Protein 3BES (pdb70)

B-factor: mean 45.08, std 13.54, range [23.13, 102.88]

Sequence (383 aa):
MQDPYVKEAENLKKYFNAGHSDVADNGTLFLGILKNWKEESDRKIMQSQIVSFYFKLFKNFKDDQSIQKSVETIKEDMNVKFFNSNKKKRDDFEKLTNYSVTDLNVQRKAIHELIQVMAELSPAAKTGKRKRSTITSYKFESVNFDSKIEWTGNGLYNISLRNYGIKTWQTMYTNVPEGTYDISGFPNNDFVSFWVKFEQGDYKVDKYCTGLCIEVKIGPPTVTLTEYDDHINLYIEHPYATRGSKKIPIYKRNDMCDIYLLYTANFTFGDSEEPVIYDIDDYDCTSTGCSIDFATTEKVCVMAQGATEGLLDKITPWSSEVCLTPKKNVYTCAIRSKEDVPNFKEKMTRVIKRKFNKQSHSYLTKFLGSTSNDITTFLSMLD

Secondary structure (DSSP, 8-state):
--HHHHHHHHHHHHHTT--SGGGG-SS-SSHHHHHH--SHHHHHHHHHHHHHHHHHHHHTTTT-STTHHHHHHHHHHHHHHTSTT-HHHHHHHHHHHH--TT-HHHHHHHHHHHHHHHHHHS-GGGS---S--/-EEEEEEEEETTEEEEEEEESS-EEEEEEETT--S-EEEEEEE-SEEEE-TTSS-SSSS-EEEEEEETTEEEEEEE--HHHH-B----EEEEEEETTEEEEEEEPPEEEETTEEEE-SS-GGGTT--PEEEEEEEETT-SSPEEEEPPGGGB-SSEEEEEE--SS-EEEEEEEE--SSS--BPPPPPPEEE-PPP-----S--SGGGHHHHHHHHHHHHHHHS-HHHHHHHHHHHHHHHHHHHHHHHTT-

Solvent-accessible surface area: 25432 Å² total; per-residue (Å²): 101,92,82,64,33,24,136,17,48,31,61,20,48,146,99,84,95,37,22,103,21,92,58,0,62,145,40,50,124,35,66,33,80,46,140,100,102,146,99,108,64,46,54,78,106,58,40,34,129,22,12,25,96,67,25,138,60,17,114,101,66,133,115,42,164,88,4,46,148,1,4,100,27,22,77,81,28,32,19,48,110,37,4,109,76,68,132,127,97,66,53,59,25,55,107,117,72,96,121,50,127,114,58,106,105,45,79,172,131,58,124,158,88,89,141,127,73,113,60,117,144,66,52,86,93,151,52,74,173,218,176,246,158,89,16,105,56,52,109,25,72,2,74,28,19,53,1,82,0,92,2,55,4,126,44,92,1,57,0,10,0,17,7,50,12,86,154,76,72,84,93,21,63,88,87,23,70,86,30,84,36,56,1,43,76,62,6,58,54,38,88,33,6,1,6,0,20,0,48,62,83,155,68,115,38,61,53,86,14,15,0,4,0,42,74,2,113,7,7,62,5,74,8,68,21,53,58,112,139,87,47,3,17,0,63,0,69,3,5,76,10,70,201,79,101,140,126,42,39,0,15,92,91,122,73,12,19,74,7,79,2,63,5,39,0,32,10,28,56,12,138,53,163,137,50,76,106,87,103,10,68,33,160,59,16,83,76,69,1,0,50,13,91,36,56,25,53,78,80,0,5,0,53,0,44,0,29,24,101,19,76,18,77,20,114,2,74,102,6,88,89,39,67,28,93,6,133,155,76,139,37,99,79,85,53,158,47,63,128,30,5,88,88,44,89,112,118,58,49,98,52,14,126,192,146,82,100,147,142,34,25,58,139,60,44,141,134,17,16,66,70,3,98,76,40,48,85,138,47,43,131,107,146

Structure (mmCIF, N/CA/C/O backbone):
data_3BES
#
_entry.id   3BES
#
_cell.length_a   92.63
_cell.length_b   119.13
_cell.length_c   184.74
_cell.angle_alpha   90
_cell.angle_beta   90
_cell.angle_gamma   90
#
_symmetry.space_group_name_H-M   'I 2 2 2'
#
loop_
_entity.id
_entity.type
_entity.pdbx_description
1 polymer 'Interferon gamma'
2 polymer 'Interferon-gamma binding protein C4R'
3 branched beta-D-mannopyranose-(1-4)-2-acetamido-2-deoxy-beta-D-glucopyranose-(1-4)-2-acetamido-2-deoxy-beta-D-glucopyranose
4 non-polymer 'PHOSPHATE ION'
5 non-polymer 2-acetamido-2-deoxy-beta-D-glucopyranose
6 water water
#
loop_
_atom_site.group_PDB
_atom_site.id
_atom_site.type_symbol
_atom_site.label_atom_id
_atom_site.label_alt_id
_atom_site.label_comp_id
_atom_site.label_asym_id
_atom_site.label_entity_id
_atom_site.label_seq_id
_atom_site.pdbx_PDB_ins_code
_atom_site.Cartn_x
_atom_site.Cartn_y
_atom_site.Cartn_z
_atom_site.occupancy
_atom_site.B_iso_or_equiv
_atom_site.auth_seq_id
_atom_site.auth_comp_id
_atom_site.auth_asym_id
_atom_site.auth_atom_id
_atom_site.pdbx_PDB_model_num
ATOM 1 N N . MET A 1 1 ? 46.851 39.289 37.919 1.00 83.05 0 MET L N 1
ATOM 2 C CA . MET A 1 1 ? 46.827 38.681 36.557 1.00 82.47 0 MET L CA 1
ATOM 3 C C . MET A 1 1 ? 46.871 37.159 36.683 1.00 80.86 0 MET L C 1
ATOM 4 O O . MET A 1 1 ? 47.474 36.481 35.848 1.00 82.01 0 MET L O 1
ATOM 9 N N . GLN A 1 2 ? 46.229 36.628 37.725 1.00 77.65 1 GLN L N 1
ATOM 10 C CA . GLN A 1 2 ? 46.202 35.183 37.957 1.00 73.91 1 GLN L CA 1
ATOM 11 C C . GLN A 1 2 ? 45.207 34.694 39.017 1.00 69.52 1 GLN L C 1
ATOM 12 O O . GLN A 1 2 ? 44.584 35.481 39.729 1.00 68.91 1 GLN L O 1
ATOM 18 N N . ASP A 1 3 ? 45.078 33.372 39.101 1.00 65.33 2 ASP L N 1
ATOM 19 C CA . ASP A 1 3 ? 44.197 32.702 40.054 1.00 58.24 2 ASP L CA 1
ATOM 20 C C . ASP A 1 3 ? 44.702 32.815 41.502 1.00 52.68 2 ASP L C 1
ATOM 21 O O . ASP A 1 3 ? 43.904 32.889 42.437 1.00 50.20 2 ASP L O 1
ATOM 26 N N . PRO A 1 4 ? 46.035 32.816 41.706 1.00 47.59 3 PRO L N 1
ATOM 27 C CA . PRO A 1 4 ? 46.598 32.925 43.058 1.00 44.13 3 PRO L CA 1
ATOM 28 C C . PRO A 1 4 ? 46.168 34.214 43.761 1.00 40.21 3 PRO L C 1
ATOM 29 O O . PRO A 1 4 ? 45.928 34.223 44.964 1.00 38.24 3 PRO L O 1
ATOM 33 N N . TYR A 1 5 ? 46.080 35.303 43.004 1.00 38.50 4 TYR L N 1
ATOM 34 C CA . TYR A 1 5 ? 45.676 36.586 43.571 1.00 37.06 4 TYR L CA 1
ATOM 35 C C . TYR A 1 5 ? 44.251 36.504 44.114 1.00 36.69 4 TYR L C 1
ATOM 36 O O . TYR A 1 5 ? 43.949 37.025 45.189 1.00 37.56 4 TYR L O 1
ATOM 45 N N . VAL A 1 6 ? 43.382 35.833 43.369 1.00 36.85 5 VAL L N 1
ATOM 46 C CA . VAL A 1 6 ? 41.996 35.658 43.780 1.00 37.36 5 VAL L CA 1
ATOM 47 C C . VAL A 1 6 ? 41.966 34.774 45.022 1.00 37.47 5 VAL L C 1
ATOM 48 O O . VAL A 1 6 ? 41.266 35.059 45.991 1.00 37.68 5 VAL L O 1
ATOM 52 N N . LYS A 1 7 ? 42.745 33.701 44.989 1.00 38.70 6 LYS L N 1
ATOM 53 C CA . LYS A 1 7 ? 42.812 32.776 46.112 1.00 38.92 6 LYS L CA 1
ATOM 54 C C . LYS A 1 7 ? 43.231 33.498 47.394 1.00 37.51 6 LYS L C 1
ATOM 55 O O . LYS A 1 7 ? 42.618 33.317 48.444 1.00 38.16 6 LYS L O 1
ATOM 61 N N . GLU A 1 8 ? 44.261 34.334 47.314 1.00 36.12 7 GLU L N 1
ATOM 62 C CA . GLU A 1 8 ? 44.711 35.048 48.507 1.00 36.38 7 GLU L CA 1
ATOM 63 C C . GLU A 1 8 ? 43.727 36.125 48.955 1.00 35.79 7 GLU L C 1
ATOM 64 O O . GLU A 1 8 ? 43.575 36.367 50.151 1.00 35.50 7 GLU L O 1
ATOM 70 N N . ALA A 1 9 ? 43.062 36.776 48.003 1.00 35.13 8 ALA L N 1
ATOM 71 C CA . ALA A 1 9 ? 42.075 37.792 48.364 1.00 36.73 8 ALA L CA 1
ATOM 72 C C . ALA A 1 9 ? 40.954 37.094 49.140 1.00 36.64 8 ALA L C 1
ATOM 73 O O . ALA A 1 9 ? 40.463 37.615 50.144 1.00 35.36 8 ALA L O 1
ATOM 75 N N . GLU A 1 10 ? 40.554 35.911 48.682 1.00 37.90 9 GLU L N 1
ATOM 76 C CA . GLU A 1 10 ? 39.500 35.166 49.374 1.00 42.34 9 GLU L CA 1
ATOM 77 C C . GLU A 1 10 ? 39.946 34.750 50.772 1.00 42.54 9 GLU L C 1
ATOM 78 O O . GLU A 1 10 ? 39.161 34.797 51.716 1.00 41.93 9 GLU L O 1
ATOM 84 N N . ASN A 1 11 ? 41.206 34.343 50.906 1.00 42.86 10 ASN L N 1
ATOM 85 C CA . ASN A 1 11 ? 41.728 33.950 52.211 1.00 44.65 10 ASN L CA 1
ATOM 86 C C . ASN A 1 11 ? 41.620 35.139 53.168 1.00 43.96 10 ASN L C 1
ATOM 87 O O . ASN A 1 11 ? 41.288 34.973 54.340 1.00 44.07 10 ASN L O 1
ATOM 92 N N . LEU A 1 12 ? 41.905 36.340 52.670 1.00 42.69 11 LEU L N 1
ATOM 93 C CA . LEU A 1 12 ? 41.814 37.529 53.509 1.00 42.90 11 LEU L CA 1
ATOM 94 C C . LEU A 1 12 ? 40.366 37.798 53.892 1.00 43.20 11 LEU L C 1
ATOM 95 O O . LEU A 1 12 ? 40.088 38.233 55.005 1.00 42.55 11 LEU L O 1
ATOM 100 N N . LYS A 1 13 ? 39.444 37.542 52.969 1.00 44.29 12 LYS L N 1
ATOM 101 C CA . LYS A 1 13 ? 38.031 37.758 53.256 1.00 47.99 12 LYS L CA 1
ATOM 102 C C . LYS A 1 13 ? 37.625 36.884 54.444 1.00 49.57 12 LYS L C 1
ATOM 103 O O . LYS A 1 13 ? 36.922 37.337 55.350 1.00 49.83 12 LYS L O 1
ATOM 109 N N . LYS A 1 14 ? 38.080 35.633 54.436 1.00 52.23 13 LYS L N 1
ATOM 110 C CA . LYS A 1 14 ? 37.782 34.698 55.520 1.00 55.84 13 LYS L CA 1
ATOM 111 C C . LYS A 1 14 ? 38.414 35.153 56.830 1.00 56.06 13 LYS L C 1
ATOM 112 O O . LYS A 1 14 ? 37.755 35.203 57.866 1.00 56.48 13 LYS L O 1
ATOM 118 N N . TYR A 1 15 ? 39.700 35.481 56.776 1.00 57.35 14 TYR L N 1
ATOM 119 C CA . TYR A 1 15 ? 40.426 35.921 57.960 1.00 57.56 14 TYR L CA 1
ATOM 120 C C . TYR A 1 15 ? 39.768 37.117 58.644 1.00 56.51 14 TYR L C 1
ATOM 121 O O . TYR A 1 15 ? 39.666 37.159 59.868 1.00 56.96 14 TYR L O 1
ATOM 130 N N . PHE A 1 16 ? 39.328 38.089 57.852 1.00 54.71 15 PHE L N 1
ATOM 131 C CA . PHE A 1 16 ? 38.685 39.285 58.388 1.00 53.48 15 PHE L CA 1
ATOM 132 C C . PHE A 1 16 ? 37.201 39.073 58.679 1.00 52.45 15 PHE L C 1
ATOM 133 O O . PHE A 1 16 ? 36.510 39.998 59.105 1.00 50.01 15 PHE L O 1
ATOM 141 N N . ASN A 1 17 ? 36.714 37.858 58.443 1.00 52.57 16 ASN L N 1
ATOM 142 C CA . ASN A 1 17 ? 35.311 37.537 58.688 1.00 53.67 16 ASN L CA 1
ATOM 143 C C . ASN A 1 17 ? 34.427 38.536 57.938 1.00 52.95 16 ASN L C 1
ATOM 144 O O . ASN A 1 17 ? 33.462 39.069 58.487 1.00 53.44 16 ASN L O 1
ATOM 149 N N . ALA A 1 18 ? 34.762 38.783 56.676 1.00 52.58 17 ALA L N 1
ATOM 150 C CA . ALA A 1 18 ? 34.018 39.734 55.860 1.00 52.00 17 ALA L CA 1
ATOM 151 C C . ALA A 1 18 ? 33.120 39.055 54.823 1.00 52.77 17 ALA L C 1
ATOM 152 O O . ALA A 1 18 ? 32.870 39.612 53.752 1.00 52.61 17 ALA L O 1
ATOM 154 N N . GLY A 1 19 ? 32.631 37.861 55.151 1.00 52.55 18 GLY L N 1
ATOM 155 C CA . GLY A 1 19 ? 31.773 37.129 54.236 1.00 52.09 18 GLY L CA 1
ATOM 156 C C . GLY A 1 19 ? 30.321 36.987 54.672 1.00 52.40 18 GLY L C 1
ATOM 157 O O . GLY A 1 19 ? 29.590 36.163 54.128 1.00 52.87 18 GLY L O 1
ATOM 158 N N . HIS A 1 20 ? 29.897 37.780 55.650 1.00 53.14 19 HIS L N 1
ATOM 159 C CA . HIS A 1 20 ? 28.517 37.730 56.128 1.00 53.54 19 HIS L CA 1
ATOM 160 C C . HIS A 1 20 ? 27.653 38.691 55.319 1.00 52.64 19 HIS L C 1
ATOM 161 O O . HIS A 1 20 ? 28.110 39.764 54.933 1.00 50.87 19 HIS L O 1
ATOM 168 N N . SER A 1 21 ? 26.406 38.302 55.067 1.00 51.53 20 SER L N 1
ATOM 169 C CA . SER A 1 21 ? 25.493 39.113 54.265 1.00 52.33 20 SER L CA 1
ATOM 170 C C . SER A 1 21 ? 25.298 40.550 54.741 1.00 53.03 20 SER L C 1
ATOM 171 O O . SER A 1 21 ? 24.913 41.418 53.952 1.00 51.69 20 SER L O 1
ATOM 174 N N . ASP A 1 22 ? 25.565 40.805 56.018 1.00 53.79 21 ASP L N 1
ATOM 175 C CA . ASP A 1 22 ? 25.391 42.147 56.566 1.00 56.26 21 ASP L CA 1
ATOM 176 C C . ASP A 1 22 ? 26.561 43.078 56.245 1.00 56.36 21 ASP L C 1
ATOM 177 O O . ASP A 1 22 ? 26.487 44.280 56.503 1.00 55.27 21 ASP L O 1
ATOM 182 N N . VAL A 1 23 ? 27.636 42.525 55.686 1.00 56.95 22 VAL L N 1
ATOM 183 C CA . VAL A 1 23 ? 28.799 43.332 55.322 1.00 57.44 22 VAL L CA 1
ATOM 184 C C . VAL A 1 23 ? 28.385 44.257 54.181 1.00 59.09 22 VAL L C 1
ATOM 185 O O . VAL A 1 23 ? 28.856 45.390 54.075 1.00 58.85 22 VAL L O 1
ATOM 189 N N . ALA A 1 24 ? 27.478 43.755 53.346 1.00 61.00 23 ALA L N 1
ATOM 190 C CA . ALA A 1 24 ? 26.964 44.483 52.190 1.00 63.05 23 ALA L CA 1
ATOM 191 C C . ALA A 1 24 ? 26.220 45.770 52.535 1.00 64.53 23 ALA L C 1
ATOM 192 O O . ALA A 1 24 ? 25.901 46.558 51.647 1.00 64.32 23 ALA L O 1
ATOM 194 N N . ASP A 1 25 ? 25.933 45.983 53.814 1.00 66.26 24 ASP L N 1
ATOM 195 C CA . ASP A 1 25 ? 25.218 47.187 54.217 1.00 68.25 24 ASP L CA 1
ATOM 196 C C . ASP A 1 25 ? 25.989 48.453 53.852 1.00 68.70 24 ASP L C 1
ATOM 197 O O . ASP A 1 25 ? 27.208 48.428 53.666 1.00 69.85 24 ASP L O 1
ATOM 202 N N . ASN A 1 26 ? 25.252 49.553 53.731 1.00 67.31 25 ASN L N 1
ATOM 203 C CA . ASN A 1 26 ? 25.813 50.859 53.394 1.00 65.79 25 ASN L CA 1
ATOM 204 C C . ASN A 1 26 ? 26.579 50.912 52.076 1.00 62.67 25 ASN L C 1
ATOM 205 O O . ASN A 1 26 ? 27.787 51.172 52.063 1.00 63.87 25 ASN L O 1
ATOM 210 N N . GLY A 1 27 ? 25.875 50.677 50.972 1.00 57.45 26 GLY L N 1
ATOM 211 C CA . GLY A 1 27 ? 26.505 50.722 49.663 1.00 51.90 26 GLY L CA 1
ATOM 212 C C . GLY A 1 27 ? 27.908 50.138 49.622 1.00 47.73 26 GLY L C 1
ATOM 213 O O . GLY A 1 27 ? 28.175 49.099 50.226 1.00 46.10 26 GLY L O 1
ATOM 214 N N . THR A 1 28 ? 28.814 50.812 48.919 1.00 43.99 27 THR L N 1
ATOM 215 C CA . THR A 1 28 ? 30.183 50.327 48.806 1.00 40.38 27 THR L CA 1
ATOM 216 C C . THR A 1 28 ? 31.192 51.428 49.105 1.00 38.89 27 THR L C 1
ATOM 217 O O . THR A 1 28 ? 30.848 52.607 49.138 1.00 38.47 27 THR L O 1
ATOM 221 N N . LEU A 1 29 ? 32.439 51.031 49.330 1.00 35.64 28 LEU L N 1
ATOM 222 C CA . LEU A 1 29 ? 33.506 51.984 49.603 1.00 34.56 28 LEU L CA 1
ATOM 223 C C . LEU A 1 29 ? 34.122 52.492 48.316 1.00 32.62 28 LEU L C 1
ATOM 224 O O . LEU A 1 29 ? 34.201 53.696 48.087 1.00 33.99 28 LEU L O 1
ATOM 229 N N . PHE A 1 30 ? 34.544 51.550 47.479 1.00 31.71 29 PHE L N 1
ATOM 230 C CA . PHE A 1 30 ? 35.232 51.855 46.235 1.00 31.73 29 PHE L CA 1
ATOM 231 C C . PHE A 1 30 ? 34.530 51.491 44.934 1.00 34.15 29 PHE L C 1
ATOM 232 O O . PHE A 1 30 ? 34.800 52.099 43.904 1.00 33.30 29 PHE L O 1
ATOM 240 N N . LEU A 1 31 ? 33.655 50.491 44.962 1.00 35.59 30 LEU L N 1
ATOM 241 C CA . LEU A 1 31 ? 32.989 50.052 43.738 1.00 37.66 30 LEU L CA 1
ATOM 242 C C . LEU A 1 31 ? 32.252 51.136 42.969 1.00 36.30 30 LEU L C 1
ATOM 243 O O . LEU A 1 31 ? 32.454 51.289 41.768 1.00 37.38 30 LEU L O 1
ATOM 248 N N . GLY A 1 32 ? 31.392 51.878 43.654 1.00 37.86 31 GLY L N 1
ATOM 249 C CA . GLY A 1 32 ? 30.642 52.929 42.988 1.00 39.56 31 GLY L CA 1
ATOM 250 C C . GLY A 1 32 ? 31.524 54.034 42.429 1.00 41.49 31 GLY L C 1
ATOM 251 O O . GLY A 1 32 ? 31.342 54.479 41.294 1.00 41.77 31 GLY L O 1
ATOM 252 N N . ILE A 1 33 ? 32.494 54.474 43.223 1.00 42.39 32 ILE L N 1
ATOM 253 C CA . ILE A 1 33 ? 33.396 55.536 42.795 1.00 42.39 32 ILE L CA 1
ATOM 254 C C . ILE A 1 33 ? 34.199 55.133 41.562 1.00 42.19 32 ILE L C 1
ATOM 255 O O . ILE A 1 33 ? 34.279 55.892 40.600 1.00 43.50 32 ILE L O 1
ATOM 260 N N . LEU A 1 34 ? 34.775 53.938 41.571 1.00 42.45 33 LEU L N 1
ATOM 261 C CA . LEU A 1 34 ? 35.548 53.486 40.422 1.00 44.52 33 LEU L CA 1
ATOM 262 C C . LEU A 1 34 ? 34.672 53.389 39.178 1.00 47.38 33 LEU L C 1
ATOM 263 O O . LEU A 1 34 ? 35.161 53.484 38.052 1.00 48.69 33 LEU L O 1
ATOM 268 N N . LYS A 1 35 ? 33.373 53.199 39.382 1.00 48.03 34 LYS L N 1
ATOM 269 C CA . LYS A 1 35 ? 32.446 53.094 38.264 1.00 48.61 34 LYS L CA 1
ATOM 270 C C . LYS A 1 35 ? 32.133 54.468 37.663 1.00 46.44 34 LYS L C 1
ATOM 271 O O . LYS A 1 35 ? 31.847 54.578 36.476 1.00 46.62 34 LYS L O 1
ATOM 277 N N . ASN A 1 36 ? 32.197 55.513 38.484 1.00 44.95 35 ASN L N 1
ATOM 278 C CA . ASN A 1 36 ? 31.923 56.875 38.023 1.00 45.75 35 ASN L CA 1
ATOM 279 C C . ASN A 1 36 ? 32.990 57.482 37.114 1.00 44.57 35 ASN L C 1
ATOM 280 O O . ASN A 1 36 ? 32.7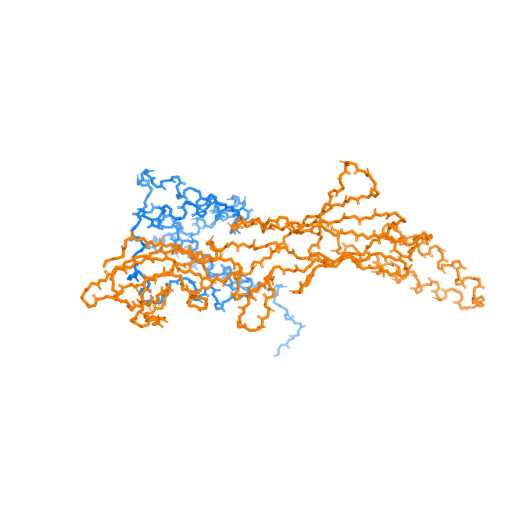07 58.430 36.392 1.00 44.92 35 ASN L O 1
ATOM 285 N N . TRP A 1 37 ? 34.209 56.956 37.150 1.00 42.93 36 TRP L N 1
ATOM 286 C CA . TRP A 1 37 ? 35.287 57.534 36.352 1.00 42.49 36 TRP L CA 1
ATOM 287 C C . TRP A 1 37 ? 35.964 56.575 35.384 1.00 43.39 36 TRP L C 1
ATOM 288 O O . TRP A 1 37 ? 36.628 55.627 35.792 1.00 44.62 36 TRP L O 1
ATOM 299 N N . LYS A 1 38 ? 35.808 56.841 34.092 1.00 45.39 37 LYS L N 1
ATOM 300 C CA . LYS A 1 38 ? 36.403 55.988 33.073 1.00 47.52 37 LYS L CA 1
ATOM 301 C C . LYS A 1 38 ? 37.632 56.575 32.384 1.00 46.81 37 LYS L C 1
ATOM 302 O O . LYS A 1 38 ? 38.438 55.831 31.822 1.00 46.65 37 LYS L O 1
ATOM 308 N N . GLU A 1 39 ? 37.785 57.895 32.415 1.00 46.88 38 GLU L N 1
ATOM 309 C CA . GLU A 1 39 ? 38.958 58.509 31.793 1.00 48.21 38 GLU L CA 1
ATOM 310 C C . GLU A 1 39 ? 40.169 58.069 32.622 1.00 46.31 38 GLU L C 1
ATOM 311 O O . GLU A 1 39 ? 40.131 58.101 33.855 1.00 43.36 38 GLU L O 1
ATOM 317 N N . GLU A 1 40 ? 41.231 57.646 31.945 1.00 45.67 39 GLU L N 1
ATOM 318 C CA . GLU A 1 40 ? 42.432 57.164 32.617 1.00 46.58 39 GLU L CA 1
ATOM 319 C C . GLU A 1 40 ? 42.954 58.092 33.705 1.00 44.22 39 GLU L C 1
ATOM 320 O O . GLU A 1 40 ? 43.286 57.636 34.800 1.00 43.81 39 GLU L O 1
ATOM 326 N N . SER A 1 41 ? 43.032 59.387 33.411 1.00 41.71 40 SER L N 1
ATOM 327 C CA . SER A 1 41 ? 43.523 60.347 34.400 1.00 41.73 40 SER L CA 1
ATOM 328 C C . SER A 1 41 ? 42.654 60.395 35.650 1.00 37.45 40 SER L C 1
ATOM 329 O O . SER A 1 41 ? 43.173 60.388 36.762 1.00 36.95 40 SER L O 1
ATOM 332 N N . ASP A 1 42 ? 41.338 60.452 35.472 1.00 36.16 41 ASP L N 1
ATOM 333 C CA . ASP A 1 42 ? 40.436 60.479 36.619 1.00 36.83 41 ASP L CA 1
ATOM 334 C C . ASP A 1 42 ? 40.563 59.179 37.411 1.00 34.32 41 ASP L C 1
ATOM 335 O O . ASP A 1 42 ? 40.536 59.191 38.633 1.00 34.47 41 ASP L O 1
ATOM 340 N N . ARG A 1 43 ? 40.710 58.059 36.711 1.00 35.03 42 ARG L N 1
ATOM 341 C CA . ARG A 1 43 ? 40.847 56.765 37.38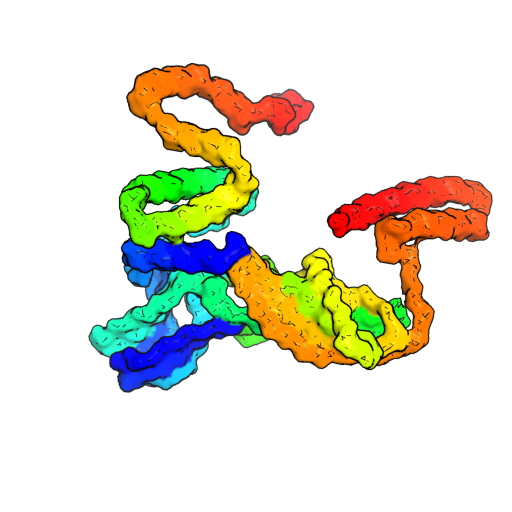1 1.00 34.93 42 ARG L CA 1
ATOM 342 C C . ARG A 1 43 ? 42.090 56.712 38.259 1.00 32.14 42 ARG L C 1
ATOM 343 O O . ARG A 1 43 ? 42.034 56.240 39.397 1.00 32.39 42 ARG L O 1
ATOM 351 N N . LYS A 1 44 ? 43.217 57.183 37.726 1.00 32.08 43 LYS L N 1
ATOM 352 C CA . LYS A 1 44 ? 44.471 57.168 38.481 1.00 30.66 43 LYS L CA 1
ATOM 353 C C . LYS A 1 44 ? 44.349 57.996 39.743 1.00 28.32 43 LYS L C 1
ATOM 354 O O . LYS A 1 44 ? 44.847 57.615 40.796 1.00 30.61 43 LYS L O 1
ATOM 360 N N . ILE A 1 45 ? 43.670 59.130 39.639 1.00 27.61 44 ILE L N 1
ATOM 361 C CA . ILE A 1 45 ? 43.476 59.997 40.794 1.00 26.70 44 ILE L CA 1
ATOM 362 C C . ILE A 1 45 ? 42.773 59.255 41.920 1.00 27.19 44 ILE L C 1
ATOM 363 O O . ILE A 1 45 ? 43.171 59.353 43.087 1.00 26.54 44 ILE L O 1
ATOM 368 N N . MET A 1 46 ? 41.718 58.520 41.570 1.00 25.82 45 MET L N 1
ATOM 369 C CA . MET A 1 46 ? 40.947 57.766 42.555 1.00 25.55 45 MET L CA 1
ATOM 370 C C . MET A 1 46 ? 41.706 56.514 43.016 1.00 24.05 45 MET L C 1
ATOM 371 O O . MET A 1 46 ? 41.779 56.232 44.202 1.00 24.50 45 MET L O 1
ATOM 376 N N . GLN A 1 47 ? 42.270 55.765 42.075 1.00 25.25 46 GLN L N 1
ATOM 377 C CA . GLN A 1 47 ? 43.009 54.554 42.430 1.00 25.95 46 GLN L CA 1
ATOM 378 C C . GLN A 1 47 ? 44.188 54.842 43.344 1.00 25.31 46 GLN L C 1
ATOM 379 O O . GLN A 1 47 ? 44.485 54.056 44.243 1.00 26.72 46 GLN L O 1
ATOM 385 N N . SER A 1 48 ? 44.853 55.975 43.130 1.00 27.14 47 SER L N 1
ATOM 386 C CA . SER A 1 48 ? 45.994 56.338 43.964 1.00 26.09 47 SER L CA 1
ATOM 387 C C . SER A 1 48 ? 45.567 56.389 45.424 1.00 26.19 47 SER L C 1
ATOM 388 O O . SER A 1 48 ? 46.267 55.875 46.298 1.00 26.27 47 SER L O 1
ATOM 391 N N . GLN A 1 49 ? 44.415 57.004 45.690 1.00 24.83 48 GLN L N 1
ATOM 392 C CA . GLN A 1 49 ? 43.891 57.088 47.052 1.00 25.64 48 GLN L CA 1
ATOM 393 C C . GLN A 1 49 ? 43.422 55.724 47.577 1.00 26.28 48 GLN L C 1
ATOM 394 O O . GLN A 1 49 ? 43.516 55.444 48.774 1.00 28.90 48 GLN L O 1
ATOM 400 N N . ILE A 1 50 ? 42.889 54.884 46.699 1.00 26.11 49 ILE L N 1
ATOM 401 C CA . ILE A 1 50 ? 42.439 53.559 47.123 1.00 26.71 49 ILE L CA 1
ATOM 402 C C . ILE A 1 50 ? 43.667 52.678 47.426 1.00 27.33 49 ILE L C 1
ATOM 403 O O . ILE A 1 50 ? 43.688 51.935 48.412 1.00 27.56 49 ILE L O 1
ATOM 408 N N . VAL A 1 51 ? 44.697 52.775 46.589 1.00 27.57 50 VAL L N 1
ATOM 409 C CA . VAL A 1 51 ? 45.907 51.985 46.810 1.00 27.95 50 VAL L CA 1
ATOM 410 C C . VAL A 1 51 ? 46.600 52.393 48.107 1.00 29.12 50 VAL L C 1
ATOM 411 O O . VAL A 1 51 ? 47.057 51.526 48.862 1.00 29.15 50 VAL L O 1
ATOM 415 N N . SER A 1 52 ? 46.675 53.698 48.382 1.00 29.65 51 SER L N 1
ATOM 416 C CA . SER A 1 52 ? 47.308 54.140 49.625 1.00 29.79 51 SER L CA 1
ATOM 417 C C . SER A 1 52 ? 46.460 53.681 50.805 1.00 29.58 51 SER L C 1
ATOM 418 O O . SER A 1 52 ? 46.976 53.390 51.884 1.00 28.60 51 SER L O 1
ATOM 421 N N . PHE A 1 53 ? 45.150 53.613 50.611 1.00 30.30 52 PHE L N 1
ATOM 422 C CA . PHE A 1 53 ? 44.290 53.143 51.695 1.00 29.43 52 PHE L CA 1
ATOM 423 C C . PHE A 1 53 ? 44.673 51.697 52.038 1.00 27.89 52 PHE L C 1
ATOM 424 O O . PHE A 1 53 ? 44.891 51.362 53.196 1.00 30.12 52 PHE L O 1
ATOM 432 N N . TYR A 1 54 ? 44.756 50.844 51.024 1.00 28.32 53 TYR L N 1
ATOM 433 C CA . TYR A 1 54 ? 45.100 49.445 51.251 1.00 31.00 53 TYR L CA 1
ATOM 434 C C . TYR A 1 54 ? 46.500 49.245 51.842 1.00 32.46 53 TYR L C 1
ATOM 435 O O . TYR A 1 54 ? 46.688 48.394 52.709 1.00 31.94 53 TYR L O 1
ATOM 444 N N . PHE A 1 55 ? 47.480 50.017 51.384 1.00 33.90 54 PHE L N 1
ATOM 445 C CA . PHE A 1 55 ? 48.828 49.880 51.929 1.00 35.22 54 PHE L CA 1
ATOM 446 C C . PHE A 1 55 ? 48.819 50.222 53.408 1.00 35.84 54 PHE L C 1
ATOM 447 O O . PHE A 1 55 ? 49.462 49.552 54.210 1.00 36.43 54 PHE L O 1
ATOM 455 N N . LYS A 1 56 ? 48.072 51.254 53.779 1.00 37.74 55 LYS L N 1
ATOM 456 C CA . LYS A 1 56 ? 48.001 51.638 55.179 1.00 40.53 55 LYS L CA 1
ATOM 457 C C . LYS A 1 56 ? 47.285 50.566 56.001 1.00 41.86 55 LYS L C 1
ATOM 458 O O . LYS A 1 56 ? 47.697 50.256 57.122 1.00 41.54 55 LYS L O 1
ATOM 464 N N . LEU A 1 57 ? 46.214 50.002 55.446 1.00 41.34 56 LEU L N 1
ATOM 465 C CA . LEU A 1 57 ? 45.467 48.948 56.135 1.00 41.66 56 LEU L CA 1
ATOM 466 C C . LEU A 1 57 ? 46.369 47.733 56.367 1.00 42.16 56 LEU L C 1
ATOM 467 O O . LEU A 1 57 ? 46.417 47.183 57.466 1.00 41.29 56 LEU L O 1
ATOM 472 N N . PHE A 1 58 ? 47.084 47.322 55.326 1.00 42.48 57 PHE L N 1
ATOM 473 C CA . PHE A 1 58 ? 47.973 46.173 55.430 1.00 45.95 57 PHE L CA 1
ATOM 474 C C . PHE A 1 58 ? 49.085 46.423 56.436 1.00 49.83 57 PHE L C 1
ATOM 475 O O . PHE A 1 58 ? 49.478 45.525 57.183 1.00 50.55 57 PHE L O 1
ATOM 483 N N . LYS A 1 59 ? 49.585 47.651 56.453 1.00 54.38 58 LYS L N 1
ATOM 484 C CA . LYS A 1 59 ? 50.648 48.033 57.368 1.00 59.22 58 LYS L CA 1
ATOM 485 C C . LYS A 1 59 ? 50.176 47.843 58.811 1.00 61.65 58 LYS L C 1
ATOM 486 O O . LYS A 1 59 ? 50.951 47.440 59.677 1.00 62.33 58 LYS L O 1
ATOM 492 N N . ASN A 1 60 ? 48.898 48.118 59.057 1.00 63.94 59 ASN L N 1
ATOM 493 C CA . ASN A 1 60 ? 48.322 47.985 60.394 1.00 66.85 59 ASN L CA 1
ATOM 494 C C . ASN A 1 60 ? 48.138 46.534 60.835 1.00 68.61 59 ASN L C 1
ATOM 495 O O . ASN A 1 60 ? 47.646 46.275 61.933 1.00 68.76 59 ASN L O 1
ATOM 500 N N . PHE A 1 61 ? 48.523 45.592 59.981 1.00 70.20 60 PHE L N 1
ATOM 501 C CA . PHE A 1 61 ? 48.397 44.175 60.308 1.00 72.15 60 PHE L CA 1
ATOM 502 C C . PHE A 1 61 ? 49.658 43.400 59.943 1.00 73.64 60 PHE L C 1
ATOM 503 O O . PHE A 1 61 ? 49.599 42.201 59.670 1.00 73.38 60 PHE L O 1
ATOM 511 N N . LYS A 1 62 ? 50.797 44.085 59.945 1.00 75.61 61 LYS L N 1
ATOM 512 C CA . LYS A 1 62 ? 52.066 43.451 59.604 1.00 78.13 61 LYS L CA 1
ATOM 513 C C . LYS A 1 62 ? 52.542 42.459 60.664 1.00 79.41 61 LYS L C 1
ATOM 514 O O . LYS A 1 62 ? 53.604 41.855 60.523 1.00 79.18 61 LYS L O 1
ATOM 520 N N . ASP A 1 63 ? 51.755 42.290 61.722 1.00 81.12 62 ASP L N 1
ATOM 521 C CA . ASP A 1 63 ? 52.115 41.363 62.788 1.00 83.06 62 ASP L CA 1
ATOM 522 C C . ASP A 1 63 ? 51.482 39.991 62.593 1.00 83.17 62 ASP L C 1
ATOM 523 O O . ASP A 1 63 ? 52.114 38.969 62.859 1.00 83.92 62 ASP L O 1
ATOM 528 N N . ASP A 1 64 ? 50.235 39.970 62.131 1.00 82.70 63 ASP L N 1
ATOM 529 C CA . ASP A 1 64 ? 49.539 38.711 61.894 1.00 82.31 63 ASP L CA 1
ATOM 530 C C . ASP A 1 64 ? 50.324 37.918 60.858 1.00 81.74 63 ASP L C 1
ATOM 531 O O . ASP A 1 64 ? 50.290 38.230 59.668 1.00 82.25 63 ASP L O 1
ATOM 536 N N . GLN A 1 65 ? 51.034 36.895 61.321 1.00 80.52 64 GLN L N 1
ATOM 537 C CA . GLN A 1 65 ? 51.854 36.063 60.450 1.00 79.74 64 GLN L CA 1
ATOM 538 C C . GLN A 1 65 ? 51.024 35.202 59.504 1.00 78.06 64 GLN L C 1
ATOM 539 O O . GLN A 1 65 ? 51.388 35.013 58.343 1.00 78.60 64 GLN L O 1
ATOM 545 N N . SER A 1 66 ? 49.908 34.689 60.009 1.00 75.96 65 SER L N 1
ATOM 546 C CA . SER A 1 66 ? 49.024 33.819 59.237 1.00 73.93 65 SER L CA 1
ATOM 547 C C . SER A 1 66 ? 48.556 34.360 57.885 1.00 72.02 65 SER L C 1
ATOM 548 O O . SER A 1 66 ? 48.362 33.591 56.942 1.00 72.33 65 SER L O 1
ATOM 551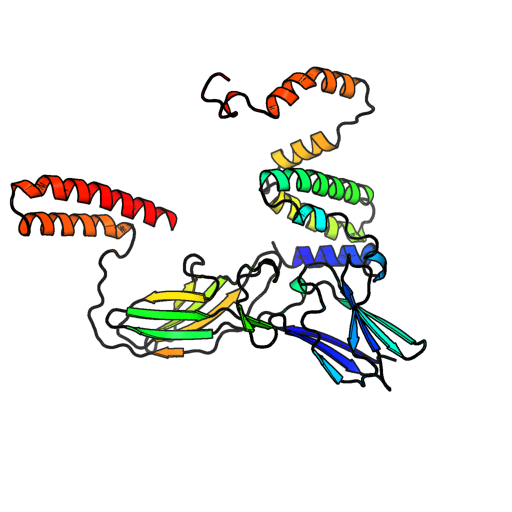 N N . ILE A 1 67 ? 48.376 35.673 57.785 1.00 69.08 66 ILE L N 1
ATOM 552 C CA . ILE A 1 67 ? 47.909 36.276 56.540 1.00 65.41 66 ILE L CA 1
ATOM 553 C C . ILE A 1 67 ? 48.982 37.044 55.788 1.00 62.87 66 ILE L C 1
ATOM 554 O O . ILE A 1 67 ? 48.705 37.641 54.746 1.00 61.54 66 ILE L O 1
ATOM 559 N N . GLN A 1 68 ? 50.204 37.033 56.304 1.00 59.56 67 GLN L N 1
ATOM 560 C CA . GLN A 1 68 ? 51.273 37.771 55.658 1.00 56.04 67 GLN L CA 1
ATOM 561 C C . GLN A 1 68 ? 51.494 37.345 54.211 1.00 52.36 67 GLN L C 1
ATOM 562 O O . GLN A 1 68 ? 51.755 38.192 53.355 1.00 51.05 67 GLN L O 1
ATOM 568 N N . LYS A 1 69 ? 51.386 36.050 53.919 1.00 48.60 68 LYS L N 1
ATOM 569 C CA . LYS A 1 69 ? 51.576 35.608 52.538 1.00 46.22 68 LYS L CA 1
ATOM 570 C C . LYS A 1 69 ? 50.468 36.164 51.650 1.00 43.19 68 LYS L C 1
ATOM 571 O O . LYS A 1 69 ? 50.711 36.533 50.504 1.00 42.79 68 LYS L O 1
ATOM 577 N N . SER A 1 70 ? 49.249 36.199 52.175 1.00 40.70 69 SER L N 1
ATOM 578 C CA . SER A 1 70 ? 48.123 36.723 51.410 1.00 40.11 69 SER L CA 1
ATOM 579 C C . SER A 1 70 ? 48.371 38.187 51.066 1.00 36.29 69 SER L C 1
ATOM 580 O O . SER A 1 70 ? 48.244 38.595 49.912 1.00 36.96 69 SER L O 1
ATOM 583 N N . VAL A 1 71 ? 48.739 38.962 52.080 1.00 35.18 70 VAL L N 1
ATOM 584 C CA . VAL A 1 71 ? 49.014 40.379 51.918 1.00 36.12 70 VAL L CA 1
ATOM 585 C C . VAL A 1 71 ? 50.143 40.622 50.927 1.00 37.34 70 VAL L C 1
ATOM 586 O O . VAL A 1 71 ? 50.030 41.474 50.041 1.00 36.48 70 VAL L O 1
ATOM 590 N N . GLU A 1 72 ? 51.228 39.866 51.068 1.00 36.67 71 GLU L N 1
ATOM 591 C CA . GLU A 1 72 ? 52.376 40.014 50.178 1.00 35.36 71 GLU L CA 1
ATOM 592 C C . GLU A 1 72 ? 51.996 39.739 48.732 1.00 32.54 71 GLU L C 1
ATOM 593 O O . GLU A 1 72 ? 52.484 40.404 47.818 1.00 32.30 71 GLU L O 1
ATOM 599 N N . THR A 1 73 ? 51.129 38.757 48.521 1.00 30.17 72 THR L N 1
ATOM 600 C CA . THR A 1 73 ? 50.682 38.427 47.170 1.00 32.30 72 THR L CA 1
ATOM 601 C C . THR A 1 73 ? 49.819 39.565 46.599 1.00 31.65 72 THR L C 1
ATOM 602 O O . THR A 1 73 ? 49.966 39.939 45.438 1.00 32.72 72 THR L O 1
ATOM 606 N N . ILE A 1 74 ? 48.924 40.115 47.419 1.00 32.44 73 ILE L N 1
ATOM 607 C CA . ILE A 1 74 ? 48.065 41.218 46.976 1.00 32.26 73 ILE L CA 1
ATOM 608 C C . ILE A 1 74 ? 48.916 42.437 46.625 1.00 31.57 73 ILE L C 1
ATOM 609 O O . ILE A 1 74 ? 48.745 43.041 45.565 1.00 31.63 73 ILE L O 1
ATOM 614 N N . LYS A 1 75 ? 49.835 42.796 47.515 1.00 31.43 74 LYS L N 1
ATOM 615 C CA . LYS A 1 75 ? 50.706 43.939 47.268 1.00 33.15 74 LYS L CA 1
ATOM 616 C C . LYS A 1 75 ? 51.482 43.754 45.972 1.00 32.38 74 LYS L C 1
ATOM 617 O O . LYS A 1 75 ? 51.677 44.706 45.225 1.00 33.70 74 LYS L O 1
ATOM 623 N N . GLU A 1 76 ? 51.915 42.528 45.691 1.00 31.56 75 GLU L N 1
ATOM 624 C CA . GLU A 1 76 ? 52.653 42.289 44.458 1.00 30.54 75 GLU L CA 1
ATOM 625 C C . GLU A 1 76 ? 51.754 42.521 43.245 1.00 30.63 75 GLU L C 1
ATOM 626 O O . GLU A 1 76 ? 52.203 43.077 42.243 1.00 29.55 75 GLU L O 1
ATOM 632 N N . ASP A 1 77 ? 50.491 42.102 43.320 1.00 31.87 76 ASP L N 1
ATOM 633 C CA . ASP A 1 77 ? 49.589 42.329 42.189 1.00 32.80 76 ASP L CA 1
ATOM 634 C C . ASP A 1 77 ? 49.434 43.832 41.959 1.00 31.11 76 ASP L C 1
ATOM 635 O O . ASP A 1 77 ? 49.318 44.285 40.825 1.00 29.97 76 ASP L O 1
ATOM 640 N N . MET A 1 78 ? 49.434 44.604 43.041 1.00 32.22 77 MET L N 1
ATOM 641 C CA . MET A 1 78 ? 49.320 46.053 42.931 1.00 34.31 77 MET L CA 1
ATOM 642 C C . MET A 1 78 ? 50.600 46.663 42.358 1.00 35.28 77 MET L C 1
ATOM 643 O O . MET A 1 78 ? 50.543 47.608 41.564 1.00 32.97 77 MET L O 1
ATOM 648 N N . ASN A 1 79 ? 51.754 46.122 42.742 1.00 35.54 78 ASN L N 1
ATOM 649 C CA . ASN A 1 79 ? 53.011 46.633 42.203 1.00 36.58 78 ASN L CA 1
ATOM 650 C C . ASN A 1 79 ? 53.021 46.437 40.696 1.00 34.26 78 ASN L C 1
ATOM 651 O O . ASN A 1 79 ? 53.446 47.312 39.946 1.00 34.20 78 ASN L O 1
ATOM 656 N N . VAL A 1 80 ? 52.543 45.280 40.255 1.00 33.72 79 VAL L N 1
ATOM 657 C CA . VAL A 1 80 ? 52.505 44.968 38.834 1.00 34.00 79 VAL L CA 1
ATOM 658 C C . VAL A 1 80 ? 51.485 45.801 38.047 1.00 34.41 79 VAL L C 1
ATOM 659 O O . VAL A 1 80 ? 51.830 46.428 37.045 1.00 35.62 79 VAL L O 1
ATOM 663 N N . LYS A 1 81 ? 50.240 45.815 38.514 1.00 33.60 80 LYS L N 1
ATOM 664 C CA . LYS A 1 81 ? 49.153 46.526 37.827 1.00 35.71 80 LYS L CA 1
ATOM 665 C C . LYS A 1 81 ? 49.090 48.042 37.985 1.00 34.45 80 LYS L C 1
ATOM 666 O O . LYS A 1 81 ? 48.838 48.754 37.018 1.00 35.72 80 LYS L O 1
ATOM 672 N N . PHE A 1 82 ? 49.302 48.537 39.197 1.00 33.57 81 PHE L N 1
ATOM 673 C CA . PHE A 1 82 ? 49.231 49.973 39.442 1.00 33.04 81 PHE L CA 1
ATOM 674 C C . PHE A 1 82 ? 50.559 50.700 39.252 1.00 34.63 81 PHE L C 1
ATOM 675 O O . PHE A 1 82 ? 50.591 51.802 38.699 1.00 34.64 81 PHE L O 1
ATOM 683 N N . PHE A 1 83 ? 51.652 50.095 39.709 1.00 33.13 82 PHE L N 1
ATOM 684 C CA . PHE A 1 83 ? 52.965 50.722 39.578 1.00 34.87 82 PHE L CA 1
ATOM 685 C C . PHE A 1 83 ? 53.748 50.218 38.363 1.00 37.79 82 PHE L C 1
ATOM 686 O O . PHE A 1 83 ? 54.890 50.628 38.132 1.00 36.67 82 PHE L O 1
ATOM 694 N N . ASN A 1 84 ? 53.128 49.330 37.591 1.00 39.55 83 ASN L N 1
ATOM 695 C CA . ASN A 1 84 ? 53.756 48.771 36.401 1.00 42.85 83 ASN L CA 1
ATOM 696 C C . ASN A 1 84 ? 55.111 48.129 36.713 1.00 42.54 83 ASN L C 1
ATOM 697 O O . ASN A 1 84 ? 56.011 48.145 35.879 1.00 43.70 83 ASN L O 1
ATOM 702 N N . SER A 1 85 ? 55.250 47.573 37.913 1.00 41.72 84 SER L N 1
ATOM 703 C CA . SER A 1 85 ? 56.492 46.931 38.339 1.00 43.49 84 SER L CA 1
ATOM 704 C C . SER A 1 85 ? 57.688 47.880 38.438 1.00 43.23 84 SER L C 1
ATOM 705 O O . SER A 1 85 ? 58.833 47.436 38.493 1.00 42.89 84 SER L O 1
ATOM 708 N N . ASN A 1 86 ? 57.430 49.183 38.460 1.00 42.05 85 ASN L N 1
ATOM 709 C CA . ASN A 1 86 ? 58.509 50.161 38.568 1.00 39.28 85 ASN L CA 1
ATOM 710 C C . ASN A 1 86 ? 58.771 50.477 40.039 1.00 39.97 85 ASN L C 1
ATOM 711 O O . ASN A 1 86 ? 57.979 51.167 40.690 1.00 37.38 85 ASN L O 1
ATOM 716 N N . LYS A 1 87 ? 59.888 49.971 40.558 1.00 40.04 86 LYS L N 1
ATOM 717 C CA . LYS A 1 87 ? 60.256 50.174 41.956 1.00 40.59 86 LYS L CA 1
ATOM 718 C C . LYS A 1 87 ? 60.433 51.640 42.366 1.00 40.10 86 LYS L C 1
ATOM 719 O O . LYS A 1 87 ? 60.110 52.018 43.494 1.00 37.00 86 LYS L O 1
ATOM 725 N N . LYS A 1 88 ? 60.953 52.463 41.461 1.00 39.06 87 LYS L N 1
ATOM 726 C CA . LYS A 1 88 ? 61.152 53.873 41.778 1.00 40.61 87 LYS L CA 1
ATOM 727 C C . LYS A 1 88 ? 59.801 54.572 41.926 1.00 38.13 87 LYS L C 1
ATOM 728 O O . LYS A 1 88 ? 59.617 55.416 42.803 1.00 36.82 87 LYS L O 1
ATOM 734 N N . LYS A 1 89 ? 58.862 54.204 41.061 1.00 36.34 88 LYS L N 1
ATOM 735 C CA . LYS A 1 89 ? 57.526 54.781 41.082 1.00 36.04 88 LYS L CA 1
ATOM 736 C C . LYS A 1 89 ? 56.854 54.432 42.404 1.00 34.86 88 LYS L C 1
ATOM 737 O O . LYS A 1 89 ? 56.243 55.287 43.043 1.00 32.88 88 LYS L O 1
ATOM 743 N N . ARG A 1 90 ? 56.997 53.182 42.833 1.00 34.68 89 ARG L N 1
ATOM 744 C CA . ARG A 1 90 ? 56.397 52.745 44.090 1.00 35.72 89 ARG L CA 1
ATOM 745 C C . ARG A 1 90 ? 57.050 53.427 45.289 1.00 35.81 89 ARG L C 1
ATOM 746 O O . ARG A 1 90 ? 56.369 53.795 46.256 1.00 35.28 89 ARG L O 1
ATOM 754 N N . ASP A 1 91 ? 58.372 53.582 45.240 1.00 34.45 90 ASP L N 1
ATOM 755 C CA . ASP A 1 91 ? 59.086 54.225 46.343 1.00 35.12 90 ASP L CA 1
ATOM 756 C C . ASP A 1 91 ? 58.709 55.700 46.482 1.00 30.41 90 ASP L C 1
ATOM 757 O O . ASP A 1 91 ? 58.541 56.192 47.588 1.00 30.80 90 ASP L O 1
ATOM 762 N N . ASP A 1 92 ? 58.602 56.408 45.364 1.00 29.32 91 ASP L N 1
ATOM 763 C CA . ASP A 1 92 ? 58.206 57.808 45.419 1.00 30.46 91 ASP L CA 1
ATOM 764 C C . ASP A 1 92 ? 56.787 57.890 46.003 1.00 30.77 91 ASP L C 1
ATOM 765 O O . ASP A 1 92 ? 56.515 58.704 46.881 1.00 31.70 91 ASP L O 1
ATOM 770 N N . PHE A 1 93 ? 55.897 57.021 45.527 1.00 29.39 92 PHE L N 1
ATOM 771 C CA . PHE A 1 93 ? 54.516 56.997 46.010 1.00 30.23 92 PHE L CA 1
ATOM 772 C C . PHE A 1 93 ? 54.519 56.824 47.519 1.00 29.96 92 PHE L C 1
ATOM 773 O O . PHE A 1 93 ? 53.907 57.608 48.241 1.00 30.18 92 PHE L O 1
ATOM 781 N N . GLU A 1 94 ? 55.224 55.803 47.996 1.00 31.37 93 GLU L N 1
ATOM 782 C CA . GLU A 1 94 ? 55.280 55.537 49.429 1.00 34.94 93 GLU L CA 1
ATOM 783 C C . GLU A 1 94 ? 55.900 56.686 50.216 1.00 34.88 93 GLU L C 1
ATOM 784 O O . GLU A 1 94 ? 55.518 56.941 51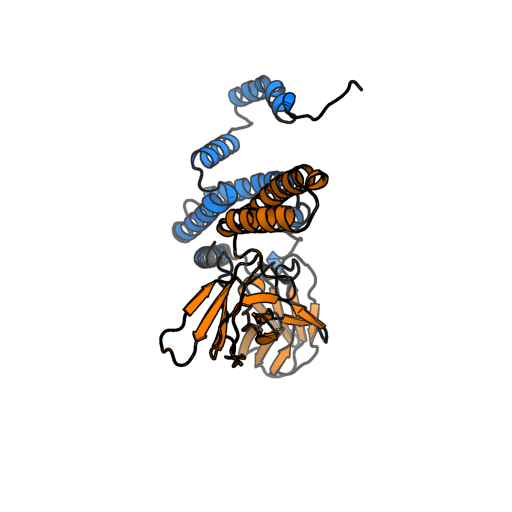.356 1.00 34.00 93 GLU L O 1
ATOM 790 N N . LYS A 1 95 ? 56.854 57.385 49.610 1.00 35.18 94 LYS L N 1
ATOM 791 C CA . LYS A 1 95 ? 57.474 58.527 50.277 1.00 36.14 94 LYS L CA 1
ATOM 792 C C . LYS A 1 95 ? 56.378 59.592 50.498 1.00 32.85 94 LYS L C 1
ATOM 793 O O . LYS A 1 95 ? 56.218 60.127 51.592 1.00 31.38 94 LYS L O 1
ATOM 799 N N . LEU A 1 96 ? 55.613 59.886 49.454 1.00 30.94 95 LEU L N 1
ATOM 800 C CA . LEU A 1 96 ? 54.545 60.879 49.575 1.00 31.73 95 LEU L CA 1
ATOM 801 C C . LEU A 1 96 ? 53.550 60.525 50.678 1.00 33.54 95 LEU L C 1
ATOM 802 O O . LEU A 1 96 ? 53.222 61.366 51.510 1.00 34.64 95 LEU L O 1
ATOM 807 N N . THR A 1 97 ? 53.087 59.277 50.698 1.00 34.73 96 THR L N 1
ATOM 808 C CA . THR A 1 97 ? 52.105 58.851 51.694 1.00 36.10 96 THR L CA 1
ATOM 809 C C . THR A 1 97 ? 52.596 58.865 53.133 1.00 39.36 96 THR L C 1
ATOM 810 O O . THR A 1 97 ? 51.786 58.887 54.058 1.00 41.22 96 THR L O 1
ATOM 814 N N . ASN A 1 98 ? 53.909 58.846 53.333 1.00 41.46 97 ASN L N 1
ATOM 815 C CA . ASN A 1 98 ? 54.450 58.845 54.688 1.00 42.87 97 ASN L CA 1
ATOM 816 C C . ASN A 1 98 ? 54.756 60.219 55.277 1.00 43.86 97 ASN L C 1
ATOM 817 O O . ASN A 1 98 ? 55.044 60.327 56.465 1.00 43.70 97 ASN L O 1
ATOM 822 N N . TYR A 1 99 ? 54.700 61.270 54.467 1.00 43.37 98 TYR L N 1
ATOM 823 C CA . TYR A 1 99 ? 54.967 62.601 55.000 1.00 44.39 98 TYR L CA 1
ATOM 824 C C . TYR A 1 99 ? 53.941 62.925 56.076 1.00 45.55 98 TYR L C 1
ATOM 825 O O . TYR A 1 99 ? 52.748 62.700 55.893 1.00 45.76 98 TYR L O 1
ATOM 834 N N . SER A 1 100 ? 54.410 63.465 57.193 1.00 47.87 99 SER L N 1
ATOM 835 C CA . SER A 1 100 ? 53.531 63.821 58.300 1.00 50.04 99 SER L CA 1
ATOM 836 C C . SER A 1 100 ? 53.066 65.272 58.247 1.00 48.82 99 SER L C 1
ATOM 837 O O . SER A 1 100 ? 53.884 66.189 58.188 1.00 48.95 99 SER L O 1
ATOM 840 N N . VAL A 1 101 ? 51.753 65.477 58.282 1.00 48.67 100 VAL L N 1
ATOM 841 C CA . VAL A 1 101 ? 51.188 66.822 58.252 1.00 49.31 100 VAL L CA 1
ATOM 842 C C . VAL A 1 101 ? 51.339 67.569 59.577 1.00 49.94 100 VAL L C 1
ATOM 843 O O . VAL A 1 101 ? 51.156 68.785 59.623 1.00 50.46 100 VAL L O 1
ATOM 847 N N . THR A 1 102 ? 51.661 66.855 60.653 1.00 50.08 101 THR L N 1
ATOM 848 C CA . THR A 1 102 ? 51.817 67.506 61.953 1.00 52.19 101 THR L CA 1
ATOM 849 C C . THR A 1 102 ? 53.258 67.922 62.231 1.00 53.50 101 THR L C 1
ATOM 850 O O . THR A 1 102 ? 53.519 68.675 63.170 1.00 54.77 101 THR L O 1
ATOM 854 N N . ASP A 1 103 ? 54.194 67.430 61.423 1.00 53.60 102 ASP L N 1
ATOM 855 C CA . ASP A 1 103 ? 55.599 67.787 61.594 1.00 53.57 102 ASP L CA 1
ATOM 856 C C . ASP A 1 103 ? 55.803 69.227 61.126 1.00 53.01 102 ASP L C 1
ATOM 857 O O . ASP A 1 103 ? 55.659 69.537 59.940 1.00 52.52 102 ASP L O 1
ATOM 862 N N . LEU A 1 104 ? 56.147 70.097 62.069 1.00 52.24 103 LEU L N 1
ATOM 863 C CA . LEU A 1 104 ? 56.358 71.518 61.802 1.00 50.88 103 LEU L CA 1
ATOM 864 C C . LEU A 1 104 ? 57.304 71.806 60.637 1.00 47.92 103 LEU L C 1
ATOM 865 O O . LEU A 1 104 ? 57.066 72.721 59.856 1.00 46.53 103 LEU L O 1
ATOM 870 N N . ASN A 1 105 ? 58.378 71.031 60.525 1.00 46.31 104 ASN L N 1
ATOM 871 C CA . ASN A 1 105 ? 59.343 71.226 59.450 1.00 44.61 104 ASN L CA 1
ATOM 872 C C . ASN A 1 105 ? 58.745 70.822 58.100 1.00 42.84 104 ASN L C 1
ATOM 873 O O . ASN A 1 105 ? 58.936 71.508 57.091 1.00 40.34 104 ASN L O 1
ATOM 878 N N . VAL A 1 106 ? 58.020 69.707 58.084 1.00 39.84 105 VAL L N 1
ATOM 879 C CA . VAL A 1 106 ? 57.386 69.241 56.855 1.00 37.92 105 VAL L CA 1
ATOM 880 C C . VAL A 1 106 ? 56.397 70.301 56.388 1.00 36.88 105 VAL L C 1
ATOM 881 O O . VAL A 1 106 ? 56.325 70.620 55.206 1.00 35.42 105 VAL L O 1
ATOM 885 N N . GLN A 1 107 ? 55.645 70.849 57.335 1.00 37.55 106 GLN L N 1
ATOM 886 C CA . GLN A 1 107 ? 54.659 71.883 57.042 1.00 38.95 106 GLN L CA 1
ATOM 887 C C . GLN A 1 107 ? 55.272 73.079 56.318 1.00 38.38 106 GLN L C 1
ATOM 888 O O . GLN A 1 107 ? 54.724 73.566 55.326 1.00 36.79 106 GLN L O 1
ATOM 894 N N . ARG A 1 108 ? 56.405 73.557 56.821 1.00 38.20 107 ARG L N 1
ATOM 895 C CA . ARG A 1 108 ? 57.073 74.703 56.213 1.00 38.77 107 ARG L CA 1
ATOM 896 C C . ARG A 1 108 ? 57.532 74.417 54.793 1.00 35.27 107 ARG L C 1
ATOM 897 O O . ARG A 1 108 ? 57.399 75.263 53.914 1.00 34.63 107 ARG L O 1
ATOM 905 N N . LYS A 1 109 ? 58.077 73.227 54.569 1.00 34.32 108 LYS L N 1
ATOM 906 C CA . LYS A 1 109 ? 58.536 72.852 53.238 1.00 33.34 108 LYS L CA 1
ATOM 907 C C . LYS A 1 109 ? 57.344 72.734 52.299 1.00 31.45 108 LYS L C 1
ATOM 908 O O . LYS A 1 109 ? 57.409 73.162 51.148 1.00 31.56 108 LYS L O 1
ATOM 914 N N . ALA A 1 110 ? 56.247 72.168 52.791 1.00 30.02 109 ALA L N 1
ATOM 915 C CA . ALA A 1 110 ? 55.061 72.019 51.954 1.00 30.47 109 ALA L CA 1
ATOM 916 C C . ALA A 1 110 ? 54.553 73.398 51.539 1.00 29.02 109 ALA L C 1
ATOM 917 O O . ALA A 1 110 ? 54.290 73.646 50.364 1.00 30.00 109 ALA L O 1
ATOM 919 N N . ILE A 1 111 ? 54.418 74.298 52.506 1.00 29.88 110 ILE L N 1
ATOM 920 C CA . ILE A 1 111 ? 53.941 75.639 52.204 1.00 30.48 110 ILE L CA 1
ATOM 921 C C . ILE A 1 111 ? 54.906 76.343 51.262 1.00 31.48 110 ILE L C 1
ATOM 922 O O . ILE A 1 111 ? 54.490 77.041 50.340 1.00 30.36 110 ILE L O 1
ATOM 927 N N . HIS A 1 112 ? 56.201 76.142 51.475 1.00 31.86 111 HIS L N 1
ATOM 928 C CA . HIS A 1 112 ? 57.180 76.791 50.619 1.00 34.80 111 HIS L CA 1
ATOM 929 C C . HIS A 1 112 ? 57.109 76.308 49.169 1.00 33.52 111 HIS L C 1
ATOM 930 O O . HIS A 1 112 ? 57.312 77.090 48.238 1.00 33.02 111 HIS L O 1
ATOM 937 N N . GLU A 1 113 ? 56.813 75.025 48.976 1.00 30.93 112 GLU L N 1
ATOM 938 C CA . GLU A 1 113 ? 56.750 74.450 47.631 1.00 30.15 112 GLU L CA 1
ATOM 939 C C . GLU A 1 113 ? 55.381 74.554 46.955 1.00 29.39 112 GLU L C 1
ATOM 940 O O . GLU A 1 113 ? 55.206 74.115 45.821 1.00 28.52 112 GLU L O 1
ATOM 946 N N . LEU A 1 114 ? 54.421 75.143 47.651 1.00 30.48 113 LEU L N 1
ATOM 947 C CA . LEU A 1 114 ? 53.053 75.260 47.147 1.00 32.43 113 LEU L CA 1
ATOM 948 C C . LEU A 1 114 ? 52.905 75.850 45.747 1.00 31.74 113 LEU L C 1
ATOM 949 O O . LEU A 1 114 ? 52.207 75.278 44.901 1.00 30.04 113 LEU L O 1
ATOM 954 N N . ILE A 1 115 ? 53.559 76.979 45.489 1.00 30.63 114 ILE L N 1
ATOM 955 C CA . ILE A 1 115 ? 53.463 77.607 44.174 1.00 32.18 114 ILE L CA 1
ATOM 956 C C . ILE A 1 115 ? 54.010 76.712 43.071 1.00 31.17 114 ILE L C 1
ATOM 957 O O . ILE A 1 115 ? 53.466 76.683 41.970 1.00 32.30 114 ILE L O 1
ATOM 962 N N . GLN A 1 116 ? 55.092 75.992 43.350 1.00 28.34 115 GLN L N 1
ATOM 963 C CA . GLN A 1 116 ? 55.657 75.125 42.328 1.00 28.19 115 GLN L CA 1
ATOM 964 C C . GLN A 1 116 ? 54.724 73.942 42.079 1.00 25.87 115 GLN L C 1
ATOM 965 O O . GLN A 1 116 ? 54.586 73.487 40.950 1.00 23.71 115 GLN L O 1
ATOM 971 N N . VAL A 1 117 ? 54.094 73.441 43.134 1.00 26.25 116 VAL L N 1
ATOM 972 C CA . VAL A 1 117 ? 53.151 72.338 42.978 1.00 27.47 116 VAL L CA 1
ATOM 973 C C . VAL A 1 117 ? 51.989 72.819 42.104 1.00 29.32 116 VAL L C 1
ATOM 974 O O . VAL A 1 117 ? 51.596 72.152 41.144 1.00 30.96 116 VAL L O 1
ATOM 978 N N . MET A 1 118 ? 51.454 73.993 42.421 1.00 30.72 117 MET L N 1
ATOM 979 C CA . MET A 1 118 ? 50.349 74.545 41.641 1.00 33.14 117 MET L CA 1
ATOM 980 C C . MET A 1 118 ? 50.750 74.681 40.175 1.00 34.24 117 MET L C 1
ATOM 981 O O . MET A 1 118 ? 49.956 74.398 39.276 1.00 34.62 117 MET L O 1
ATOM 986 N N . ALA A 1 119 ? 51.989 75.101 39.930 1.00 33.14 118 ALA L N 1
ATOM 987 C CA . ALA A 1 119 ? 52.459 75.243 38.561 1.00 33.84 118 ALA L CA 1
ATOM 988 C C . ALA A 1 119 ? 52.553 73.877 37.881 1.00 35.39 118 ALA L C 1
ATOM 989 O O . ALA A 1 119 ? 52.423 73.778 36.662 1.00 34.37 118 ALA L O 1
ATOM 991 N N . GLU A 1 120 ? 52.779 72.830 38.674 1.00 37.27 119 GLU L N 1
ATOM 992 C CA . GLU A 1 120 ? 52.906 71.469 38.152 1.00 41.48 119 GLU L CA 1
ATOM 993 C C . GLU A 1 120 ? 51.547 70.819 37.849 1.00 42.37 119 GLU L C 1
ATOM 994 O O . GLU A 1 120 ? 51.473 69.885 37.057 1.00 40.55 119 GLU L O 1
ATOM 1000 N N . LEU A 1 121 ? 50.485 71.295 38.499 1.00 43.87 120 LEU L N 1
ATOM 1001 C CA . LEU A 1 121 ? 49.151 70.739 38.281 1.00 46.69 120 LEU L CA 1
ATOM 1002 C C . LEU A 1 121 ? 48.654 71.128 36.896 1.00 51.03 120 LEU L C 1
ATOM 1003 O O . LEU A 1 121 ? 47.901 70.389 36.266 1.00 51.69 120 LEU L O 1
ATOM 1008 N N . SER A 1 122 ? 49.084 72.295 36.428 1.00 56.33 121 SER L N 1
ATOM 1009 C CA . SER A 1 122 ? 48.703 72.784 35.109 1.00 62.47 121 SER L CA 1
ATOM 1010 C C . SER A 1 122 ? 49.953 73.217 34.346 1.00 65.71 121 SER L C 1
ATOM 1011 O O . SER A 1 122 ? 50.224 74.412 34.205 1.00 66.43 121 SER L O 1
ATOM 1014 N N . PRO A 1 123 ? 50.738 72.241 33.855 1.00 68.40 122 PRO L N 1
ATOM 1015 C CA . PRO A 1 123 ? 51.971 72.497 33.101 1.00 70.42 122 PRO L CA 1
ATOM 101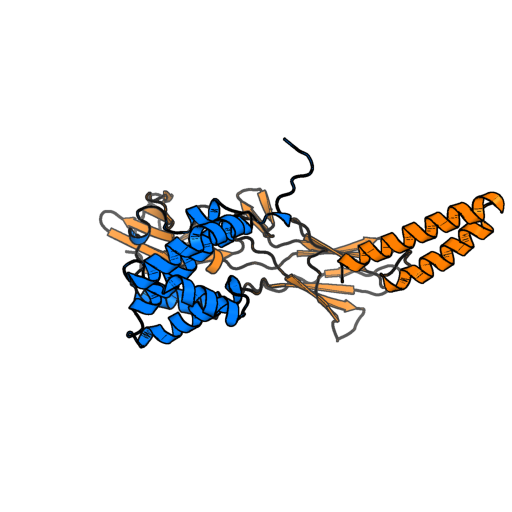6 C C . PRO A 1 123 ? 51.778 73.561 32.019 1.00 72.53 122 PRO L C 1
ATOM 1017 O O . PRO A 1 123 ? 50.950 73.402 31.117 1.00 72.44 122 PRO L O 1
ATOM 1021 N N . ALA A 1 124 ? 52.555 74.638 32.121 1.00 74.72 123 ALA L N 1
ATOM 1022 C CA . ALA A 1 124 ? 52.485 75.762 31.188 1.00 77.23 123 ALA L CA 1
ATOM 1023 C C . ALA A 1 124 ? 52.580 75.382 29.710 1.00 78.33 123 ALA L C 1
ATOM 1024 O O . ALA A 1 124 ? 51.667 75.664 28.931 1.00 78.50 123 ALA L O 1
ATOM 1026 N N . ALA A 1 125 ? 53.686 74.753 29.327 1.00 79.55 124 ALA L N 1
ATOM 1027 C CA . ALA A 1 125 ? 53.900 74.353 27.939 1.00 80.76 124 ALA L CA 1
ATOM 1028 C C . ALA A 1 125 ? 52.909 73.285 27.479 1.00 81.64 124 ALA L C 1
ATOM 1029 O O . ALA A 1 125 ? 52.829 72.978 26.287 1.00 81.33 124 ALA L O 1
ATOM 1031 N N . LYS A 1 126 ? 52.158 72.725 28.424 1.00 82.20 125 LYS L N 1
ATOM 1032 C CA . LYS A 1 126 ? 51.181 71.688 28.110 1.00 82.83 125 LYS L CA 1
ATOM 1033 C C . LYS A 1 126 ? 49.741 72.192 28.016 1.00 82.53 125 LYS L C 1
ATOM 1034 O O . LYS A 1 126 ? 48.864 71.481 27.523 1.00 82.60 125 LYS L O 1
ATOM 1040 N N . THR A 1 127 ? 49.491 73.407 28.495 1.00 81.60 126 THR L N 1
ATOM 1041 C CA . THR A 1 127 ? 48.150 73.978 28.418 1.00 80.83 126 THR L CA 1
ATOM 1042 C C . THR A 1 127 ? 47.978 74.487 26.992 1.00 79.47 126 THR L C 1
ATOM 1043 O O . THR A 1 127 ? 48.544 75.516 26.617 1.00 80.19 126 THR L O 1
ATOM 1047 N N . GLY A 1 128 ? 47.195 73.756 26.205 1.00 76.81 127 GLY L N 1
ATOM 1048 C CA . GLY A 1 128 ? 46.976 74.105 24.811 1.00 73.25 127 GLY L CA 1
ATOM 1049 C C . GLY A 1 128 ? 46.525 75.504 24.420 1.00 70.50 127 GLY L C 1
ATOM 1050 O O . GLY A 1 128 ? 45.786 75.643 23.444 1.00 71.02 127 GLY L O 1
ATOM 1051 N N . LYS A 1 129 ? 46.951 76.538 25.143 1.00 67.01 128 LYS L N 1
ATOM 1052 C CA . LYS A 1 129 ? 46.560 77.902 24.785 1.00 64.10 128 LYS L CA 1
ATOM 1053 C C . LYS A 1 129 ? 47.246 78.329 23.488 1.00 60.80 128 LYS L C 1
ATOM 1054 O O . LYS A 1 129 ? 48.474 78.380 23.408 1.00 59.22 128 LYS L O 1
ATOM 1060 N N . ARG A 1 130 ? 46.438 78.632 22.476 1.00 57.71 129 ARG L N 1
ATOM 1061 C CA . ARG A 1 130 ? 46.946 79.031 21.166 1.00 55.57 129 ARG L CA 1
ATOM 1062 C C . ARG A 1 130 ? 46.912 80.527 20.902 1.00 53.92 129 ARG L C 1
ATOM 1063 O O . ARG A 1 130 ? 47.753 81.044 20.174 1.00 53.79 129 ARG L O 1
ATOM 1071 N N . LYS A 1 131 ? 45.938 81.218 21.481 1.00 53.88 130 LYS L N 1
ATOM 1072 C CA . LYS A 1 131 ? 45.803 82.655 21.274 1.00 55.02 130 LYS L CA 1
ATOM 1073 C C . LYS A 1 131 ? 45.472 83.391 22.559 1.00 55.38 130 LYS L C 1
ATOM 1074 O O . LYS A 1 131 ? 44.994 82.794 23.522 1.00 54.99 130 LYS L O 1
ATOM 1080 N N . ARG A 1 132 ? 45.723 84.696 22.561 1.00 56.81 131 ARG L N 1
ATOM 1081 C CA . ARG A 1 132 ? 45.428 85.525 23.720 1.00 59.55 131 ARG L CA 1
ATOM 1082 C C . ARG A 1 132 ? 43.918 85.625 23.923 1.00 62.21 131 ARG L C 1
ATOM 1083 O O . ARG A 1 132 ? 43.166 85.805 22.966 1.00 62.29 131 ARG L O 1
ATOM 1091 N N . SER A 1 133 ? 43.484 85.503 25.174 1.00 65.26 132 SER L N 1
ATOM 1092 C CA . SER A 1 133 ? 42.066 85.575 25.513 1.00 68.86 132 SER L CA 1
ATOM 1093 C C . SER A 1 133 ? 41.506 86.983 25.315 1.00 70.84 132 SER L C 1
ATOM 1094 O O . SER A 1 133 ? 40.955 87.541 26.291 1.00 71.84 132 SER L O 1
ATOM 1097 N N . THR B 2 1 ? 14.740 22.429 56.818 1.00 50.92 17 THR R N 1
ATOM 1098 C CA . THR B 2 1 ? 16.223 22.558 56.882 1.00 49.27 17 THR R CA 1
ATOM 1099 C C . THR B 2 1 ? 16.867 22.163 55.560 1.00 48.42 17 THR R C 1
ATOM 1100 O O . THR B 2 1 ? 16.571 21.100 55.009 1.00 47.90 17 THR R O 1
ATOM 1104 N N . ILE B 2 2 ? 17.749 23.024 55.055 1.00 45.54 18 ILE R N 1
ATOM 1105 C CA . ILE B 2 2 ? 18.441 22.769 53.797 1.00 43.41 18 ILE R CA 1
ATOM 1106 C C . ILE B 2 2 ? 19.557 21.766 54.053 1.00 43.77 18 ILE R C 1
ATOM 1107 O O . ILE B 2 2 ? 20.493 22.048 54.796 1.00 43.61 18 ILE R O 1
ATOM 1112 N N . THR B 2 3 ? 19.460 20.596 53.431 1.00 43.44 19 THR R N 1
ATOM 1113 C CA . THR B 2 3 ? 20.455 19.549 53.640 1.00 43.55 19 THR R CA 1
ATOM 1114 C C . THR B 2 3 ? 21.583 19.478 52.613 1.00 44.17 19 THR R C 1
ATOM 1115 O O . THR B 2 3 ? 22.608 18.837 52.853 1.00 43.25 19 THR R O 1
ATOM 1119 N N . SER B 2 4 ? 21.388 20.115 51.465 1.00 43.18 20 SER R N 1
ATOM 1120 C CA . SER B 2 4 ? 22.419 20.153 50.433 1.00 43.19 20 SER R CA 1
ATOM 1121 C C . SER B 2 4 ? 22.125 21.346 49.539 1.00 42.50 20 SER R C 1
ATOM 1122 O O . SER B 2 4 ? 20.968 21.663 49.270 1.00 41.91 20 SER R O 1
ATOM 1125 N N . TYR B 2 5 ? 23.180 22.010 49.087 1.00 41.28 21 TYR R N 1
ATOM 1126 C CA . TYR B 2 5 ? 23.032 23.179 48.239 1.00 40.14 21 TYR R CA 1
ATOM 1127 C C . TYR B 2 5 ? 24.233 23.325 47.324 1.00 40.16 21 TYR R C 1
ATOM 1128 O O . TYR B 2 5 ? 25.373 23.114 47.741 1.00 38.90 21 TYR R O 1
ATOM 1137 N N . LYS B 2 6 ? 23.969 23.686 46.075 1.00 39.26 22 LYS R N 1
ATOM 1138 C CA . LYS B 2 6 ? 25.032 23.895 45.110 1.00 40.08 22 LYS R CA 1
ATOM 1139 C C . LYS B 2 6 ? 24.620 24.948 44.092 1.00 38.60 22 LYS R C 1
ATOM 1140 O O . LYS B 2 6 ? 23.510 24.914 43.556 1.00 36.87 22 LYS R O 1
ATOM 1146 N N . PHE B 2 7 ? 25.519 25.893 43.851 1.00 36.67 23 PHE R N 1
ATOM 1147 C CA . PHE B 2 7 ? 25.296 26.952 42.879 1.00 37.30 23 PHE R CA 1
ATOM 1148 C C . PHE B 2 7 ? 26.197 26.660 41.681 1.00 38.59 23 PHE R C 1
ATOM 1149 O O . PHE B 2 7 ? 27.349 26.254 41.850 1.00 38.46 23 PHE R O 1
ATOM 1157 N N . GLU B 2 8 ? 25.669 26.858 40.479 1.00 38.41 24 GLU R N 1
ATOM 1158 C CA . GLU B 2 8 ? 26.438 26.640 39.257 1.00 40.40 24 GLU R CA 1
ATOM 1159 C C . GLU B 2 8 ? 26.007 27.665 38.215 1.00 38.74 24 GLU R C 1
ATOM 1160 O O . GLU B 2 8 ? 24.838 28.043 38.151 1.00 36.15 24 GLU R O 1
ATOM 1166 N N . SER B 2 9 ? 26.955 28.121 37.406 1.00 36.61 25 SER R N 1
ATOM 1167 C CA . SER B 2 9 ? 26.638 29.078 36.359 1.00 35.40 25 SER R CA 1
ATOM 1168 C C . SER B 2 9 ? 27.525 28.836 35.153 1.00 36.58 25 SER R C 1
ATOM 1169 O O . SER B 2 9 ? 28.756 28.875 35.253 1.00 36.97 25 SER R O 1
ATOM 1172 N N . VAL B 2 10 ? 26.887 28.561 34.020 1.00 35.71 26 VAL R N 1
ATOM 1173 C CA . VAL B 2 10 ? 27.582 28.333 32.761 1.00 36.44 26 VAL R CA 1
ATOM 1174 C C . VAL B 2 10 ? 27.086 29.413 31.809 1.00 35.94 26 VAL R C 1
ATOM 1175 O O . VAL B 2 10 ? 25.883 29.524 31.564 1.00 35.30 26 VAL R O 1
ATOM 1179 N N . ASN B 2 11 ? 28.014 30.214 31.291 1.00 34.42 27 ASN R N 1
ATOM 1180 C CA . ASN B 2 11 ? 27.685 31.311 30.385 1.00 32.95 27 ASN R CA 1
ATOM 1181 C C . ASN B 2 11 ? 26.615 32.217 30.984 1.00 33.90 27 ASN R C 1
ATOM 1182 O O . ASN B 2 11 ? 25.725 32.711 30.284 1.00 33.93 27 ASN R O 1
ATOM 1187 N N . PHE B 2 12 ? 26.712 32.417 32.295 1.00 32.28 28 PHE R N 1
ATOM 1188 C CA . PHE B 2 12 ? 25.805 33.272 33.043 1.00 33.39 28 PHE R CA 1
ATOM 1189 C C . PHE B 2 12 ? 24.366 32.772 33.209 1.00 34.51 28 PHE R C 1
ATOM 1190 O O . PHE B 2 12 ? 23.464 33.532 33.558 1.00 33.81 28 PHE R O 1
ATOM 1198 N N . ASP B 2 13 ? 24.157 31.488 32.949 1.00 35.04 29 ASP R N 1
ATOM 1199 C CA . ASP B 2 13 ? 22.854 30.882 33.166 1.00 35.23 29 ASP R CA 1
ATOM 1200 C C . ASP B 2 13 ? 23.074 30.260 34.547 1.00 33.56 29 ASP R C 1
ATOM 1201 O O . ASP B 2 13 ? 23.633 29.176 34.668 1.00 33.50 29 ASP R O 1
ATOM 1206 N N . SER B 2 14 ? 22.665 30.979 35.584 1.00 32.04 30 SER R N 1
ATOM 1207 C CA . SER B 2 14 ? 22.860 30.545 36.961 1.00 32.06 30 SER R CA 1
ATOM 1208 C C . SER B 2 14 ? 21.740 29.673 37.517 1.00 32.55 30 SER R C 1
ATOM 1209 O O . SER B 2 14 ? 20.563 29.976 37.347 1.00 31.99 30 SER R O 1
ATOM 1212 N N . LYS B 2 15 ? 22.121 28.596 38.195 1.00 31.79 31 LYS R N 1
ATOM 1213 C CA . LYS B 2 15 ? 21.159 27.675 38.784 1.00 33.60 31 LYS R CA 1
ATOM 1214 C C . LYS B 2 15 ? 21.579 27.242 40.178 1.00 33.59 31 LYS R C 1
ATOM 1215 O O . LYS B 2 15 ? 22.772 27.183 40.496 1.00 32.83 31 LYS R O 1
ATOM 1221 N N . ILE B 2 16 ? 20.588 26.943 41.009 1.00 32.52 32 ILE R N 1
ATOM 1222 C CA . ILE B 2 16 ? 20.846 26.447 42.350 1.00 33.68 32 ILE R CA 1
ATOM 1223 C C . ILE B 2 16 ? 20.166 25.087 42.458 1.00 35.33 32 ILE R C 1
ATOM 1224 O O . ILE B 2 16 ? 19.051 24.885 41.963 1.00 34.99 32 ILE R O 1
ATOM 1229 N N . GLU B 2 17 ? 20.862 24.147 43.081 1.00 36.43 33 GLU R N 1
ATOM 1230 C CA . GLU B 2 17 ? 20.347 22.799 43.265 1.00 39.01 33 GLU R CA 1
ATOM 1231 C C . GLU B 2 17 ? 20.401 22.577 44.764 1.00 37.70 33 GLU R C 1
ATOM 1232 O O . GLU B 2 17 ? 21.450 22.764 45.382 1.00 36.66 33 GLU R O 1
ATOM 1238 N N . TRP B 2 18 ? 19.275 22.192 45.354 1.00 34.87 34 TRP R N 1
ATOM 1239 C CA . TRP B 2 18 ? 19.231 21.990 46.793 1.00 34.61 34 TRP R CA 1
ATOM 1240 C C . TRP B 2 18 ? 18.211 20.938 47.242 1.00 35.26 34 TRP R C 1
ATOM 1241 O O . TRP B 2 18 ? 17.316 20.561 46.491 1.00 35.13 34 TRP R O 1
ATOM 1252 N N . THR B 2 19 ? 18.363 20.472 48.478 1.00 36.23 35 THR R N 1
ATOM 1253 C CA . THR B 2 19 ? 17.450 19.488 49.052 1.00 39.01 35 THR R CA 1
ATOM 1254 C C . THR B 2 19 ? 17.027 19.961 50.436 1.00 39.09 35 THR R C 1
ATOM 1255 O O . THR B 2 19 ? 17.774 20.666 51.123 1.00 38.42 35 THR R O 1
ATOM 1259 N N . GLY B 2 20 ? 15.818 19.574 50.825 1.00 40.20 36 GLY R N 1
ATOM 1260 C CA . GLY B 2 20 ? 15.267 19.951 52.114 1.00 40.91 36 GLY R CA 1
ATOM 1261 C C . GLY B 2 20 ? 13.795 19.588 52.124 1.00 42.20 36 GLY R C 1
ATOM 1262 O O . GLY B 2 20 ? 13.163 19.529 51.068 1.00 42.98 36 GLY R O 1
ATOM 1263 N N . ASN B 2 21 ? 13.242 19.348 53.308 1.00 42.53 37 ASN R N 1
ATOM 1264 C CA . ASN B 2 21 ? 11.837 18.964 53.439 1.00 41.74 37 ASN R CA 1
ATOM 1265 C C . ASN B 2 21 ? 10.908 20.165 53.491 1.00 40.34 37 ASN R C 1
ATOM 1266 O O . ASN B 2 21 ? 11.194 21.150 54.164 1.00 41.90 37 ASN R O 1
ATOM 1271 N N . GLY B 2 22 ? 9.784 20.073 52.790 1.00 39.58 38 GLY R N 1
ATOM 1272 C CA . GLY B 2 22 ? 8.830 21.164 52.800 1.00 37.10 38 GLY R CA 1
ATOM 1273 C C . GLY B 2 22 ? 9.025 22.203 51.712 1.00 37.06 38 GLY R C 1
ATOM 1274 O O . GLY B 2 22 ? 9.767 21.996 50.747 1.00 35.31 38 GLY R O 1
ATOM 1275 N N . LEU B 2 23 ? 8.338 23.327 51.876 1.00 35.46 39 LEU R N 1
ATOM 1276 C CA . LEU B 2 23 ? 8.401 24.420 50.928 1.00 36.55 39 LEU R CA 1
ATOM 1277 C C . LEU B 2 23 ? 9.270 25.540 51.508 1.00 37.41 39 LEU R C 1
ATOM 1278 O O . LEU B 2 23 ? 9.407 25.667 52.730 1.00 37.36 39 LEU R O 1
ATOM 1283 N N . TYR B 2 24 ? 9.864 26.341 50.630 1.00 36.20 40 TYR R N 1
ATOM 1284 C CA . TYR B 2 24 ? 10.738 27.428 51.072 1.00 35.48 40 TYR R CA 1
ATOM 1285 C C . TYR B 2 24 ? 10.611 28.676 50.221 1.00 33.76 40 TYR R C 1
ATOM 1286 O O . TYR B 2 24 ? 10.213 28.615 49.059 1.00 33.28 40 TYR R O 1
ATOM 1295 N N . ASN B 2 25 ? 10.941 29.813 50.818 1.00 34.47 41 ASN R N 1
ATOM 1296 C CA . ASN B 2 25 ? 10.949 31.073 50.092 1.00 36.25 41 ASN R CA 1
ATOM 1297 C C . ASN B 2 25 ? 12.418 31.297 49.787 1.00 35.50 41 ASN R C 1
ATOM 1298 O O . ASN B 2 25 ? 13.261 31.168 50.672 1.00 35.40 41 ASN R O 1
ATOM 1303 N N . ILE B 2 26 ? 12.732 31.606 48.535 1.00 34.34 42 ILE R N 1
ATOM 1304 C CA . ILE B 2 26 ? 14.123 31.810 48.160 1.00 32.88 42 ILE R CA 1
ATOM 1305 C C . ILE B 2 26 ? 14.346 33.245 47.702 1.00 31.93 42 ILE R C 1
ATOM 1306 O O . ILE B 2 26 ? 13.640 33.752 46.829 1.00 31.80 42 ILE R O 1
ATOM 1311 N N . SER B 2 27 ? 15.326 33.902 48.309 1.00 31.07 43 SER R N 1
ATOM 1312 C CA . SER B 2 27 ? 15.629 35.287 47.963 1.00 32.40 43 SER R CA 1
ATOM 1313 C C . SER B 2 27 ? 17.139 35.484 47.826 1.00 31.79 43 SER R C 1
ATOM 1314 O O . SER B 2 27 ? 17.927 34.651 48.284 1.00 31.81 43 SER R O 1
ATOM 1317 N N . LEU B 2 28 ? 17.541 36.588 47.203 1.00 31.80 44 LEU R N 1
ATOM 1318 C CA . LEU B 2 28 ? 18.964 36.842 46.991 1.00 32.02 44 LEU R CA 1
ATOM 1319 C C . LEU B 2 28 ? 19.389 38.275 47.285 1.00 31.04 44 LEU R C 1
ATOM 1320 O O . LEU B 2 28 ? 18.677 39.236 46.983 1.00 29.48 44 LEU R O 1
ATOM 1325 N N . ARG B 2 29 ? 20.549 38.409 47.906 1.00 30.86 45 ARG R N 1
ATOM 1326 C CA . ARG B 2 29 ? 21.079 39.726 48.206 1.00 32.04 45 ARG R CA 1
ATOM 1327 C C . ARG B 2 29 ? 22.464 39.897 47.579 1.00 31.80 45 ARG R C 1
ATOM 1328 O O . ARG B 2 29 ? 23.320 39.020 47.706 1.00 29.32 45 ARG R O 1
ATOM 1336 N N . ASN B 2 30 ? 22.668 41.019 46.895 1.00 29.29 46 ASN R N 1
ATOM 1337 C CA . ASN B 2 30 ? 23.953 41.321 46.272 1.00 31.54 46 ASN R CA 1
ATOM 1338 C C . ASN B 2 30 ? 24.724 42.294 47.161 1.00 30.09 46 ASN R C 1
ATOM 1339 O O . ASN B 2 30 ? 24.135 43.188 47.774 1.00 28.71 46 ASN R O 1
ATOM 1344 N N . TYR B 2 31 ? 26.037 42.110 47.239 1.00 29.47 47 TYR R N 1
ATOM 1345 C CA . TYR B 2 31 ? 26.887 43.005 48.027 1.00 29.95 47 TYR R CA 1
ATOM 1346 C C . TYR B 2 31 ? 26.634 44.453 47.596 1.00 29.39 47 TYR R C 1
ATOM 1347 O O . TYR B 2 31 ? 26.560 44.740 46.404 1.00 28.49 47 TYR R O 1
ATOM 1356 N N . GLY B 2 32 ? 26.501 45.353 48.563 1.00 31.63 48 GLY R N 1
ATOM 1357 C CA . GLY B 2 32 ? 26.291 46.755 48.243 1.00 36.14 48 GLY R CA 1
ATOM 1358 C C . GLY B 2 32 ? 24.853 47.199 48.054 1.00 40.14 48 GLY R C 1
ATOM 1359 O O . GLY B 2 32 ? 24.593 48.392 47.903 1.00 39.94 48 GLY R O 1
ATOM 1360 N N . ILE B 2 33 ? 23.924 46.247 48.056 1.00 41.08 49 ILE R N 1
ATOM 1361 C CA . ILE B 2 33 ? 22.506 46.539 47.882 1.00 42.71 49 ILE R CA 1
ATOM 1362 C C . ILE B 2 33 ? 21.791 46.070 49.144 1.00 45.33 49 ILE R C 1
ATOM 1363 O O . ILE B 2 33 ? 21.920 44.919 49.551 1.00 45.27 49 ILE R O 1
ATOM 1368 N N . LYS B 2 34 ? 21.030 46.964 49.757 1.00 48.27 50 LYS R N 1
ATOM 1369 C CA . LYS B 2 34 ? 20.326 46.650 50.996 1.00 52.54 50 LYS R CA 1
ATOM 1370 C C . LYS B 2 34 ? 19.204 45.612 50.946 1.00 52.30 50 LYS R C 1
ATOM 1371 O O . LYS B 2 34 ? 19.115 44.746 51.817 1.00 54.27 50 LYS R O 1
ATOM 1377 N N . THR B 2 35 ? 18.364 45.678 49.925 1.00 51.39 51 THR R N 1
ATOM 1378 C CA . THR B 2 35 ? 17.223 44.776 49.845 1.00 51.26 51 THR R CA 1
ATOM 1379 C C . THR B 2 35 ? 17.410 43.384 49.252 1.00 49.97 51 THR R C 1
ATOM 1380 O O . THR B 2 35 ? 18.151 43.185 48.288 1.00 50.01 51 THR R O 1
ATOM 1384 N N . TRP B 2 36 ? 16.713 42.420 49.847 1.00 46.11 52 TRP R N 1
ATOM 1385 C CA . TRP B 2 36 ? 16.736 41.048 49.371 1.00 42.85 52 TRP R CA 1
ATOM 1386 C C . TRP B 2 36 ? 15.735 40.977 48.229 1.00 42.19 52 TRP R C 1
ATOM 1387 O O . TRP B 2 36 ? 14.654 41.554 48.322 1.00 45.58 52 TRP R O 1
ATOM 1398 N N . GLN B 2 37 ? 16.097 40.297 47.150 1.00 39.83 53 GLN R N 1
ATOM 1399 C CA . GLN B 2 37 ? 15.201 40.143 46.010 1.00 41.07 53 GLN R CA 1
ATOM 1400 C C . GLN B 2 37 ? 14.569 38.752 46.064 1.00 41.05 53 GLN R C 1
ATOM 1401 O O . GLN B 2 37 ? 15.271 37.744 45.950 1.00 39.51 53 GLN R O 1
ATOM 1407 N N . THR B 2 38 ? 13.252 38.698 46.235 1.00 39.89 54 THR R N 1
ATOM 1408 C CA . THR B 2 38 ? 12.547 37.421 46.286 1.00 38.82 54 THR R CA 1
ATOM 1409 C C . THR B 2 38 ? 12.607 36.744 44.925 1.00 35.81 54 THR R C 1
ATOM 1410 O O . THR B 2 38 ? 12.250 37.338 43.913 1.00 37.72 54 THR R O 1
ATOM 1414 N N . MET B 2 39 ? 13.061 35.499 44.891 1.00 33.55 55 MET R N 1
ATOM 1415 C CA . MET B 2 39 ? 13.146 34.795 43.619 1.00 33.76 55 MET R CA 1
ATOM 1416 C C . MET B 2 39 ? 12.066 33.723 43.470 1.00 33.83 55 MET R C 1
ATOM 1417 O O . MET B 2 39 ? 11.486 33.569 42.401 1.00 34.56 55 MET R O 1
ATOM 1422 N N . TYR B 2 40 ? 11.807 32.984 44.544 1.00 34.73 56 TYR R N 1
ATOM 1423 C CA . TYR B 2 40 ? 10.796 31.925 44.528 1.00 34.94 56 TYR R CA 1
ATOM 1424 C C . TYR B 2 40 ? 10.026 31.911 45.833 1.00 35.58 56 TYR R C 1
ATOM 1425 O O . TYR B 2 40 ? 10.603 32.131 46.897 1.00 34.15 56 TYR R O 1
ATOM 1434 N N . THR B 2 41 ? 8.724 31.643 45.743 1.00 37.51 57 THR R N 1
ATOM 1435 C CA . THR B 2 41 ? 7.858 31.596 46.918 1.00 38.33 57 THR R CA 1
ATOM 1436 C C . THR B 2 41 ? 7.249 30.205 47.131 1.00 37.55 57 THR R C 1
ATOM 1437 O O . THR B 2 41 ? 6.682 29.619 46.214 1.00 36.42 57 THR R O 1
ATOM 1441 N N . ASN B 2 42 ? 7.388 29.686 48.347 1.00 37.64 58 ASN R N 1
ATOM 1442 C CA . ASN B 2 42 ? 6.854 28.374 48.715 1.00 37.68 58 ASN R CA 1
ATOM 1443 C C . ASN B 2 42 ? 7.135 27.288 47.689 1.00 36.73 58 ASN R C 1
ATOM 1444 O O . ASN B 2 42 ? 6.211 26.699 47.138 1.00 37.48 58 ASN R O 1
ATOM 1449 N N . VAL B 2 43 ? 8.410 27.014 47.438 1.00 34.76 59 VAL R N 1
ATOM 1450 C CA . VAL B 2 43 ? 8.769 25.985 46.479 1.00 30.86 59 VAL R CA 1
ATOM 1451 C C . VAL B 2 43 ? 9.490 24.831 47.142 1.00 31.56 59 VAL R C 1
ATOM 1452 O O . VAL B 2 43 ? 10.163 25.008 48.159 1.00 31.98 59 VAL R O 1
ATOM 1456 N N . PRO B 2 44 ? 9.347 23.622 46.574 1.00 31.58 60 PRO R N 1
ATOM 1457 C CA . PRO B 2 44 ? 9.968 22.388 47.063 1.00 32.90 60 PRO R CA 1
ATOM 1458 C C . PRO B 2 44 ? 11.373 22.204 46.495 1.00 34.18 60 PRO R C 1
ATOM 1459 O O . PRO B 2 44 ? 11.719 22.824 45.493 1.00 34.70 60 PRO R O 1
ATOM 1463 N N . GLU B 2 45 ? 12.163 21.337 47.126 1.00 35.30 61 GLU R N 1
ATOM 1464 C CA . GLU B 2 45 ? 13.525 21.058 46.691 1.00 37.05 61 GLU R CA 1
ATOM 1465 C C . GLU B 2 45 ? 13.602 20.760 45.198 1.00 38.18 61 GLU R C 1
ATOM 1466 O O . GLU B 2 45 ? 12.629 20.311 44.591 1.00 36.33 61 GLU R O 1
ATOM 1472 N N . GLY B 2 46 ? 14.772 21.012 44.613 1.00 38.54 62 GLY R N 1
ATOM 1473 C CA . GLY B 2 46 ? 14.966 20.772 43.192 1.00 38.00 62 GLY R CA 1
ATOM 1474 C C . GLY B 2 46 ? 16.025 21.694 42.604 1.00 37.41 62 GLY R C 1
ATOM 1475 O O . GLY B 2 46 ? 16.872 22.215 43.330 1.00 36.07 62 GLY R O 1
ATOM 1476 N N . THR B 2 47 ? 15.973 21.895 41.291 1.00 36.81 63 THR R N 1
ATOM 1477 C CA . THR B 2 47 ? 16.922 22.754 40.589 1.00 36.27 63 THR R CA 1
ATOM 1478 C C . THR B 2 47 ? 16.160 23.945 40.045 1.00 36.35 63 THR R C 1
ATOM 1479 O O . THR B 2 47 ? 15.194 23.782 39.296 1.00 38.14 63 THR R O 1
ATOM 1483 N N . TYR B 2 48 ? 16.605 25.139 40.419 1.00 34.14 64 TYR R N 1
ATOM 1484 C CA . TYR B 2 48 ? 15.945 26.371 40.011 1.00 34.32 64 TYR R CA 1
ATOM 1485 C C . TYR B 2 48 ? 16.878 27.354 39.318 1.00 34.75 64 TYR R C 1
ATOM 1486 O O . TYR B 2 48 ? 18.001 27.589 39.771 1.00 33.07 64 TYR R O 1
ATOM 1495 N N . ASP B 2 49 ? 16.396 27.941 38.229 1.00 34.57 65 ASP R N 1
ATOM 1496 C CA . ASP B 2 49 ? 17.174 28.917 37.493 1.00 36.28 65 ASP R CA 1
ATOM 1497 C C . ASP B 2 49 ? 17.034 30.269 38.176 1.00 34.37 65 ASP R C 1
ATOM 1498 O O . ASP B 2 49 ? 1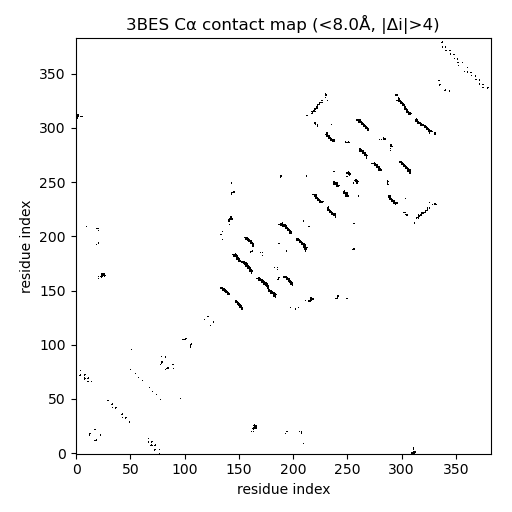5.924 30.720 38.443 1.00 35.48 65 ASP R O 1
ATOM 1503 N N . ILE B 2 50 ? 18.155 30.916 38.475 1.00 32.89 66 ILE R N 1
ATOM 1504 C CA . ILE B 2 50 ? 18.095 32.226 39.101 1.00 30.95 66 ILE R CA 1
ATOM 1505 C C . ILE B 2 50 ? 18.869 33.258 38.279 1.00 33.43 66 ILE R C 1
ATOM 1506 O O . ILE B 2 50 ? 19.346 34.261 38.813 1.00 31.48 66 ILE R O 1
ATOM 1511 N N . SER B 2 51 ? 18.989 32.999 36.977 1.00 33.20 67 SER R N 1
ATOM 1512 C CA . SER B 2 51 ? 19.694 33.908 36.073 1.00 35.94 67 SER R CA 1
ATOM 1513 C C . SER B 2 51 ? 19.164 35.330 36.205 1.00 35.99 67 SER R C 1
ATOM 1514 O O . SER B 2 51 ? 17.954 35.545 36.261 1.00 35.59 67 SER R O 1
ATOM 1517 N N . GLY B 2 52 ? 20.074 36.300 36.260 1.00 37.75 68 GLY R N 1
ATOM 1518 C CA . GLY B 2 52 ? 19.663 37.691 36.361 1.00 36.60 68 GLY R CA 1
ATOM 1519 C C . GLY B 2 52 ? 19.633 38.282 37.758 1.00 37.83 68 GLY R C 1
ATOM 1520 O O . GLY B 2 52 ? 19.732 39.498 37.918 1.00 37.23 68 GLY R O 1
ATOM 1521 N N . PHE B 2 53 ? 19.497 37.442 38.777 1.00 34.54 69 PHE R N 1
ATOM 1522 C CA . PHE B 2 53 ? 19.452 37.955 40.137 1.00 32.79 69 PHE R CA 1
ATOM 1523 C C . PHE B 2 53 ? 20.837 38.285 40.690 1.00 29.94 69 PHE R C 1
ATOM 1524 O O . PHE B 2 53 ? 21.028 39.350 41.271 1.00 29.95 69 PHE R O 1
ATOM 1532 N N . PRO B 2 54 ? 21.819 37.380 40.524 1.00 28.36 70 PRO R N 1
ATOM 1533 C CA . PRO B 2 54 ? 23.160 37.691 41.039 1.00 29.07 70 PRO R CA 1
ATOM 1534 C C . PRO B 2 54 ? 23.764 38.803 40.163 1.00 30.42 70 PRO R C 1
ATOM 1535 O O . PRO B 2 54 ? 23.579 38.793 38.948 1.00 29.63 70 PRO R O 1
ATOM 1539 N N . ASN B 2 55 ? 24.461 39.766 40.759 1.00 31.28 71 ASN R N 1
ATOM 1540 C CA . ASN B 2 55 ? 25.090 40.800 39.940 1.00 31.99 71 ASN R CA 1
ATOM 1541 C C . ASN B 2 55 ? 26.330 40.203 39.292 1.00 32.99 71 ASN R C 1
ATOM 1542 O O . ASN B 2 55 ? 26.987 39.329 39.865 1.00 33.29 71 ASN R O 1
ATOM 1547 N N . ASN B 2 56 ? 26.642 40.658 38.088 1.00 32.78 72 ASN R N 1
ATOM 1548 C CA . ASN B 2 56 ? 27.816 40.155 37.402 1.00 35.05 72 ASN R CA 1
ATOM 1549 C C . ASN B 2 56 ? 29.029 40.987 37.809 1.00 36.30 72 ASN R C 1
ATOM 1550 O O . ASN B 2 56 ? 29.432 41.912 37.107 1.00 37.64 72 ASN R O 1
ATOM 1555 N N . ASP B 2 57 ? 29.585 40.673 38.974 1.00 36.62 73 ASP R N 1
ATOM 1556 C CA . ASP B 2 57 ? 30.758 41.378 39.463 1.00 35.65 73 ASP R CA 1
ATOM 1557 C C . ASP B 2 57 ? 31.649 40.454 40.281 1.00 35.32 73 ASP R C 1
ATOM 1558 O O . ASP B 2 57 ? 31.442 39.235 40.307 1.00 33.97 73 ASP R O 1
ATOM 1563 N N . PHE B 2 58 ? 32.638 41.037 40.950 1.00 33.37 74 PHE R N 1
ATOM 1564 C CA . PHE B 2 58 ? 33.590 40.258 41.727 1.00 32.60 74 PHE R CA 1
ATOM 1565 C C . PHE B 2 58 ? 33.290 40.237 43.215 1.00 33.30 74 PHE R C 1
ATOM 1566 O O . PHE B 2 58 ? 34.067 39.692 43.996 1.00 35.81 74 PHE R O 1
ATOM 1574 N N . VAL B 2 59 ? 32.175 40.836 43.614 1.00 30.66 75 VAL R N 1
ATOM 1575 C CA . VAL B 2 59 ? 31.797 40.837 45.017 1.00 30.83 75 VAL R CA 1
ATOM 1576 C C . VAL B 2 59 ? 30.696 39.790 45.221 1.00 33.12 75 VAL R C 1
ATOM 1577 O O . VAL B 2 59 ? 30.012 39.396 44.275 1.00 31.68 75 VAL R O 1
ATOM 1581 N N . SER B 2 60 ? 30.536 39.346 46.458 1.00 32.83 76 SER R N 1
ATOM 1582 C CA . SER B 2 60 ? 29.584 38.296 46.794 1.00 34.41 76 SER R CA 1
ATOM 1583 C C . SER B 2 60 ? 28.090 38.578 46.706 1.00 33.55 76 SER R C 1
ATOM 1584 O O . SER B 2 60 ? 27.640 39.716 46.562 1.00 30.56 76 SER R O 1
ATOM 1587 N N . PHE B 2 61 ? 27.334 37.488 46.771 1.00 32.99 77 PHE R N 1
ATOM 1588 C CA . PHE B 2 61 ? 25.884 37.526 46.800 1.00 32.34 77 PHE R CA 1
ATOM 1589 C C . PHE B 2 61 ? 25.509 36.376 47.734 1.00 32.10 77 PHE R C 1
ATOM 1590 O O . PHE B 2 61 ? 26.288 35.432 47.920 1.00 30.55 77 PHE R O 1
ATOM 1598 N N . TRP B 2 62 ? 24.356 36.497 48.372 1.00 30.80 78 TRP R N 1
ATOM 1599 C CA . TRP B 2 62 ? 23.873 35.490 49.308 1.00 30.25 78 TRP R CA 1
ATOM 1600 C C . TRP B 2 62 ? 22.498 35.016 48.879 1.00 30.55 78 TRP R C 1
ATOM 1601 O O . TRP B 2 62 ? 21.653 35.822 48.482 1.00 29.90 78 TRP R O 1
ATOM 1612 N N . VAL B 2 63 ? 22.285 33.707 48.948 1.00 31.73 79 VAL R N 1
ATOM 1613 C CA . VAL B 2 63 ? 20.993 33.125 48.611 1.00 31.17 79 VAL R CA 1
ATOM 1614 C C . VAL B 2 63 ? 20.373 32.702 49.939 1.00 33.10 79 VAL R C 1
ATOM 1615 O O . VAL B 2 63 ? 20.936 31.876 50.657 1.00 33.60 79 VAL R O 1
ATOM 1619 N N . LYS B 2 64 ? 19.225 33.275 50.278 1.00 32.75 80 LYS R N 1
ATOM 1620 C CA . LYS B 2 64 ? 18.585 32.938 51.541 1.00 33.80 80 LYS R CA 1
ATOM 1621 C C . LYS B 2 64 ? 17.373 32.021 51.397 1.00 33.61 80 LYS R C 1
ATOM 1622 O O . LYS B 2 64 ? 16.510 32.229 50.540 1.00 31.83 80 LYS R O 1
ATOM 1628 N N . PHE B 2 65 ? 17.321 31.008 52.255 1.00 35.35 81 PHE R N 1
ATOM 1629 C CA . PHE B 2 65 ? 16.209 30.052 52.269 1.00 36.07 81 PHE R CA 1
ATOM 1630 C C . PHE B 2 65 ? 15.422 30.248 53.554 1.00 36.44 81 PHE R C 1
ATOM 1631 O O . PHE B 2 65 ? 15.992 30.249 54.639 1.00 36.74 81 PHE R O 1
ATOM 1639 N N . GLU B 2 66 ? 14.115 30.424 53.434 1.00 38.14 82 GLU R N 1
ATOM 1640 C CA . GLU B 2 66 ? 13.287 30.600 54.615 1.00 40.50 82 GLU R CA 1
ATOM 1641 C C . GLU B 2 66 ? 12.072 29.676 54.637 1.00 41.00 82 GLU R C 1
ATOM 1642 O O . GLU B 2 66 ? 11.431 29.444 53.612 1.00 37.68 82 GLU R O 1
ATOM 1648 N N . GLN B 2 67 ? 11.775 29.159 55.826 1.00 41.90 83 GLN R N 1
ATOM 1649 C CA . GLN B 2 67 ? 10.616 28.302 56.055 1.00 43.78 83 GLN R CA 1
ATOM 1650 C C . GLN B 2 67 ? 10.144 28.627 57.464 1.00 44.33 83 GLN R C 1
ATOM 1651 O O . GLN B 2 67 ? 10.722 28.157 58.446 1.00 44.46 83 GLN R O 1
ATOM 1657 N N . GLY B 2 68 ? 9.106 29.447 57.562 1.00 45.86 84 GLY R N 1
ATOM 1658 C CA . GLY B 2 68 ? 8.614 29.827 58.872 1.00 49.08 84 GLY R CA 1
ATOM 1659 C C . GLY B 2 68 ? 9.668 30.658 59.578 1.00 50.89 84 GLY R C 1
ATOM 1660 O O . GLY B 2 68 ? 10.025 31.737 59.108 1.00 50.10 84 GLY R O 1
ATOM 1661 N N . ASP B 2 69 ? 10.170 30.156 60.702 1.00 52.64 85 ASP R N 1
ATOM 1662 C CA . ASP B 2 69 ? 11.195 30.866 61.459 1.00 54.01 85 ASP R CA 1
ATOM 1663 C C . ASP B 2 69 ? 12.586 30.395 61.073 1.00 52.47 85 ASP R C 1
ATOM 1664 O O . ASP B 2 69 ? 13.580 31.012 61.453 1.00 52.43 85 ASP R O 1
ATOM 1669 N N . TYR B 2 70 ? 12.658 29.293 60.335 1.00 49.68 86 TYR R N 1
ATOM 1670 C CA . TYR B 2 70 ? 13.943 28.771 59.894 1.00 48.44 86 TYR R CA 1
ATOM 1671 C C . TYR B 2 70 ? 14.500 29.707 58.821 1.00 47.48 86 TYR R C 1
ATOM 1672 O O . TYR B 2 70 ? 13.753 30.263 58.017 1.00 45.31 86 TYR R O 1
ATOM 1681 N N . LYS B 2 71 ? 15.816 29.872 58.811 1.00 48.42 87 LYS R N 1
ATOM 1682 C CA . LYS B 2 71 ? 16.467 30.748 57.847 1.00 49.81 87 LYS R CA 1
ATOM 1683 C C . LYS B 2 71 ? 17.934 30.377 57.722 1.00 48.79 87 LYS R C 1
ATOM 1684 O O . LYS B 2 71 ? 18.608 30.137 58.720 1.00 48.97 87 LYS R O 1
ATOM 1690 N N . VAL B 2 72 ? 18.425 30.314 56.490 1.00 46.74 88 VAL R N 1
ATOM 1691 C CA . VAL B 2 72 ? 19.823 29.991 56.259 1.00 43.33 88 VAL R CA 1
ATOM 1692 C C . VAL B 2 72 ? 20.287 30.738 55.010 1.00 42.84 88 VAL R C 1
ATOM 1693 O O . VAL B 2 72 ? 19.555 30.832 54.027 1.00 41.27 88 VAL R O 1
ATOM 1697 N N . ASP B 2 73 ? 21.492 31.295 55.069 1.00 42.77 89 ASP R N 1
ATOM 1698 C CA . ASP B 2 73 ? 22.045 32.042 53.947 1.00 43.81 89 ASP R CA 1
ATOM 1699 C C . ASP B 2 73 ? 23.210 31.286 53.333 1.00 42.39 89 ASP R C 1
ATOM 1700 O O . ASP B 2 73 ? 24.078 30.786 54.043 1.00 43.84 89 ASP R O 1
ATOM 1705 N N . LYS B 2 74 ? 23.217 31.197 52.010 1.00 40.44 90 LYS R N 1
ATOM 1706 C CA . LYS B 2 74 ? 24.283 30.509 51.299 1.00 39.67 90 LYS R CA 1
ATOM 1707 C C . LYS B 2 74 ? 25.169 31.537 50.598 1.00 39.27 90 LYS R C 1
ATOM 1708 O O . LYS B 2 74 ? 24.723 32.286 49.728 1.00 36.80 90 LYS R O 1
ATOM 1714 N N . TYR B 2 75 ? 26.433 31.556 51.001 1.00 40.82 91 TYR R N 1
ATOM 1715 C CA . TYR B 2 75 ? 27.431 32.480 50.477 1.00 41.12 91 TYR R CA 1
ATOM 1716 C C . TYR B 2 75 ? 28.082 32.016 49.177 1.00 41.32 91 TYR R C 1
ATOM 1717 O O . TYR B 2 75 ? 28.328 30.826 48.976 1.00 42.72 91 TYR R O 1
ATOM 1726 N N . CYS B 2 76 ? 28.335 32.968 48.286 1.00 40.96 92 CYS R N 1
ATOM 1727 C CA . CYS B 2 76 ? 29.028 32.703 47.029 1.00 41.12 92 CYS R CA 1
ATOM 1728 C C . CYS B 2 76 ? 29.999 33.865 46.857 1.00 40.57 92 CYS R C 1
ATOM 1729 O O . CYS B 2 76 ? 29.642 35.012 47.122 1.00 38.62 92 CYS R O 1
ATOM 1732 N N . THR B 2 77 ? 31.214 33.573 46.406 1.00 39.84 93 THR R N 1
ATOM 1733 C CA . THR B 2 77 ? 32.239 34.604 46.253 1.00 43.26 93 THR R CA 1
ATOM 1734 C C . THR B 2 77 ? 31.981 35.747 45.271 1.00 41.77 93 THR R C 1
ATOM 1735 O O . THR B 2 77 ? 32.318 36.897 45.551 1.00 45.52 93 THR R O 1
ATOM 1739 N N . GLY B 2 78 ? 31.391 35.440 44.126 1.00 39.05 94 GLY R N 1
ATOM 1740 C CA . GLY B 2 78 ? 31.144 36.473 43.132 1.00 35.22 94 GLY R CA 1
ATOM 1741 C C . GLY B 2 78 ? 30.968 35.774 41.802 1.00 33.14 94 GLY R C 1
ATOM 1742 O O . GLY B 2 78 ? 31.778 34.923 41.439 1.00 31.86 94 GLY R O 1
ATOM 1743 N N . LEU B 2 79 ? 29.919 36.124 41.072 1.00 31.21 95 LEU R N 1
ATOM 1744 C CA . LEU B 2 79 ? 29.642 35.468 39.805 1.00 33.08 95 LEU R CA 1
ATOM 1745 C C . LEU B 2 79 ? 30.759 35.524 38.755 1.00 34.08 95 LEU R C 1
ATOM 1746 O O . LEU B 2 79 ? 30.979 34.545 38.045 1.00 35.34 95 LEU R O 1
ATOM 1751 N N . CYS B 2 80 ? 31.462 36.647 38.638 1.00 33.96 96 CYS R N 1
ATOM 1752 C CA . CYS B 2 80 ? 32.536 36.723 37.650 1.00 36.22 96 CYS R CA 1
ATOM 1753 C C . CYS B 2 80 ? 33.617 35.690 37.970 1.00 35.31 96 CYS R C 1
ATOM 1754 O O . CYS B 2 80 ? 34.292 35.187 37.078 1.00 34.81 96 CYS R O 1
ATOM 1757 N N . ILE B 2 81 ? 33.768 35.363 39.248 1.00 35.07 97 ILE R N 1
ATOM 1758 C CA . ILE B 2 81 ? 34.762 34.386 39.669 1.00 36.04 97 ILE R CA 1
ATOM 1759 C C . ILE B 2 81 ? 34.268 32.956 39.479 1.00 36.19 97 ILE R C 1
ATOM 1760 O O . ILE B 2 81 ? 35.017 32.085 39.038 1.00 35.63 97 ILE R O 1
ATOM 1765 N N . GLU B 2 82 ? 32.999 32.724 39.794 1.00 35.26 98 GLU R N 1
ATOM 1766 C CA . GLU B 2 82 ? 32.408 31.390 39.699 1.00 36.60 98 GLU R CA 1
ATOM 1767 C C . GLU B 2 82 ? 31.953 30.926 38.324 1.00 33.85 98 GLU R C 1
ATOM 1768 O O . GLU B 2 82 ? 31.975 29.734 38.037 1.00 34.46 98 GLU R O 1
ATOM 1774 N N . VAL B 2 83 ? 31.530 31.856 37.478 1.00 32.88 99 VAL R N 1
ATOM 1775 C CA . VAL B 2 83 ? 31.018 31.490 36.169 1.00 33.73 99 VAL R CA 1
ATOM 1776 C C . VAL B 2 83 ? 31.987 30.690 35.300 1.00 34.99 99 VAL R C 1
ATOM 1777 O O . VAL B 2 83 ? 33.183 30.975 35.250 1.00 34.92 99 VAL R O 1
ATOM 1781 N N . LYS B 2 84 ? 31.453 29.669 34.639 1.00 35.40 100 LYS R N 1
ATOM 1782 C CA . LYS B 2 84 ? 32.221 28.821 33.736 1.00 37.22 100 LYS R CA 1
ATOM 1783 C C . LYS B 2 84 ? 31.804 29.260 32.338 1.00 37.18 100 LYS R C 1
ATOM 1784 O O . LYS B 2 84 ? 30.653 29.643 32.120 1.00 38.43 100 LYS R O 1
ATOM 1790 N N . ILE B 2 85 ? 32.735 29.211 31.395 1.00 35.89 101 ILE R N 1
ATOM 1791 C CA . ILE B 2 85 ? 32.447 29.632 30.034 1.00 34.95 101 ILE R CA 1
ATOM 1792 C C . ILE B 2 85 ? 32.443 28.433 29.104 1.00 35.68 101 ILE R C 1
ATOM 1793 O O . ILE B 2 85 ? 33.418 27.686 29.036 1.00 35.47 101 ILE R O 1
ATOM 1798 N N . GLY B 2 86 ? 31.336 28.257 28.391 1.00 37.07 102 GLY R N 1
ATOM 1799 C CA . GLY B 2 86 ? 31.208 27.139 27.474 1.00 38.25 102 GLY R CA 1
ATOM 1800 C C . GLY B 2 86 ? 32.076 27.296 26.240 1.00 39.22 102 GLY R C 1
ATOM 1801 O O . GLY B 2 86 ? 32.700 28.343 26.046 1.00 37.95 102 GLY R O 1
ATOM 1802 N N . PRO B 2 87 ? 32.125 26.273 25.373 1.00 39.28 103 PRO R N 1
ATOM 1803 C CA . PRO B 2 87 ? 32.931 26.303 24.149 1.00 38.90 103 PRO R CA 1
ATOM 1804 C C . PRO B 2 87 ? 32.345 27.191 23.060 1.00 38.39 103 PRO R C 1
ATOM 1805 O O . PRO B 2 87 ? 31.152 27.464 23.050 1.00 38.69 103 PRO R O 1
ATOM 1809 N N . PRO B 2 88 ? 33.188 27.669 22.131 1.00 38.50 104 PRO R N 1
ATOM 1810 C CA . PRO B 2 88 ? 32.680 28.517 21.051 1.00 38.43 104 PRO R CA 1
ATOM 1811 C C . PRO B 2 88 ? 32.135 27.607 19.955 1.00 38.59 104 PRO R C 1
ATOM 1812 O O . PRO B 2 88 ? 32.227 26.392 20.060 1.00 36.99 104 PRO R O 1
ATOM 1816 N N . THR B 2 89 ? 31.570 28.199 18.912 1.00 41.31 105 THR R N 1
ATOM 1817 C CA . THR B 2 89 ? 31.042 27.438 17.784 1.00 44.63 105 THR R CA 1
ATOM 1818 C C . THR B 2 89 ? 31.855 27.799 16.539 1.00 44.79 105 THR R C 1
ATOM 1819 O O . THR B 2 89 ? 32.037 28.979 16.243 1.00 44.15 105 THR R O 1
ATOM 1823 N N . VAL B 2 90 ? 32.347 26.793 15.818 1.00 45.76 106 VAL R N 1
ATOM 1824 C CA . VAL B 2 90 ? 33.131 27.047 14.609 1.00 46.33 106 VAL R CA 1
ATOM 1825 C C . VAL B 2 90 ? 32.398 26.662 13.330 1.00 46.57 106 VAL R C 1
ATOM 1826 O O . VAL B 2 90 ? 31.737 25.624 13.268 1.00 47.00 106 VAL R O 1
ATOM 1830 N N . THR B 2 91 ? 32.519 27.514 12.315 1.00 46.34 107 THR R N 1
ATOM 1831 C CA . THR B 2 91 ? 31.895 27.286 11.015 1.00 47.13 107 THR R CA 1
ATOM 1832 C C . THR B 2 91 ? 32.908 27.530 9.899 1.00 47.48 107 THR R C 1
ATOM 1833 O O . THR B 2 91 ? 33.665 28.502 9.930 1.00 48.07 107 THR R O 1
ATOM 1837 N N . LEU B 2 92 ? 32.911 26.639 8.917 1.00 46.80 108 LEU R N 1
ATOM 1838 C CA . LEU B 2 92 ? 33.811 26.731 7.774 1.00 46.51 108 LEU R CA 1
ATOM 1839 C C . LEU B 2 92 ? 32.958 26.970 6.527 1.00 47.06 108 LEU R C 1
ATOM 1840 O O . LEU B 2 92 ? 32.058 26.182 6.228 1.00 46.86 108 LEU R O 1
ATOM 1845 N N . THR B 2 93 ? 33.230 28.059 5.812 1.00 45.98 109 THR R N 1
ATOM 1846 C CA . THR B 2 93 ? 32.478 28.400 4.605 1.00 46.42 109 THR R CA 1
ATOM 1847 C C . THR B 2 93 ? 33.418 28.541 3.411 1.00 47.90 109 THR R C 1
ATOM 1848 O O . THR B 2 93 ? 34.477 29.165 3.520 1.00 47.75 109 THR R O 1
ATOM 1852 N N . GLU B 2 94 ? 33.043 27.971 2.268 1.00 48.45 110 GLU R N 1
ATOM 1853 C CA . GLU B 2 94 ? 33.907 28.071 1.098 1.00 49.52 110 GLU R CA 1
ATOM 1854 C C . GLU B 2 94 ? 33.493 29.194 0.157 1.00 48.11 110 GLU R C 1
ATOM 1855 O O . GLU B 2 94 ? 32.308 29.413 -0.092 1.00 47.26 110 GLU R O 1
ATOM 1861 N N . TYR B 2 95 ? 34.492 29.908 -0.350 1.00 48.06 111 TYR R N 1
ATOM 1862 C CA . TYR B 2 95 ? 34.281 31.000 -1.289 1.00 47.85 111 TYR R CA 1
ATOM 1863 C C . TYR B 2 95 ? 35.095 30.696 -2.535 1.00 46.98 111 TYR R C 1
ATOM 1864 O O . TYR B 2 95 ? 35.904 29.769 -2.543 1.00 46.46 111 TYR R O 1
ATOM 1873 N N . ASP B 2 96 ? 34.888 31.477 -3.585 1.00 48.42 112 ASP R N 1
ATOM 1874 C CA . ASP B 2 96 ? 35.605 31.259 -4.832 1.00 49.41 112 ASP R CA 1
ATOM 1875 C C . ASP B 2 96 ? 37.119 31.276 -4.683 1.00 47.53 112 ASP R C 1
ATOM 1876 O O . ASP B 2 96 ? 37.807 30.437 -5.263 1.00 47.79 112 ASP R O 1
ATOM 1881 N N . ASP B 2 97 ? 37.640 32.215 -3.896 1.00 45.59 113 ASP R N 1
ATOM 1882 C CA . ASP B 2 97 ? 39.087 32.334 -3.736 1.00 43.12 113 ASP R CA 1
ATOM 1883 C C . ASP B 2 97 ? 39.651 32.191 -2.322 1.00 41.25 113 ASP R C 1
ATOM 1884 O O . ASP B 2 97 ? 40.765 32.641 -2.049 1.00 40.54 113 ASP R O 1
ATOM 1889 N N . HIS B 2 98 ? 38.899 31.571 -1.421 1.00 39.91 114 HIS R N 1
ATOM 1890 C CA . HIS B 2 98 ? 39.399 31.372 -0.061 1.00 40.12 114 HIS R CA 1
ATOM 1891 C C . HIS B 2 98 ? 38.394 30.650 0.817 1.00 38.72 114 HIS R C 1
ATOM 1892 O O . HIS B 2 98 ? 37.233 30.475 0.453 1.00 38.16 114 HIS R O 1
ATOM 1899 N N . ILE B 2 99 ? 38.860 30.239 1.986 1.00 40.19 115 ILE R N 1
ATOM 1900 C CA . ILE B 2 99 ? 38.013 29.560 2.952 1.00 39.54 115 ILE R CA 1
ATOM 1901 C C . ILE B 2 99 ? 37.890 30.450 4.178 1.00 37.99 115 ILE R C 1
ATOM 1902 O O . ILE B 2 99 ? 38.876 31.020 4.646 1.00 37.25 115 ILE R O 1
ATOM 1907 N N . ASN B 2 100 ? 36.678 30.577 4.696 1.00 38.36 116 ASN R N 1
ATOM 1908 C CA . ASN B 2 100 ? 36.467 31.383 5.882 1.00 38.45 116 ASN R CA 1
ATOM 1909 C C . ASN B 2 100 ? 36.181 30.540 7.120 1.00 39.20 116 ASN R C 1
ATOM 1910 O O . ASN B 2 100 ? 35.322 29.651 7.097 1.00 39.11 116 ASN R O 1
ATOM 1915 N N . LEU B 2 101 ? 36.922 30.819 8.190 1.00 37.25 117 LEU R N 1
ATOM 1916 C CA . LEU B 2 101 ? 36.719 30.155 9.469 1.00 35.80 117 LEU R CA 1
ATOM 1917 C C . LEU B 2 101 ? 36.015 31.191 10.328 1.00 36.64 117 LEU R C 1
ATOM 1918 O O . LEU B 2 101 ? 36.505 32.315 10.478 1.00 35.45 117 LEU R O 1
ATOM 1923 N N . TYR B 2 102 ? 34.861 30.833 10.871 1.00 36.23 118 TYR R N 1
ATOM 1924 C CA . TYR B 2 102 ? 34.145 31.758 11.727 1.00 36.44 118 TYR R CA 1
ATOM 1925 C C . TYR B 2 102 ? 33.968 31.153 13.111 1.00 36.71 118 TYR R C 1
ATOM 1926 O O . TYR B 2 102 ? 33.434 30.057 13.256 1.00 35.49 118 TYR R O 1
ATOM 1935 N N . ILE B 2 103 ? 34.444 31.867 14.126 1.00 37.44 119 ILE R N 1
ATOM 1936 C CA . ILE B 2 103 ? 34.329 31.405 15.500 1.00 36.96 119 ILE R CA 1
ATOM 1937 C C . ILE B 2 103 ? 33.309 32.285 16.197 1.00 38.79 119 ILE R C 1
ATOM 1938 O O . ILE B 2 103 ? 33.523 33.487 16.354 1.00 38.58 119 ILE R O 1
ATOM 1943 N N . GLU B 2 104 ? 32.192 31.687 16.593 1.00 37.94 120 GLU R N 1
ATOM 1944 C CA . GLU B 2 104 ? 31.149 32.420 17.290 1.00 39.41 120 GLU R CA 1
ATOM 1945 C C . GLU B 2 104 ? 31.411 32.305 18.790 1.00 37.42 120 GLU R C 1
ATOM 1946 O O . GLU B 2 104 ? 31.638 31.219 19.308 1.00 36.24 120 GLU R O 1
ATOM 1952 N N . HIS B 2 105 ? 31.405 33.439 19.476 1.00 37.18 121 HIS R N 1
ATOM 1953 C CA . HIS B 2 105 ? 31.647 33.470 20.912 1.00 38.25 121 HIS R CA 1
ATOM 1954 C C . HIS B 2 105 ? 30.582 32.741 21.710 1.00 39.46 121 HIS R C 1
ATOM 1955 O O . HIS B 2 105 ? 29.434 32.631 21.278 1.00 40.14 121 HIS R O 1
ATOM 1962 N N . PRO B 2 106 ? 30.960 32.210 22.882 1.00 39.92 122 PRO R N 1
ATOM 1963 C CA . PRO B 2 106 ? 29.976 31.520 23.716 1.00 40.34 122 PRO R CA 1
ATOM 1964 C C . PRO B 2 106 ? 28.986 32.645 24.035 1.00 40.76 122 PRO R C 1
ATOM 1965 O O . PRO B 2 106 ? 29.384 33.812 24.101 1.00 39.27 122 PRO R O 1
ATOM 1969 N N . TYR B 2 107 ? 27.715 32.328 24.227 1.00 41.21 123 TYR R N 1
ATOM 1970 C CA . TYR B 2 107 ? 26.764 33.391 24.517 1.00 44.12 123 TYR R CA 1
ATOM 1971 C C . TYR B 2 107 ? 25.877 33.127 25.718 1.00 44.06 123 TYR R C 1
ATOM 1972 O O . TYR B 2 107 ? 25.675 31.986 26.123 1.00 42.57 123 TYR R O 1
ATOM 1981 N N . ALA B 2 108 ? 25.365 34.210 26.289 1.00 45.77 124 ALA R N 1
ATOM 1982 C CA . ALA B 2 108 ? 24.455 34.139 27.417 1.00 49.54 124 ALA R CA 1
ATOM 1983 C C . ALA B 2 108 ? 23.060 34.272 26.809 1.00 52.94 124 ALA R C 1
ATOM 1984 O O . ALA B 2 108 ? 22.874 34.998 25.833 1.00 52.97 124 ALA R O 1
ATOM 1986 N N . THR B 2 109 ? 22.088 33.564 27.367 1.00 57.71 125 THR R N 1
ATOM 1987 C CA . THR B 2 109 ? 20.725 33.644 26.857 1.00 63.20 125 THR R CA 1
ATOM 1988 C C . THR B 2 109 ? 19.817 34.359 27.848 1.00 66.16 125 THR R C 1
ATOM 1989 O O . THR B 2 109 ? 19.369 33.766 28.829 1.00 67.15 125 THR R O 1
ATOM 1993 N N . ARG B 2 110 ? 19.564 35.639 27.594 1.00 69.45 126 ARG R N 1
ATOM 1994 C CA . ARG B 2 110 ? 18.692 36.428 28.452 1.00 72.99 126 ARG R CA 1
ATOM 1995 C C . ARG B 2 110 ? 17.283 36.347 27.878 1.00 74.26 126 ARG R C 1
ATOM 1996 O O . ARG B 2 110 ? 16.822 37.264 27.192 1.00 74.44 126 ARG R O 1
ATOM 2004 N N . GLY B 2 111 ? 16.612 35.233 28.157 1.00 74.98 127 GLY R N 1
ATOM 2005 C CA . GLY B 2 111 ? 15.265 35.027 27.662 1.00 75.39 127 GLY R CA 1
ATOM 2006 C C . GLY B 2 111 ? 15.275 34.355 26.303 1.00 75.77 127 GLY R C 1
ATOM 2007 O O . GLY B 2 111 ? 15.378 33.131 26.199 1.00 76.04 127 GLY R O 1
ATOM 2008 N N . SER B 2 112 ? 15.166 35.163 25.256 1.00 75.65 128 SER R N 1
ATOM 2009 C CA . SER B 2 112 ? 15.167 34.658 23.889 1.00 74.96 128 SER R CA 1
ATOM 2010 C C . SER B 2 112 ? 16.337 35.276 23.135 1.00 73.85 128 SER R C 1
ATOM 2011 O O . SER B 2 112 ? 16.700 34.827 22.048 1.00 73.48 128 SER R O 1
ATOM 2014 N N . LYS B 2 113 ? 16.921 36.313 23.729 1.00 72.68 129 LYS R N 1
ATOM 2015 C CA . LYS B 2 113 ? 18.048 37.016 23.129 1.00 71.26 129 LYS R CA 1
ATOM 2016 C C . LYS B 2 113 ? 19.363 36.312 23.449 1.00 68.84 129 LYS R C 1
ATOM 2017 O O . LYS B 2 113 ? 19.587 35.875 24.578 1.00 68.97 129 LYS R O 1
ATOM 2023 N N . LYS B 2 114 ? 20.227 36.198 22.448 1.00 65.46 130 LYS R N 1
ATOM 2024 C CA . LYS B 2 114 ? 21.529 35.575 22.640 1.00 61.96 130 LYS R CA 1
ATOM 2025 C C . LYS B 2 114 ? 22.544 36.703 22.742 1.00 58.16 130 LYS R C 1
ATOM 2026 O O . LYS B 2 114 ? 22.740 37.452 21.788 1.00 57.97 130 LYS R O 1
ATOM 2032 N N . ILE B 2 115 ? 23.171 36.835 23.906 1.00 53.79 131 ILE R N 1
ATOM 2033 C CA . ILE B 2 115 ? 24.155 37.888 24.127 1.00 50.58 131 ILE R CA 1
ATOM 2034 C C . ILE B 2 115 ? 25.576 37.323 24.120 1.00 48.67 131 ILE R C 1
ATOM 2035 O O . ILE B 2 115 ? 25.964 36.569 25.015 1.00 47.45 131 ILE R O 1
ATOM 2040 N N . PRO B 2 116 ? 26.371 37.679 23.099 1.00 47.33 132 PRO R N 1
ATOM 2041 C CA . PRO B 2 116 ? 27.751 37.195 22.995 1.00 44.90 132 PRO R CA 1
ATOM 2042 C C . PRO B 2 116 ? 28.585 37.624 24.193 1.00 41.31 132 PRO R C 1
ATOM 2043 O O . PRO B 2 116 ? 28.533 38.775 24.613 1.00 39.89 132 PRO R O 1
ATOM 2047 N N . ILE B 2 117 ? 29.345 36.690 24.748 1.00 40.09 133 ILE R N 1
ATOM 2048 C CA . ILE B 2 117 ? 30.202 37.004 25.880 1.00 37.57 133 ILE R CA 1
ATOM 2049 C C . ILE B 2 117 ? 31.519 37.521 25.306 1.00 37.81 133 ILE R C 1
ATOM 2050 O O . ILE B 2 117 ? 32.453 36.754 25.056 1.00 37.49 133 ILE R O 1
ATOM 2055 N N . TYR B 2 118 ? 31.577 38.831 25.088 1.00 36.79 134 TYR R N 1
ATOM 2056 C CA . TYR B 2 118 ? 32.766 39.463 24.533 1.00 35.75 134 TYR R CA 1
ATOM 2057 C C . TYR B 2 118 ? 32.850 40.937 24.914 1.00 34.74 134 TYR R C 1
ATOM 2058 O O . TYR B 2 118 ? 32.079 41.756 24.422 1.00 35.17 134 TYR R O 1
ATOM 2067 N N . LYS B 2 119 ? 33.784 41.260 25.802 1.00 34.27 135 LYS R N 1
ATOM 2068 C CA . LYS B 2 119 ? 34.018 42.634 26.242 1.00 36.55 135 LYS R CA 1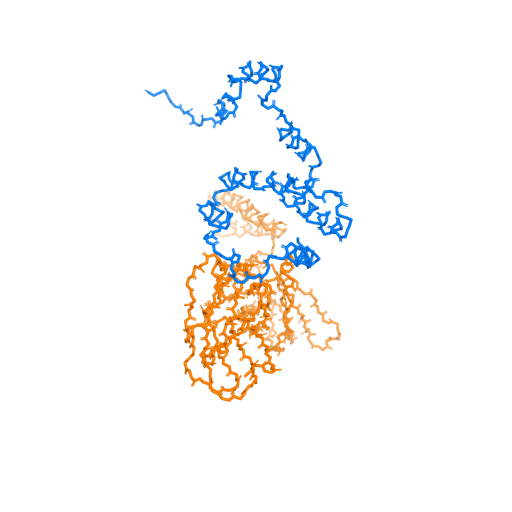
ATOM 2069 C C . LYS B 2 119 ? 32.789 43.451 26.666 1.00 38.48 135 LYS R C 1
ATOM 2070 O O . LYS B 2 119 ? 32.732 44.664 26.434 1.00 38.73 135 LYS R O 1
ATOM 2076 N N . ARG B 2 120 ? 31.815 42.804 27.294 1.00 38.37 136 ARG R N 1
ATOM 2077 C CA . ARG B 2 120 ? 30.623 43.520 27.746 1.00 39.32 136 ARG R CA 1
ATOM 2078 C C . ARG B 2 120 ? 30.758 43.957 29.201 1.00 39.67 136 ARG R C 1
ATOM 2079 O O . ARG B 2 120 ? 31.096 43.152 30.075 1.00 35.80 136 ARG R O 1
ATOM 2087 N N . ASN B 2 121 ? 30.495 45.234 29.458 1.00 41.24 137 ASN R N 1
ATOM 2088 C CA . ASN B 2 121 ? 30.579 45.770 30.809 1.00 44.52 137 ASN R CA 1
ATOM 2089 C C . ASN B 2 121 ? 29.582 45.094 31.737 1.00 43.81 137 ASN R C 1
ATOM 2090 O O . ASN B 2 121 ? 29.815 45.014 32.937 1.00 43.87 137 ASN R O 1
ATOM 2095 N N . ASP B 2 122 ? 28.476 44.599 31.190 1.00 44.53 138 ASP R N 1
ATOM 2096 C CA . ASP B 2 122 ? 27.488 43.939 32.032 1.00 46.36 138 ASP R CA 1
ATOM 2097 C C . ASP B 2 122 ? 27.808 42.463 32.243 1.00 46.84 138 ASP R C 1
ATOM 2098 O O . ASP B 2 122 ? 27.055 41.747 32.897 1.00 46.53 138 ASP R O 1
ATOM 2103 N N . MET B 2 123 ? 28.924 42.007 31.682 1.00 47.72 139 MET R N 1
ATOM 2104 C CA . MET B 2 123 ? 29.343 40.621 31.857 1.00 48.46 139 MET R CA 1
ATOM 2105 C C . MET B 2 123 ? 30.833 40.486 32.161 1.00 48.72 139 MET R C 1
ATOM 2106 O O . MET B 2 123 ? 31.557 39.752 31.489 1.00 50.95 139 MET R O 1
ATOM 2111 N N . CYS B 2 124 ? 31.277 41.223 33.174 1.00 47.44 140 CYS R N 1
ATOM 2112 C CA . CYS B 2 124 ? 32.659 41.182 33.645 1.00 48.16 140 CYS R CA 1
ATOM 2113 C C . CYS B 2 124 ? 33.742 41.615 32.643 1.00 47.27 140 CYS R C 1
ATOM 2114 O O . CYS B 2 124 ? 34.930 41.509 32.945 1.00 45.32 140 CYS R O 1
ATOM 2117 N N . ASP B 2 125 ? 33.339 42.112 31.474 1.00 45.58 141 ASP R N 1
ATOM 2118 C CA . ASP B 2 125 ? 34.284 42.525 30.435 1.00 45.20 141 ASP R CA 1
ATOM 2119 C C . ASP B 2 125 ? 35.134 41.347 29.976 1.00 43.37 141 ASP R C 1
ATOM 2120 O O . ASP B 2 125 ? 36.260 41.508 29.501 1.00 44.09 141 ASP R O 1
ATOM 2125 N N . ILE B 2 126 ? 34.573 40.158 30.131 1.00 39.99 142 ILE R N 1
ATOM 2126 C CA . ILE B 2 126 ? 35.230 38.924 29.741 1.00 38.31 142 ILE R CA 1
ATOM 2127 C C . ILE B 2 126 ? 35.301 38.783 28.224 1.00 37.23 142 ILE R C 1
ATOM 2128 O O . ILE B 2 126 ? 34.356 39.126 27.516 1.00 36.52 142 ILE R O 1
ATOM 2133 N N . TYR B 2 127 ? 36.433 38.291 27.734 1.00 35.17 143 TYR R N 1
ATOM 2134 C CA . TYR B 2 127 ? 36.586 38.015 26.315 1.00 34.43 143 TYR R CA 1
ATOM 2135 C C . TYR B 2 127 ? 37.649 36.942 26.190 1.00 33.03 143 TYR R C 1
ATOM 2136 O O . TYR B 2 127 ? 38.619 36.914 26.951 1.00 32.95 143 TYR R O 1
ATOM 2145 N N . LEU B 2 128 ? 37.436 36.036 25.249 1.00 32.23 144 LEU R N 1
ATOM 2146 C CA . LEU B 2 128 ? 38.344 34.925 25.039 1.00 33.99 144 LEU R CA 1
ATOM 2147 C C . LEU B 2 128 ? 39.394 35.137 23.954 1.00 35.12 144 LEU R C 1
ATOM 2148 O O . LEU B 2 128 ? 39.136 35.769 22.930 1.00 35.08 144 LEU R O 1
ATOM 2153 N N . LEU B 2 129 ? 40.581 34.604 24.208 1.00 34.15 145 LEU R N 1
ATOM 2154 C CA . LEU B 2 129 ? 41.666 34.626 23.247 1.00 35.27 145 LEU R CA 1
ATOM 2155 C C . LEU B 2 129 ? 41.590 33.197 22.734 1.00 34.74 145 LEU R C 1
ATOM 2156 O O . LEU B 2 129 ? 41.714 32.250 23.510 1.00 33.43 145 LEU R O 1
ATOM 2161 N N . TYR B 2 130 ? 41.368 33.044 21.436 1.00 33.60 146 TYR R N 1
ATOM 2162 C CA . TYR B 2 130 ? 41.217 31.728 20.837 1.00 34.93 146 TYR R CA 1
ATOM 2163 C C . TYR B 2 130 ? 42.448 31.072 20.223 1.00 36.54 146 TYR R C 1
ATOM 2164 O O . TYR B 2 130 ? 43.343 31.741 19.696 1.00 36.88 146 TYR R O 1
ATOM 2173 N N . THR B 2 131 ? 42.466 29.746 20.294 1.00 37.69 147 THR R N 1
ATOM 2174 C CA . THR B 2 131 ? 43.522 28.939 19.703 1.00 40.02 147 THR R CA 1
ATOM 2175 C C . THR B 2 131 ? 42.783 27.919 18.845 1.00 40.41 147 THR R C 1
ATOM 2176 O O . THR B 2 131 ? 41.847 27.270 19.311 1.00 40.52 147 THR R O 1
ATOM 2180 N N . ALA B 2 132 ? 43.179 27.799 17.585 1.00 40.73 148 ALA R N 1
ATOM 2181 C CA . ALA B 2 132 ? 42.535 26.855 16.688 1.00 40.60 148 ALA R CA 1
ATOM 2182 C C . ALA B 2 132 ? 43.505 25.771 16.248 1.00 41.56 148 ALA R C 1
ATOM 2183 O O . ALA B 2 132 ? 44.678 26.037 15.984 1.00 41.27 148 ALA R O 1
ATOM 2185 N N . ASN B 2 133 ? 43.011 24.540 16.199 1.00 43.50 149 ASN R N 1
ATOM 2186 C CA . ASN B 2 133 ? 43.814 23.409 15.762 1.00 45.20 149 ASN R CA 1
ATOM 2187 C C . ASN B 2 133 ? 43.353 23.076 14.360 1.00 44.46 149 ASN R C 1
ATOM 2188 O O . ASN B 2 133 ? 42.218 22.644 14.157 1.00 43.53 149 ASN R O 1
ATOM 2193 N N . PHE B 2 134 ? 44.239 23.301 13.396 1.00 43.69 150 PHE R N 1
ATOM 2194 C CA . PHE B 2 134 ? 43.950 23.040 11.992 1.00 44.38 150 PHE R CA 1
ATOM 2195 C C . PHE B 2 134 ? 44.483 21.684 11.550 1.00 45.16 150 PHE R C 1
ATOM 2196 O O . PHE B 2 134 ? 45.652 21.367 11.758 1.00 45.68 150 PHE R O 1
ATOM 2204 N N . THR B 2 135 ? 43.615 20.885 10.946 1.00 45.74 151 THR R N 1
ATOM 2205 C CA . THR B 2 135 ? 44.014 19.580 10.436 1.00 47.30 151 THR R CA 1
ATOM 2206 C C . THR B 2 135 ? 43.879 19.640 8.922 1.00 45.32 151 THR R C 1
ATOM 2207 O O . THR B 2 135 ? 42.771 19.754 8.405 1.00 44.66 151 THR R O 1
ATOM 2211 N N . PHE B 2 136 ? 45.013 19.585 8.227 1.00 45.35 152 PHE R N 1
ATOM 2212 C CA . PHE B 2 136 ? 45.043 19.644 6.763 1.00 47.89 152 PHE R CA 1
ATOM 2213 C C . PHE B 2 136 ? 45.225 18.259 6.140 1.00 49.60 152 PHE R C 1
ATOM 2214 O O . PHE B 2 136 ? 46.158 17.535 6.483 1.00 48.51 152 PHE R O 1
ATOM 2222 N N . GLY B 2 137 ? 44.336 17.902 5.219 1.00 53.16 153 GLY R N 1
ATOM 2223 C CA . GLY B 2 137 ? 44.422 16.606 4.568 1.00 58.42 153 GLY R CA 1
ATOM 2224 C C . GLY B 2 137 ? 44.304 15.449 5.547 1.00 62.67 153 GLY R C 1
ATOM 2225 O O . GLY B 2 137 ? 43.313 15.338 6.271 1.00 62.77 153 GLY R O 1
ATOM 2226 N N . ASP B 2 138 ? 45.313 14.584 5.568 1.00 66.12 154 ASP R N 1
ATOM 2227 C CA . ASP B 2 138 ? 45.317 13.437 6.470 1.00 70.49 154 ASP R CA 1
ATOM 2228 C C . ASP B 2 138 ? 46.523 13.482 7.397 1.00 71.91 154 ASP R C 1
ATOM 2229 O O . ASP B 2 138 ? 47.039 12.445 7.816 1.00 71.95 154 ASP R O 1
ATOM 2234 N N . SER B 2 139 ? 46.969 14.692 7.711 1.00 73.18 155 SER R N 1
ATOM 2235 C CA . SER B 2 139 ? 48.114 14.877 8.588 1.00 74.90 155 SER R CA 1
ATOM 2236 C C . SER B 2 139 ? 47.768 14.477 10.018 1.00 75.61 155 SER R C 1
ATOM 2237 O O . SER B 2 139 ? 46.617 14.585 10.444 1.00 75.47 155 SER R O 1
ATOM 2240 N N . GLU B 2 140 ? 48.771 14.007 10.749 1.00 76.65 156 GLU R N 1
ATOM 2241 C CA . GLU B 2 140 ? 48.585 13.598 12.135 1.00 77.70 156 GLU R CA 1
ATOM 2242 C C . GLU B 2 140 ? 49.176 14.671 13.040 1.00 77.06 156 GLU R C 1
ATOM 2243 O O . GLU B 2 140 ? 49.155 14.550 14.267 1.00 77.60 156 GLU R O 1
ATOM 2249 N N . GLU B 2 141 ? 49.705 15.719 12.417 1.00 75.41 157 GLU R N 1
ATOM 2250 C CA . GLU B 2 141 ? 50.308 16.833 13.138 1.00 73.73 157 GLU R CA 1
ATOM 2251 C C . GLU B 2 141 ? 49.488 18.102 12.911 1.00 70.64 157 GLU R C 1
ATOM 2252 O O . GLU B 2 141 ? 49.743 18.859 11.974 1.00 70.82 157 GLU R O 1
ATOM 2258 N N . PRO B 2 142 ? 48.483 18.347 13.767 1.00 67.16 158 PRO R N 1
ATOM 2259 C CA . PRO B 2 142 ? 47.645 19.541 13.622 1.00 63.15 158 PRO R CA 1
ATOM 2260 C C . PRO B 2 142 ? 48.455 20.827 13.740 1.00 58.65 158 PRO R C 1
ATOM 2261 O O . PRO B 2 142 ? 49.428 20.894 14.488 1.00 57.81 158 PRO R O 1
ATOM 2265 N N . VAL B 2 143 ? 48.058 21.845 12.988 1.00 54.24 159 VAL R N 1
ATOM 2266 C CA . VAL B 2 143 ? 48.741 23.129 13.043 1.00 49.52 159 VAL R CA 1
ATOM 2267 C C . VAL B 2 143 ? 48.059 23.970 14.118 1.00 46.60 159 VAL R C 1
ATOM 2268 O O . VAL B 2 143 ? 46.833 24.064 14.151 1.00 45.18 159 VAL R O 1
ATOM 2272 N N . ILE B 2 144 ? 48.857 24.557 15.006 1.00 45.68 160 ILE R N 1
ATOM 2273 C CA . ILE B 2 144 ? 48.334 25.399 16.074 1.00 44.00 160 ILE R CA 1
ATOM 2274 C C . ILE B 2 144 ? 48.338 26.852 15.609 1.00 43.52 160 ILE R C 1
ATOM 2275 O O . ILE B 2 144 ? 49.391 27.408 15.303 1.00 42.87 160 ILE R O 1
ATOM 2280 N N . TYR B 2 145 ? 47.155 27.458 15.564 1.00 41.22 161 TYR R N 1
ATOM 2281 C CA . TYR B 2 145 ? 47.013 28.836 15.122 1.00 38.87 161 TYR R CA 1
ATOM 2282 C C . TYR B 2 145 ? 46.324 29.712 16.174 1.00 38.37 161 TYR R C 1
ATOM 2283 O O . TYR B 2 145 ? 45.182 29.457 16.563 1.00 36.63 161 TYR R O 1
ATOM 2292 N N . ASP B 2 146 ? 47.027 30.740 16.636 1.00 37.34 162 ASP R N 1
ATOM 2293 C CA . ASP B 2 146 ? 46.468 31.658 17.621 1.00 38.82 162 ASP R CA 1
ATOM 2294 C C . ASP B 2 146 ? 45.735 32.801 16.930 1.00 38.18 162 ASP R C 1
ATOM 2295 O O . ASP B 2 146 ? 46.336 33.576 16.187 1.00 39.51 162 ASP R O 1
ATOM 2300 N N . ILE B 2 147 ? 44.432 32.890 17.176 1.00 36.85 163 ILE R N 1
ATOM 2301 C CA . ILE B 2 147 ? 43.596 33.929 16.589 1.00 36.43 163 ILE R CA 1
ATOM 2302 C C . ILE B 2 147 ? 43.925 35.300 17.173 1.00 35.92 163 ILE R C 1
ATOM 2303 O O . ILE B 2 147 ? 43.987 35.470 18.390 1.00 36.44 163 ILE R O 1
ATOM 2308 N N . ASP B 2 148 ? 44.143 36.271 16.291 1.00 35.76 164 ASP R N 1
ATOM 2309 C CA . ASP B 2 148 ? 44.446 37.646 16.686 1.00 33.27 164 ASP R CA 1
ATOM 2310 C C . ASP B 2 148 ? 43.122 38.298 17.075 1.00 31.23 164 ASP R C 1
ATOM 2311 O O . ASP B 2 148 ? 42.160 38.253 16.309 1.00 29.84 164 ASP R O 1
ATOM 2316 N N . ASP B 2 149 ? 43.065 38.914 18.250 1.00 29.96 165 ASP R N 1
ATOM 2317 C CA . ASP B 2 149 ? 41.830 39.560 18.685 1.00 30.26 165 ASP R CA 1
ATOM 2318 C C . ASP B 2 149 ? 41.382 40.656 17.698 1.00 29.83 165 ASP R C 1
ATOM 2319 O O . ASP B 2 149 ? 40.208 41.010 17.657 1.00 26.95 165 ASP R O 1
ATOM 2324 N N . TYR B 2 150 ? 42.312 41.192 16.904 1.00 30.02 166 TYR R N 1
ATOM 2325 C CA . TYR B 2 150 ? 41.943 42.213 15.919 1.00 32.57 166 TYR R CA 1
ATOM 2326 C C . TYR B 2 150 ? 40.986 41.637 14.864 1.00 33.00 166 TYR R C 1
ATOM 2327 O O . TYR B 2 150 ? 40.310 42.384 14.152 1.00 32.88 166 TYR R O 1
ATOM 2336 N N . ASP B 2 151 ? 40.926 40.312 14.766 1.00 32.22 167 ASP R N 1
ATOM 2337 C CA . ASP B 2 151 ? 40.023 39.674 13.810 1.00 34.61 167 ASP R CA 1
ATOM 2338 C C . ASP B 2 151 ? 38.674 39.333 14.436 1.00 35.94 167 ASP R C 1
ATOM 2339 O O . ASP B 2 151 ? 37.855 38.663 13.813 1.00 35.75 167 ASP R O 1
ATOM 2344 N N . CYS B 2 152 ? 38.442 39.802 15.660 1.00 36.15 168 CYS R N 1
ATOM 2345 C CA . CYS B 2 152 ? 37.187 39.518 16.357 1.00 38.48 168 CYS R CA 1
ATOM 2346 C C . CYS B 2 152 ? 36.316 40.745 16.627 1.00 38.35 168 CYS R C 1
ATOM 2347 O O . CYS B 2 152 ? 36.814 41.850 16.855 1.00 36.28 168 CYS R O 1
ATOM 2350 N N . THR B 2 153 ? 35.008 40.524 16.620 1.00 39.54 169 THR R N 1
ATOM 2351 C CA . THR B 2 153 ? 34.028 41.573 16.888 1.00 42.44 169 THR R CA 1
ATOM 2352 C C . THR B 2 153 ? 33.168 41.057 18.030 1.00 43.01 169 THR R C 1
ATOM 2353 O O . THR B 2 153 ? 33.443 39.994 18.578 1.00 42.13 169 THR R O 1
ATOM 2357 N N . SER B 2 154 ? 32.118 41.799 18.366 1.00 43.37 170 SER R N 1
ATOM 2358 C CA . SER B 2 154 ? 31.211 41.403 19.433 1.00 46.26 170 SER R CA 1
ATOM 2359 C C . SER B 2 154 ? 30.536 40.080 19.112 1.00 47.12 170 SER R C 1
ATOM 2360 O O . SER B 2 154 ? 30.105 39.372 20.010 1.00 50.84 170 SER R O 1
ATOM 2363 N N . THR B 2 155 ? 30.447 39.748 17.830 1.00 46.88 171 THR R N 1
ATOM 2364 C CA . THR B 2 155 ? 29.797 38.514 17.407 1.00 48.21 171 THR R CA 1
ATOM 2365 C C . THR B 2 155 ? 30.717 37.296 17.374 1.00 48.20 171 THR R C 1
ATOM 2366 O O . THR B 2 155 ? 30.353 36.214 17.848 1.00 49.95 171 THR R O 1
ATOM 2370 N N . GLY B 2 156 ? 31.900 37.472 16.798 1.00 45.04 172 GLY R N 1
ATOM 2371 C CA . GLY B 2 156 ? 32.840 36.375 16.706 1.00 41.70 172 GLY R CA 1
ATOM 2372 C C . GLY B 2 156 ? 34.102 36.781 15.976 1.00 39.97 172 GLY R C 1
ATOM 2373 O O . GLY B 2 156 ? 34.334 37.964 15.732 1.00 37.80 172 GLY R O 1
ATOM 2374 N N . CYS B 2 157 ? 34.920 35.794 15.631 1.00 39.27 173 CYS R N 1
ATOM 2375 C CA . CYS B 2 157 ? 36.167 36.047 14.933 1.00 39.71 173 CYS R CA 1
ATOM 2376 C C . CYS B 2 157 ? 36.094 35.475 13.524 1.00 39.53 173 CYS R C 1
ATOM 2377 O O . CYS B 2 157 ? 35.496 34.421 13.296 1.00 38.17 173 CYS R O 1
ATOM 2380 N N . SER B 2 158 ? 36.715 36.175 12.583 1.00 37.69 174 SER R N 1
ATOM 2381 C CA . SER B 2 158 ? 36.705 35.757 11.188 1.00 38.49 174 SER R CA 1
ATOM 2382 C C . SER B 2 158 ? 38.121 35.651 10.633 1.00 37.00 174 SER R C 1
ATOM 2383 O O . SER B 2 158 ? 38.897 36.609 10.683 1.00 36.19 174 SER R O 1
ATOM 2386 N N . ILE B 2 159 ? 38.451 34.477 10.111 1.00 36.16 175 ILE R N 1
ATOM 2387 C CA . ILE B 2 159 ? 39.768 34.215 9.548 1.00 35.48 175 ILE R CA 1
ATOM 2388 C C . ILE B 2 159 ? 39.636 33.659 8.128 1.00 36.22 175 ILE R C 1
ATOM 2389 O O . ILE B 2 159 ? 39.012 32.613 7.912 1.00 34.08 175 ILE R O 1
ATOM 2394 N N . ASP B 2 160 ? 40.208 34.364 7.158 1.00 35.10 176 ASP R N 1
ATOM 2395 C CA . ASP B 2 160 ? 40.171 33.894 5.779 1.00 35.09 176 ASP R CA 1
ATOM 2396 C C . ASP B 2 160 ? 41.516 33.260 5.476 1.00 34.29 176 ASP R C 1
ATOM 2397 O O . ASP B 2 160 ? 42.564 33.801 5.832 1.00 33.95 176 ASP R O 1
ATOM 2402 N N . PHE B 2 161 ? 41.493 32.101 4.832 1.00 33.20 177 PHE R N 1
ATOM 2403 C CA . PHE B 2 161 ? 42.734 31.425 4.502 1.00 34.25 177 PHE R CA 1
ATOM 2404 C C . PHE B 2 161 ? 42.548 30.612 3.234 1.00 35.19 177 PHE R C 1
ATOM 2405 O O . PHE B 2 161 ? 41.433 30.482 2.729 1.00 36.50 177 PHE R O 1
ATOM 2413 N N . ALA B 2 162 ? 43.639 30.075 2.706 1.00 36.29 178 ALA R N 1
ATOM 2414 C CA . ALA B 2 162 ? 43.536 29.303 1.483 1.00 38.79 178 ALA R CA 1
ATOM 2415 C C . ALA B 2 162 ? 44.373 28.038 1.478 1.00 38.50 178 ALA R C 1
ATOM 2416 O O . ALA B 2 162 ? 45.485 27.995 2.002 1.00 39.13 178 ALA R O 1
ATOM 2418 N N . THR B 2 163 ? 43.792 27.002 0.891 1.00 38.74 179 THR R N 1
ATOM 2419 C CA . THR B 2 163 ? 44.428 25.707 0.739 1.00 39.83 179 THR R CA 1
ATOM 2420 C C . THR B 2 163 ? 43.574 24.975 -0.280 1.00 39.99 179 THR R C 1
ATOM 2421 O O . THR B 2 163 ? 42.403 25.318 -0.473 1.00 39.21 179 THR R O 1
ATOM 2425 N N . THR B 2 164 ? 44.159 23.982 -0.937 1.00 40.66 180 THR R N 1
ATOM 2426 C CA . THR B 2 164 ? 43.441 23.214 -1.947 1.00 42.44 180 THR R CA 1
ATOM 2427 C C . THR B 2 164 ? 42.979 21.860 -1.422 1.00 44.15 180 THR R C 1
ATOM 2428 O O . THR B 2 164 ? 42.211 21.163 -2.089 1.00 45.32 180 THR R O 1
ATOM 2432 N N . GLU B 2 165 ? 43.435 21.489 -0.230 1.00 44.93 181 GLU R N 1
ATOM 2433 C CA . GLU B 2 165 ? 43.043 20.204 0.342 1.00 47.22 181 GLU R CA 1
ATOM 2434 C C . GLU B 2 165 ? 42.051 20.321 1.500 1.00 48.22 181 GLU R C 1
ATOM 2435 O O . GLU B 2 165 ? 41.711 21.419 1.949 1.00 48.23 181 GLU R O 1
ATOM 2441 N N . LYS B 2 166 ? 41.591 19.168 1.973 1.00 47.86 182 LYS R N 1
ATOM 2442 C CA . LYS B 2 166 ? 40.627 19.092 3.064 1.00 46.33 182 LYS R CA 1
ATOM 2443 C C . LYS B 2 166 ? 41.149 19.696 4.361 1.00 43.73 182 LYS R C 1
ATOM 2444 O O . LYS B 2 166 ? 42.302 19.495 4.743 1.00 40.55 182 LYS R O 1
ATOM 2450 N N . VAL B 2 167 ? 40.291 20.440 5.043 1.00 43.00 183 VAL R N 1
ATOM 2451 C CA . VAL B 2 167 ? 40.697 21.051 6.300 1.00 43.46 183 VAL R CA 1
ATOM 2452 C C . VAL B 2 167 ? 39.630 20.886 7.375 1.00 42.18 183 VAL R C 1
ATOM 2453 O O . VAL B 2 167 ? 38.439 21.049 7.118 1.00 41.98 183 VAL R O 1
ATOM 2457 N N . CYS B 2 168 ? 40.071 20.536 8.576 1.00 43.22 184 CYS R N 1
ATOM 2458 C CA . CYS B 2 168 ? 39.171 20.370 9.710 1.00 45.63 184 CYS R CA 1
ATOM 2459 C C . CYS B 2 168 ? 39.684 21.276 10.816 1.00 43.85 184 CYS R C 1
ATOM 2460 O O . CYS B 2 168 ? 40.896 21.426 10.989 1.00 43.31 184 CYS R O 1
ATOM 2463 N N . VAL B 2 169 ? 38.771 21.875 11.572 1.00 42.70 185 VAL R N 1
ATOM 2464 C CA . VAL B 2 169 ? 39.185 22.773 12.641 1.00 41.83 185 VAL R CA 1
ATOM 2465 C C . VAL B 2 169 ? 38.308 22.725 13.888 1.00 40.12 185 VAL R C 1
ATOM 2466 O O . VAL B 2 169 ? 37.109 22.469 13.821 1.00 39.27 185 VAL R O 1
ATOM 2470 N N . MET B 2 170 ? 38.938 22.981 15.025 1.00 40.00 186 MET R N 1
ATOM 2471 C CA . MET B 2 170 ? 38.250 23.061 16.304 1.00 41.27 186 MET R CA 1
ATOM 2472 C C . MET B 2 170 ? 38.986 24.177 17.036 1.00 38.78 186 MET R C 1
ATOM 2473 O O . MET B 2 170 ? 40.171 24.400 16.784 1.00 37.47 186 MET R O 1
ATOM 2478 N N . ALA B 2 171 ? 38.289 24.881 17.923 1.00 36.90 187 ALA R N 1
ATOM 2479 C CA . ALA B 2 171 ? 38.891 25.992 18.651 1.00 36.85 187 ALA R CA 1
ATOM 2480 C C . ALA B 2 171 ? 38.575 25.992 20.144 1.00 36.55 187 ALA R C 1
ATOM 2481 O O . ALA B 2 171 ? 37.561 25.459 20.581 1.00 36.48 187 ALA R O 1
ATOM 2483 N N . GLN B 2 172 ? 39.455 26.619 20.914 1.00 37.00 188 GLN R N 1
ATOM 2484 C CA . GLN B 2 172 ? 39.304 26.710 22.360 1.00 38.14 188 GLN R CA 1
ATOM 2485 C C . GLN B 2 172 ? 39.630 28.136 22.782 1.00 37.00 188 GLN R C 1
ATOM 2486 O O . GLN B 2 172 ? 40.505 28.769 22.192 1.00 36.45 188 GLN R O 1
ATOM 2492 N N . GLY B 2 173 ? 38.935 28.633 23.804 1.00 36.67 189 GLY R N 1
ATOM 2493 C CA . GLY B 2 173 ? 39.177 29.985 24.278 1.00 33.07 189 GLY R CA 1
ATOM 2494 C C . GLY B 2 173 ? 39.676 30.074 25.708 1.00 33.79 189 GLY R C 1
ATOM 2495 O O . GLY B 2 173 ? 39.380 29.210 26.539 1.00 33.24 189 GLY R O 1
ATOM 2496 N N . ALA B 2 174 ? 40.435 31.129 25.992 1.00 31.70 190 ALA R N 1
ATOM 2497 C CA . ALA B 2 174 ? 40.977 31.370 27.323 1.00 33.20 190 ALA R CA 1
ATOM 2498 C C . ALA B 2 174 ? 41.047 32.875 27.552 1.00 35.11 190 ALA R C 1
ATOM 2499 O O . ALA B 2 174 ? 41.353 33.635 26.630 1.00 35.70 190 ALA R O 1
ATOM 2501 N N . THR B 2 175 ? 40.770 33.309 28.779 1.00 36.35 191 THR R N 1
ATOM 2502 C CA . THR B 2 175 ? 40.803 34.736 29.095 1.00 38.21 191 THR R CA 1
ATOM 2503 C C . THR B 2 175 ? 42.132 35.167 29.697 1.00 41.45 191 THR R C 1
ATOM 2504 O O . THR B 2 175 ? 42.511 36.336 29.598 1.00 41.98 191 THR R O 1
ATOM 2508 N N . GLU B 2 176 ? 42.830 34.229 30.332 1.00 43.57 192 GLU R N 1
ATOM 2509 C CA . GLU B 2 176 ? 44.088 34.538 31.008 1.00 47.95 192 GLU R CA 1
ATOM 2510 C C . GLU B 2 176 ? 43.750 35.619 32.040 1.00 48.14 192 GLU R C 1
ATOM 2511 O O . GLU B 2 176 ? 42.583 35.814 32.372 1.00 48.90 192 GLU R O 1
ATOM 2517 N N . GLY B 2 177 ? 44.753 36.318 32.553 1.00 48.29 193 GLY R N 1
ATOM 2518 C CA . GLY B 2 177 ? 44.482 37.366 33.524 1.00 48.73 193 GLY R CA 1
ATOM 2519 C C . GLY B 2 177 ? 43.897 36.908 34.853 1.00 49.56 193 GLY R C 1
ATOM 2520 O O . GLY B 2 177 ? 43.979 35.731 35.218 1.00 49.88 193 GLY R O 1
ATOM 2521 N N . LEU B 2 178 ? 43.301 37.854 35.575 1.00 48.61 194 LEU R N 1
ATOM 25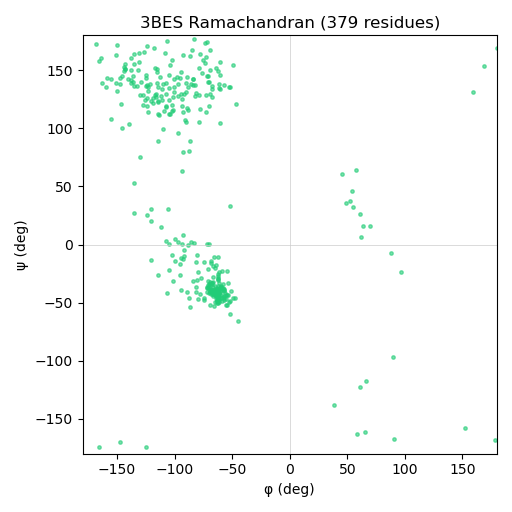22 C CA . LEU B 2 178 ? 42.701 37.591 36.881 1.00 49.63 194 LEU R CA 1
ATOM 2523 C C . LEU B 2 178 ? 41.706 36.426 36.834 1.00 50.13 194 LEU R C 1
ATOM 2524 O O . LEU B 2 178 ? 41.764 35.523 37.663 1.00 49.51 194 LEU R O 1
ATOM 2529 N N . LEU B 2 179 ? 40.782 36.453 35.882 1.00 50.88 195 LEU R N 1
ATOM 2530 C CA . LEU B 2 179 ? 39.833 35.352 35.741 1.00 53.50 195 LEU R CA 1
ATOM 2531 C C . LEU B 2 179 ? 40.525 34.357 34.823 1.00 54.75 195 LEU R C 1
ATOM 2532 O O . LEU B 2 179 ? 40.803 34.665 33.668 1.00 58.33 195 LEU R O 1
ATOM 2537 N N . ASP B 2 180 ? 40.824 33.173 35.331 1.00 55.09 196 ASP R N 1
ATOM 2538 C CA . ASP B 2 180 ? 41.500 32.179 34.514 1.00 54.23 196 ASP R CA 1
ATOM 2539 C C . ASP B 2 180 ? 40.499 31.244 33.856 1.00 51.34 196 ASP R C 1
ATOM 2540 O O . ASP B 2 180 ? 40.504 30.043 34.115 1.00 53.14 196 ASP R O 1
ATOM 2545 N N . LYS B 2 181 ? 39.647 31.792 32.998 1.00 47.17 197 LYS R N 1
ATOM 2546 C CA . LYS B 2 181 ? 38.644 30.981 32.324 1.00 44.19 197 LYS R CA 1
ATOM 2547 C C . LYS B 2 181 ? 39.204 30.250 31.112 1.00 43.04 197 LYS R C 1
ATOM 2548 O O . LYS B 2 181 ? 39.871 30.841 30.259 1.00 41.37 197 LYS R O 1
ATOM 2554 N N . ILE B 2 182 ? 38.937 28.952 31.057 1.00 41.30 198 ILE R N 1
ATOM 2555 C CA . ILE B 2 182 ? 39.364 28.128 29.944 1.00 40.98 198 ILE R CA 1
ATOM 2556 C C . ILE B 2 182 ? 38.129 27.362 29.506 1.00 40.62 198 ILE R C 1
ATOM 2557 O O . ILE B 2 182 ? 37.442 26.740 30.313 1.00 41.29 198 ILE R O 1
ATOM 2562 N N . THR B 2 183 ? 37.844 27.424 28.217 1.00 38.88 199 THR R N 1
ATOM 2563 C CA . THR B 2 183 ? 36.677 26.775 27.662 1.00 39.05 199 THR R CA 1
ATOM 2564 C C . THR B 2 183 ? 36.979 25.370 27.156 1.00 40.30 199 THR R C 1
ATOM 2565 O O . THR B 2 183 ? 38.138 24.989 26.990 1.00 39.02 199 THR R O 1
ATOM 2569 N N . PRO B 2 184 ? 35.931 24.563 26.944 1.00 41.59 200 PRO R N 1
ATOM 2570 C CA . PRO B 2 184 ? 36.150 23.208 26.433 1.00 42.65 200 PRO R CA 1
ATOM 2571 C C . PRO B 2 184 ? 36.404 23.405 24.936 1.00 43.18 200 PRO R C 1
ATOM 2572 O O . PRO B 2 184 ? 36.111 24.476 24.395 1.00 41.95 200 PRO R O 1
ATOM 2576 N N . TRP B 2 185 ? 36.944 22.397 24.264 1.00 43.49 201 TRP R N 1
ATOM 2577 C CA . TRP B 2 185 ? 37.175 22.517 22.830 1.00 42.73 201 TRP R CA 1
ATOM 2578 C C . TRP B 2 185 ? 35.841 22.468 22.110 1.00 43.91 201 TRP R C 1
ATOM 2579 O O . TRP B 2 185 ? 34.927 21.768 22.543 1.00 45.75 201 TRP R O 1
ATOM 2590 N N . SER B 2 186 ? 35.715 23.221 21.022 1.00 43.37 202 SER R N 1
ATOM 2591 C CA . SER B 2 186 ? 34.477 23.213 20.251 1.00 43.30 202 SER R CA 1
ATOM 2592 C C . SER B 2 186 ? 34.434 21.888 19.503 1.00 44.45 202 SER R C 1
ATOM 2593 O O . SER B 2 186 ? 35.396 21.121 19.533 1.00 42.84 202 SER R O 1
ATOM 2596 N N . SER B 2 187 ? 33.324 21.615 18.832 1.00 46.28 203 SER R N 1
ATOM 2597 C CA . SER B 2 187 ? 33.233 20.392 18.056 1.00 50.62 203 SER R CA 1
ATOM 2598 C C . SER B 2 187 ? 34.078 20.654 16.810 1.00 52.29 203 SER R C 1
ATOM 2599 O O . SER B 2 187 ? 34.334 21.808 16.458 1.00 51.68 203 SER R O 1
ATOM 2602 N N . GLU B 2 188 ? 34.525 19.594 16.151 1.00 53.66 204 GLU R N 1
ATOM 2603 C CA . GLU B 2 188 ? 35.348 19.758 14.963 1.00 54.89 204 GLU R CA 1
ATOM 2604 C C . GLU B 2 188 ? 34.522 19.821 13.686 1.00 54.08 204 GLU R C 1
ATOM 2605 O O . GLU B 2 188 ? 33.551 19.081 13.528 1.00 54.07 204 GLU R O 1
ATOM 2611 N N . VAL B 2 189 ? 34.906 20.723 12.786 1.00 52.50 205 VAL R N 1
ATOM 2612 C CA . VAL B 2 189 ? 34.221 20.874 11.505 1.00 51.14 205 VAL R CA 1
ATOM 2613 C C . VAL B 2 189 ? 35.243 20.743 10.379 1.00 51.49 205 VAL R C 1
ATOM 2614 O O . VAL B 2 189 ? 36.400 21.141 10.530 1.00 50.13 205 VAL R O 1
ATOM 2618 N N . CYS B 2 190 ? 34.817 20.169 9.258 1.00 52.06 206 CYS R N 1
ATOM 2619 C CA . CYS B 2 190 ? 35.703 19.980 8.118 1.00 52.61 206 CYS R CA 1
ATOM 2620 C C . CYS B 2 190 ? 35.105 20.559 6.851 1.00 50.68 206 CYS R C 1
ATOM 2621 O O . CYS B 2 190 ? 33.916 20.861 6.785 1.00 49.43 206 CYS R O 1
ATOM 2624 N N . LEU B 2 191 ? 35.945 20.695 5.835 1.00 50.42 207 LEU R N 1
ATOM 2625 C CA . LEU B 2 191 ? 35.511 21.221 4.552 1.00 49.14 207 LEU R CA 1
ATOM 2626 C C . LEU B 2 191 ? 36.549 20.865 3.498 1.00 47.50 207 LEU R C 1
ATOM 2627 O O . LEU B 2 191 ? 37.753 20.909 3.754 1.00 47.49 207 LEU R O 1
ATOM 2632 N N . THR B 2 192 ? 36.070 20.478 2.322 1.00 47.64 208 THR R N 1
ATOM 2633 C CA . THR B 2 192 ? 36.947 20.122 1.215 1.00 48.18 208 THR R CA 1
ATOM 2634 C C . THR B 2 192 ? 36.736 21.176 0.138 1.00 47.46 208 THR R C 1
ATOM 2635 O O . THR B 2 192 ? 35.668 21.257 -0.470 1.00 46.99 208 THR R O 1
ATOM 2639 N N . PRO B 2 193 ? 37.754 22.013 -0.099 1.00 46.78 209 PRO R N 1
ATOM 2640 C CA . PRO B 2 193 ? 37.662 23.070 -1.104 1.00 47.15 209 PRO R CA 1
ATOM 2641 C C . PRO B 2 193 ? 37.997 22.579 -2.504 1.00 46.92 209 PRO R C 1
ATOM 2642 O O . PRO B 2 193 ? 38.531 21.487 -2.680 1.00 46.68 209 PRO R O 1
ATOM 2646 N N . LYS B 2 194 ? 37.681 23.400 -3.496 1.00 46.92 210 LYS R N 1
ATOM 2647 C CA . LYS B 2 194 ? 37.975 23.071 -4.880 1.00 47.34 210 LYS R CA 1
ATOM 2648 C C . LYS B 2 194 ? 39.446 23.352 -5.156 1.00 46.41 210 LYS R C 1
ATOM 2649 O O . LYS B 2 194 ? 40.058 24.200 -4.507 1.00 44.62 210 LYS R O 1
ATOM 2655 N N . LYS B 2 195 ? 40.016 22.624 -6.107 1.00 45.90 211 LYS R N 1
ATOM 2656 C CA . LYS B 2 195 ? 41.407 22.826 -6.488 1.00 45.27 211 LYS R CA 1
ATOM 2657 C C . LYS B 2 195 ? 41.450 24.137 -7.272 1.00 42.79 211 LYS R C 1
ATOM 2658 O O . LYS B 2 195 ? 40.672 24.331 -8.198 1.00 43.53 211 LYS R O 1
ATOM 2664 N N . ASN B 2 196 ? 42.342 25.040 -6.888 1.00 42.02 212 ASN R N 1
ATOM 2665 C CA . ASN B 2 196 ? 42.463 26.328 -7.567 1.00 41.69 212 ASN R CA 1
ATOM 2666 C C . ASN B 2 196 ? 43.774 26.992 -7.207 1.00 38.44 212 ASN R C 1
ATOM 2667 O O . ASN B 2 196 ? 44.395 26.646 -6.207 1.00 38.09 212 ASN R O 1
ATOM 2672 N N . VAL B 2 197 ? 44.189 27.945 -8.033 1.00 36.96 213 VAL R N 1
ATOM 2673 C CA . VAL B 2 197 ? 45.406 28.709 -7.779 1.00 35.52 213 VAL R CA 1
ATOM 2674 C C . VAL B 2 197 ? 44.907 29.898 -6.952 1.00 36.71 213 VAL R C 1
ATOM 2675 O O . VAL B 2 197 ? 44.260 30.804 -7.478 1.00 36.65 213 VAL R O 1
ATOM 2679 N N . TYR B 2 198 ? 45.184 29.878 -5.652 1.00 36.11 214 TYR R N 1
ATOM 2680 C CA . TYR B 2 198 ? 44.726 30.942 -4.765 1.00 36.27 214 TYR R CA 1
ATOM 2681 C C . TYR B 2 198 ? 45.769 32.035 -4.623 1.00 33.97 214 TYR R C 1
ATOM 2682 O O . TYR B 2 198 ? 46.840 31.818 -4.072 1.00 34.25 214 TYR R O 1
ATOM 2691 N N . THR B 2 199 ? 45.428 33.214 -5.131 1.00 33.92 215 THR R N 1
ATOM 2692 C CA . THR B 2 199 ? 46.319 34.369 -5.134 1.00 34.73 215 THR R CA 1
ATOM 2693 C C . THR B 2 199 ? 45.765 35.541 -4.323 1.00 35.36 215 THR R C 1
ATOM 2694 O O . THR B 2 199 ? 44.595 35.545 -3.944 1.00 34.80 215 THR R O 1
ATOM 2698 N N . CYS B 2 200 ? 46.607 36.543 -4.084 1.00 36.48 216 CYS R N 1
ATOM 2699 C CA . CYS B 2 200 ? 46.207 37.725 -3.320 1.00 38.94 216 CYS R CA 1
ATOM 2700 C C . CYS B 2 200 ? 46.843 38.992 -3.881 1.00 37.94 216 CYS R C 1
ATOM 2701 O O . CYS B 2 200 ? 47.934 38.945 -4.447 1.00 37.21 216 CYS R O 1
ATOM 2704 N N . ALA B 2 201 ? 46.165 40.125 -3.712 1.00 35.84 217 ALA R N 1
ATOM 2705 C CA . ALA B 2 201 ? 46.685 41.405 -4.190 1.00 34.40 217 ALA R CA 1
ATOM 2706 C C . ALA B 2 201 ? 47.811 41.893 -3.276 1.00 34.67 217 ALA R C 1
ATOM 2707 O O . ALA B 2 201 ? 48.873 42.301 -3.748 1.00 35.36 217 ALA R O 1
ATOM 2709 N N . ILE B 2 202 ? 47.574 41.859 -1.967 1.00 34.76 218 ILE R N 1
ATOM 2710 C CA . ILE B 2 202 ? 48.577 42.281 -0.990 1.00 34.10 218 ILE R CA 1
ATOM 2711 C C . ILE B 2 202 ? 48.525 41.306 0.182 1.00 35.20 218 ILE R C 1
ATOM 2712 O O . ILE B 2 202 ? 47.627 41.362 1.032 1.00 34.62 218 ILE R O 1
ATOM 2717 N N . ARG B 2 203 ? 49.511 40.417 0.203 1.00 35.17 219 ARG R N 1
ATOM 2718 C CA . ARG B 2 203 ? 49.638 39.355 1.192 1.00 35.47 219 ARG R CA 1
ATOM 2719 C C . ARG B 2 203 ? 49.975 39.818 2.605 1.00 35.75 219 ARG R C 1
ATOM 2720 O O . ARG B 2 203 ? 49.429 39.302 3.576 1.00 36.04 219 ARG R O 1
ATOM 2728 N N . SER B 2 204 ? 50.864 40.795 2.719 1.00 35.35 220 SER R N 1
ATOM 2729 C CA . SER B 2 204 ? 51.272 41.294 4.023 1.00 35.64 220 SER R CA 1
ATOM 2730 C C . SER B 2 204 ? 52.006 42.613 3.840 1.00 36.68 220 SER R C 1
ATOM 2731 O O . SER B 2 204 ? 52.099 43.128 2.729 1.00 34.73 220 SER R O 1
ATOM 2734 N N . LYS B 2 205 ? 52.545 43.143 4.933 1.00 36.63 221 LYS R N 1
ATOM 2735 C CA . LYS B 2 205 ? 53.285 44.397 4.876 1.00 38.83 221 LYS R CA 1
ATOM 2736 C C . LYS B 2 205 ? 54.518 44.244 3.985 1.00 39.05 221 LYS R C 1
ATOM 2737 O O . LYS B 2 205 ? 54.849 45.141 3.208 1.00 38.43 221 LYS R O 1
ATOM 2743 N N . GLU B 2 206 ? 55.189 43.102 4.100 1.00 39.17 222 GLU R N 1
ATOM 2744 C CA . GLU B 2 206 ? 56.388 42.829 3.312 1.00 40.45 222 GLU R CA 1
ATOM 2745 C C . GLU B 2 206 ? 56.099 42.656 1.818 1.00 39.27 222 GLU R C 1
ATOM 2746 O O . GLU B 2 206 ? 57.011 42.678 0.999 1.00 39.68 222 GLU R O 1
ATOM 2752 N N . ASP B 2 207 ? 54.829 42.484 1.467 1.00 38.12 223 ASP R N 1
ATOM 2753 C CA . ASP B 2 207 ? 54.436 42.287 0.077 1.00 36.70 223 ASP R CA 1
ATOM 2754 C C . ASP B 2 207 ? 54.077 43.598 -0.640 1.00 35.79 223 ASP R C 1
ATOM 2755 O O . ASP B 2 207 ? 53.819 43.597 -1.841 1.00 36.12 223 ASP R O 1
ATOM 2760 N N . VAL B 2 208 ? 54.061 44.713 0.086 1.00 34.48 224 VAL R N 1
ATOM 2761 C CA . VAL B 2 208 ? 53.710 45.994 -0.526 1.00 35.13 224 VAL R CA 1
ATOM 2762 C C . VAL B 2 208 ? 54.688 46.408 -1.637 1.00 34.89 224 VAL R C 1
ATOM 2763 O O . VAL B 2 208 ? 54.269 46.915 -2.669 1.00 33.71 224 VAL R O 1
ATOM 2767 N N . PRO B 2 209 ? 56.002 46.204 -1.437 1.00 35.18 225 PRO R N 1
ATOM 2768 C CA . PRO B 2 209 ? 56.955 46.578 -2.491 1.00 35.27 225 PRO R CA 1
ATOM 2769 C C . PRO B 2 209 ? 56.646 45.850 -3.808 1.00 35.61 225 PRO R C 1
ATOM 2770 O O . PRO B 2 209 ? 56.853 46.400 -4.887 1.00 34.37 225 PRO R O 1
ATOM 2774 N N . ASN B 2 210 ? 56.154 44.617 -3.720 1.00 35.96 226 ASN R N 1
ATOM 2775 C CA . ASN B 2 210 ? 55.802 43.859 -4.922 1.00 36.51 226 ASN R CA 1
ATOM 2776 C C . ASN B 2 210 ? 54.540 44.447 -5.533 1.00 35.68 226 ASN R C 1
ATOM 2777 O O . ASN B 2 210 ? 54.397 44.497 -6.750 1.00 35.99 226 ASN R O 1
ATOM 2782 N N . PHE B 2 211 ? 53.619 44.883 -4.680 1.00 33.45 227 PHE R N 1
ATOM 2783 C CA . PHE B 2 211 ? 52.381 45.490 -5.151 1.00 32.16 227 PHE R CA 1
ATOM 2784 C C . PHE B 2 211 ? 52.734 46.769 -5.912 1.00 32.33 227 PHE R C 1
ATOM 2785 O O . PHE B 2 211 ? 52.204 47.031 -6.993 1.00 32.37 227 PHE R O 1
ATOM 2793 N N . LYS B 2 212 ? 53.641 47.556 -5.340 1.00 30.83 228 LYS R N 1
ATOM 2794 C CA . LYS B 2 212 ? 54.052 48.807 -5.955 1.00 33.32 228 LYS R CA 1
ATOM 2795 C C . LYS B 2 212 ? 54.747 48.550 -7.295 1.00 33.80 228 LYS R C 1
ATOM 2796 O O . LYS B 2 212 ? 54.467 49.222 -8.290 1.00 31.49 228 LYS R O 1
ATOM 2802 N N . GLU B 2 213 ? 55.642 47.568 -7.315 1.00 33.71 229 GLU R N 1
ATOM 2803 C CA . GLU B 2 213 ? 56.375 47.219 -8.526 1.00 34.68 229 GLU R CA 1
ATOM 2804 C C . GLU B 2 213 ? 55.413 46.832 -9.648 1.00 33.52 229 GLU R C 1
ATOM 2805 O O . GLU B 2 213 ? 55.518 47.325 -10.773 1.00 32.14 229 GLU R O 1
ATOM 2811 N N . LYS B 2 214 ? 54.469 45.951 -9.336 1.00 31.05 230 LYS R N 1
ATOM 2812 C CA . LYS B 2 214 ? 53.499 45.511 -10.323 1.00 30.85 230 LYS R CA 1
ATOM 2813 C C . LYS B 2 214 ? 52.620 46.662 -10.822 1.00 31.19 230 LYS R C 1
ATOM 2814 O O . LYS B 2 214 ? 52.465 46.853 -12.033 1.00 31.53 230 LYS R O 1
ATOM 2820 N N . MET B 2 215 ? 52.046 47.430 -9.899 1.00 29.85 231 MET R N 1
ATOM 2821 C CA . MET B 2 215 ? 51.182 48.539 -10.295 1.00 29.59 231 MET R CA 1
ATOM 2822 C C . MET B 2 215 ? 51.927 49.596 -11.112 1.00 27.53 231 MET R C 1
ATOM 2823 O O . MET B 2 215 ? 51.335 50.262 -11.953 1.00 28.58 231 MET R O 1
ATOM 2828 N N . THR B 2 216 ? 53.216 49.764 -10.862 1.00 28.62 232 THR R N 1
ATOM 2829 C CA . THR B 2 216 ? 53.997 50.733 -11.626 1.00 31.25 232 THR R CA 1
ATOM 2830 C C . THR B 2 216 ? 54.028 50.256 -13.084 1.00 33.83 232 THR R C 1
ATOM 2831 O O . THR B 2 216 ? 53.892 51.045 -14.030 1.00 33.91 232 THR R O 1
ATOM 2835 N N . ARG B 2 217 ? 54.185 48.949 -13.242 1.00 33.26 233 ARG R N 1
ATOM 2836 C CA . ARG B 2 217 ? 54.234 48.302 -14.546 1.00 35.61 233 ARG R CA 1
ATOM 2837 C C . ARG B 2 217 ? 52.869 48.404 -15.236 1.00 34.47 233 ARG R C 1
ATOM 2838 O O . ARG B 2 217 ? 52.779 48.681 -16.432 1.00 34.76 233 ARG R O 1
ATOM 2846 N N . VAL B 2 218 ? 51.802 48.192 -14.475 1.00 33.93 234 VAL R N 1
ATOM 2847 C CA . VAL B 2 218 ? 50.458 48.282 -15.027 1.00 33.30 234 VAL R CA 1
ATOM 2848 C C . VAL B 2 218 ? 50.156 49.697 -15.520 1.00 33.96 234 VAL R C 1
ATOM 2849 O O . VAL B 2 218 ? 49.605 49.884 -16.606 1.00 33.84 234 VAL R O 1
ATOM 2853 N N . ILE B 2 219 ? 50.509 50.693 -14.715 1.00 32.85 235 ILE R N 1
ATOM 2854 C CA . ILE B 2 219 ? 50.262 52.081 -15.082 1.00 32.84 235 ILE R CA 1
ATOM 2855 C C . ILE B 2 219 ? 51.017 52.439 -16.362 1.00 33.67 235 ILE R C 1
ATOM 2856 O O . ILE B 2 219 ? 50.478 53.085 -17.257 1.00 32.96 235 ILE R O 1
ATOM 2861 N N . LYS B 2 220 ? 52.268 52.009 -16.439 1.00 35.56 236 LYS R N 1
ATOM 2862 C CA . LYS B 2 220 ? 53.111 52.292 -17.591 1.00 38.93 236 LYS R CA 1
ATOM 2863 C C . LYS B 2 220 ? 52.562 51.684 -18.891 1.00 39.38 236 LYS R C 1
ATOM 2864 O O . LYS B 2 220 ? 52.619 52.308 -19.949 1.00 39.28 236 LYS R O 1
ATOM 2870 N N . ARG B 2 221 ? 52.010 50.480 -18.809 1.00 38.49 237 ARG R N 1
ATOM 2871 C CA . ARG B 2 221 ? 51.469 49.822 -19.994 1.00 38.39 237 ARG R CA 1
ATOM 2872 C C . ARG B 2 221 ? 50.042 50.239 -20.324 1.00 39.03 237 ARG R C 1
ATOM 2873 O O . ARG B 2 221 ? 49.654 50.274 -21.486 1.00 39.87 237 ARG R O 1
ATOM 2881 N N . LYS B 2 222 ? 49.267 50.563 -19.299 1.00 37.82 238 LYS R N 1
ATOM 2882 C CA . LYS B 2 222 ? 47.867 50.913 -19.483 1.00 38.12 238 LYS R CA 1
ATOM 2883 C C . LYS B 2 222 ? 47.516 52.334 -19.916 1.00 37.69 238 LYS R C 1
ATOM 2884 O O . LYS B 2 222 ? 46.581 52.529 -20.687 1.00 39.11 238 LYS R O 1
ATOM 2890 N N . PHE B 2 223 ? 48.248 53.324 -19.424 1.00 38.03 239 PHE R N 1
ATOM 2891 C CA . PHE B 2 223 ? 47.936 54.721 -19.736 1.00 38.50 239 PHE R CA 1
ATOM 2892 C C . PHE B 2 223 ? 48.955 55.348 -20.675 1.00 39.17 239 PHE R C 1
ATOM 2893 O O . PHE B 2 223 ? 50.031 54.798 -20.868 1.00 39.40 239 PHE R O 1
ATOM 2901 N N . ASN B 2 224 ? 48.620 56.493 -21.264 1.00 40.19 240 ASN R N 1
ATOM 2902 C CA . ASN B 2 224 ? 49.569 57.157 -22.151 1.00 41.51 240 ASN R CA 1
ATOM 2903 C C . ASN B 2 224 ? 50.697 57.773 -21.324 1.00 42.24 240 ASN R C 1
ATOM 2904 O O . ASN B 2 224 ? 50.559 57.969 -20.115 1.00 40.97 240 ASN R O 1
ATOM 2909 N N . LYS B 2 225 ? 51.811 58.067 -21.983 1.00 43.05 241 LYS R N 1
ATOM 2910 C CA . LYS B 2 225 ? 52.987 58.631 -21.332 1.00 44.57 241 LYS R CA 1
ATOM 2911 C C . LYS B 2 225 ? 52.713 59.809 -20.394 1.00 44.62 241 LYS R C 1
ATOM 2912 O O . LYS B 2 225 ? 53.221 59.850 -19.270 1.00 44.40 241 LYS R O 1
ATOM 2918 N N . GLN B 2 226 ? 51.907 60.759 -20.854 1.00 42.87 242 GLN R N 1
ATOM 2919 C CA . GLN B 2 226 ? 51.594 61.949 -20.073 1.00 42.30 242 GLN R CA 1
ATOM 2920 C C . GLN B 2 226 ? 51.028 61.689 -18.674 1.00 41.40 242 GLN R C 1
ATOM 2921 O O . GLN B 2 226 ? 51.417 62.346 -17.714 1.00 40.07 242 GLN R O 1
ATOM 2927 N N . SER B 2 227 ? 50.102 60.745 -18.559 1.00 40.44 243 SER R N 1
ATOM 2928 C CA . SER B 2 227 ? 49.507 60.457 -17.265 1.00 41.91 243 SER R CA 1
ATOM 2929 C C . SER B 2 227 ? 50.368 59.537 -16.390 1.00 42.32 243 SER R C 1
ATOM 2930 O O . SER B 2 227 ? 50.146 59.454 -15.183 1.00 42.86 243 SER R O 1
ATOM 2933 N N . HIS B 2 228 ? 51.352 58.872 -17.001 1.00 42.28 244 HIS R N 1
ATOM 2934 C CA . HIS B 2 228 ? 52.267 57.953 -16.305 1.00 42.15 244 HIS R CA 1
ATOM 2935 C C . HIS B 2 228 ? 52.812 58.467 -14.985 1.00 41.47 244 HIS R C 1
ATOM 2936 O O . HIS B 2 228 ? 52.549 57.901 -13.925 1.00 40.31 244 HIS R O 1
ATOM 2943 N N . SER B 2 229 ? 53.618 59.522 -15.079 1.00 38.99 245 SER R N 1
ATOM 2944 C CA . SER B 2 229 ? 54.269 60.119 -13.926 1.00 40.24 245 SER R CA 1
ATOM 2945 C C . SER B 2 229 ? 53.346 60.511 -12.775 1.00 38.50 245 SER R C 1
ATOM 2946 O O . SER B 2 229 ? 53.681 60.281 -11.612 1.00 37.08 245 SER R O 1
ATOM 2949 N N . TYR B 2 230 ? 52.201 61.113 -13.093 1.00 35.96 246 TYR R N 1
ATOM 2950 C CA . TYR B 2 230 ? 51.264 61.537 -12.057 1.00 33.97 246 TYR R CA 1
ATOM 2951 C C . TYR B 2 230 ? 50.689 60.335 -11.325 1.00 33.22 246 TYR R C 1
ATOM 2952 O O . TYR B 2 230 ? 50.751 60.257 -10.096 1.00 32.18 246 TYR R O 1
ATOM 2961 N N . LEU B 2 231 ? 50.143 59.391 -12.082 1.00 32.27 247 LEU R N 1
ATOM 2962 C CA . LEU B 2 231 ? 49.555 58.199 -11.487 1.00 33.57 247 LEU R CA 1
ATOM 2963 C C . LEU B 2 231 ? 50.571 57.428 -10.648 1.00 32.63 247 LEU R C 1
ATOM 2964 O O . LEU B 2 231 ? 50.238 56.892 -9.590 1.00 31.49 247 LEU R O 1
ATOM 2969 N N . THR B 2 232 ? 51.813 57.390 -11.111 1.00 30.51 248 THR R N 1
ATOM 2970 C CA . THR B 2 232 ? 52.856 56.687 -10.390 1.00 32.95 248 THR R CA 1
ATOM 2971 C C . THR B 2 232 ? 53.226 57.391 -9.085 1.00 33.93 248 THR R C 1
ATOM 2972 O O . THR B 2 232 ? 53.590 56.735 -8.111 1.00 33.99 248 THR R O 1
ATOM 2976 N N . LYS B 2 233 ? 53.130 58.718 -9.053 1.00 33.90 249 LYS R N 1
ATOM 2977 C CA . LYS B 2 233 ? 53.434 59.441 -7.821 1.00 34.68 249 LYS R CA 1
ATOM 2978 C C . LYS B 2 233 ? 52.351 59.137 -6.781 1.00 32.65 249 LYS R C 1
ATOM 2979 O O . LYS B 2 233 ? 52.654 58.968 -5.607 1.00 32.42 249 LYS R O 1
ATOM 2985 N N . PHE B 2 234 ? 51.092 59.064 -7.213 1.00 31.87 250 PHE R N 1
ATOM 2986 C CA . PHE B 2 234 ? 50.002 58.763 -6.289 1.00 32.18 250 PHE R CA 1
ATOM 2987 C C . PHE B 2 234 ? 50.125 57.321 -5.788 1.00 32.10 250 PHE R C 1
ATOM 2988 O O . PHE B 2 234 ? 49.781 57.020 -4.646 1.00 33.25 250 PHE R O 1
ATOM 2996 N N . LEU B 2 235 ? 50.619 56.435 -6.645 1.00 31.91 251 LEU R N 1
ATOM 2997 C CA . LEU B 2 235 ? 50.820 55.039 -6.267 1.00 31.69 251 LEU R CA 1
ATOM 2998 C C . LEU B 2 235 ? 51.857 54.989 -5.156 1.00 31.64 251 LEU R C 1
ATOM 2999 O O . LEU B 2 235 ? 51.766 54.175 -4.242 1.00 33.16 251 LEU R O 1
ATOM 3004 N N . GLY B 2 236 ? 52.853 55.863 -5.253 1.00 31.95 252 GLY R N 1
ATOM 3005 C CA . GLY B 2 236 ? 53.903 55.906 -4.254 1.00 31.60 252 GLY R CA 1
ATOM 3006 C C . GLY B 2 236 ? 53.376 56.299 -2.887 1.00 32.14 252 GLY R C 1
ATOM 3007 O O . GLY B 2 236 ? 53.755 55.707 -1.874 1.00 31.29 252 GLY R O 1
ATOM 3008 N N . SER B 2 237 ? 52.501 57.298 -2.850 1.00 32.12 253 SER R N 1
ATOM 3009 C CA . SER B 2 237 ? 51.937 57.746 -1.584 1.00 33.54 253 SER R CA 1
ATOM 3010 C C . SER B 2 237 ? 50.946 56.729 -1.019 1.00 33.39 253 SER R C 1
ATOM 3011 O O . SER B 2 237 ? 50.884 56.534 0.194 1.00 36.23 253 SER R O 1
ATOM 3015 N N . THR B 2 238 ? 50.166 56.086 -1.884 1.00 32.00 254 THR R N 1
ATOM 3016 C CA . THR B 2 238 ? 49.206 55.088 -1.418 1.00 31.31 254 THR R CA 1
ATOM 3017 C C . THR B 2 238 ? 49.934 53.845 -0.874 1.00 31.47 254 THR R C 1
ATOM 3018 O O . THR B 2 238 ? 49.480 53.221 0.083 1.00 30.24 254 THR R O 1
ATOM 3022 N N . SER B 2 239 ? 51.061 53.495 -1.487 1.00 30.62 255 SER R N 1
ATOM 3023 C CA . SER B 2 239 ? 51.839 52.338 -1.055 1.00 32.15 255 SER R CA 1
ATOM 3024 C C . SER B 2 239 ? 52.429 52.582 0.328 1.00 32.64 255 SER R C 1
ATOM 3025 O O . SER B 2 239 ? 52.477 51.672 1.157 1.00 32.94 255 SER R O 1
ATOM 3028 N N . ASN B 2 240 ? 52.884 53.809 0.562 1.00 32.94 256 ASN R N 1
ATOM 3029 C CA . ASN B 2 240 ? 53.444 54.188 1.853 1.00 34.44 256 ASN R CA 1
ATOM 3030 C C . ASN B 2 240 ? 52.353 54.110 2.910 1.00 33.13 256 ASN R C 1
ATOM 3031 O O . ASN B 2 240 ? 52.588 53.636 4.016 1.00 33.90 256 ASN R O 1
ATOM 3036 N N . ASP B 2 241 ? 51.159 54.578 2.555 1.00 33.21 257 ASP R N 1
ATOM 3037 C CA . ASP B 2 241 ? 50.025 54.573 3.467 1.00 33.56 257 ASP R CA 1
ATOM 3038 C C . ASP B 2 241 ? 49.517 53.168 3.798 1.00 33.08 257 ASP R C 1
ATOM 3039 O O . ASP B 2 241 ? 49.138 52.904 4.936 1.00 33.50 257 ASP R O 1
ATOM 3044 N N . ILE B 2 242 ? 49.499 52.270 2.816 1.00 31.70 258 ILE R N 1
ATOM 3045 C CA . ILE B 2 242 ? 49.053 50.904 3.072 1.00 33.07 258 ILE R CA 1
ATOM 3046 C C . ILE B 2 242 ? 50.024 50.289 4.081 1.00 33.17 258 ILE R C 1
ATOM 3047 O O . ILE B 2 242 ? 49.617 49.605 5.015 1.00 32.81 258 ILE R O 1
ATOM 3052 N N . THR B 2 243 ? 51.312 50.553 3.884 1.00 32.93 259 THR R N 1
ATOM 3053 C CA . THR B 2 243 ? 52.353 50.047 4.769 1.00 34.66 259 THR R CA 1
ATOM 3054 C C . THR B 2 243 ? 52.158 50.600 6.178 1.00 35.25 259 THR R C 1
ATOM 3055 O O . THR B 2 243 ? 52.301 49.878 7.169 1.00 34.57 259 THR R O 1
ATOM 3059 N N . THR B 2 244 ? 51.825 51.884 6.261 1.00 33.25 260 THR R N 1
ATOM 3060 C CA . THR B 2 244 ? 51.622 52.518 7.551 1.00 33.22 260 THR R CA 1
ATOM 3061 C C . THR B 2 244 ? 50.461 51.865 8.286 1.00 33.28 260 THR R C 1
ATOM 3062 O O . THR B 2 244 ? 50.567 51.564 9.471 1.00 32.92 260 THR R O 1
ATOM 3066 N N . PHE B 2 245 ? 49.356 51.634 7.588 1.00 33.24 261 PHE R N 1
ATOM 3067 C CA . PHE B 2 245 ? 48.216 50.988 8.223 1.00 32.83 261 PHE R CA 1
ATOM 3068 C C . PHE B 2 245 ? 48.559 49.555 8.648 1.00 33.74 261 PHE R C 1
ATOM 3069 O O . PHE B 2 245 ? 48.260 49.144 9.772 1.00 32.09 261 PHE R O 1
ATOM 3077 N N . LEU B 2 246 ? 49.199 48.799 7.765 1.00 32.46 262 LEU R N 1
ATOM 3078 C CA . LEU B 2 246 ? 49.557 47.428 8.104 1.00 33.32 262 LEU R CA 1
ATOM 3079 C C . LEU B 2 246 ? 50.510 47.369 9.286 1.00 34.09 262 LEU R C 1
ATOM 3080 O O . LEU B 2 246 ? 50.498 46.399 10.038 1.00 34.12 262 LEU R O 1
ATOM 3085 N N . SER B 2 247 ? 51.329 48.404 9.460 1.00 33.97 263 SER R N 1
ATOM 3086 C CA . SER B 2 247 ? 52.271 48.429 10.571 1.00 34.34 263 SER R CA 1
ATOM 3087 C C . SER B 2 247 ? 51.531 48.520 11.908 1.00 34.57 263 SER R C 1
ATOM 3088 O O . SER B 2 247 ? 52.100 48.220 12.952 1.00 34.56 263 SER R O 1
ATOM 3091 N N . MET B 2 248 ? 50.268 48.934 11.873 1.00 34.75 264 MET R N 1
ATOM 3092 C CA . MET B 2 248 ? 49.460 49.028 13.092 1.00 36.80 264 MET R CA 1
ATOM 3093 C C . MET B 2 248 ? 49.172 47.632 13.644 1.00 38.56 264 MET R C 1
ATOM 3094 O O . MET B 2 248 ? 48.755 47.487 14.794 1.00 39.14 264 MET R O 1
ATOM 3099 N N . LEU B 2 249 ? 49.380 46.615 12.812 1.00 38.87 265 LEU R N 1
ATOM 3100 C CA . LEU B 2 249 ? 49.148 45.229 13.209 1.00 42.13 265 LEU R CA 1
ATOM 3101 C C . LEU B 2 249 ? 50.428 44.587 13.734 1.00 45.53 265 LEU R C 1
ATOM 3102 O O . LEU B 2 249 ? 50.432 43.414 14.095 1.00 47.53 265 LEU R O 1
ATOM 3107 N N . ASP B 2 250 ? 51.515 45.353 13.761 1.00 49.34 266 ASP R N 1
ATOM 3108 C CA . ASP B 2 250 ? 52.797 44.849 14.252 1.00 52.43 266 ASP R CA 1
ATOM 3109 C C . ASP B 2 250 ? 52.711 44.524 15.744 1.00 54.93 266 ASP R C 1
ATOM 3110 O O . ASP B 2 250 ? 53.167 43.424 16.129 1.00 56.85 266 ASP R O 1
#

Radius of gyration: 29.34 Å; Cα contacts (8 Å, |Δi|>4): 590; chains: 2; bounding box: 54×72×85 Å

Nearest PDB structures (foldseek):
  3bes-assembly1_R  TM=1.004E+00  e=7.739E-52  Ectromelia virus
  6weo-assembly7_H  TM=7.034E-01  e=1.148E-09  Mus musculus
  3lqm-assembly2_B  TM=6.965E-01  e=2.243E-09  Homo sapiens
  6weo-assembly4_9  TM=6.614E-01  e=8.567E-09  Mus musculus
  5x83-assembly1_D  TM=4.322E-01  e=1.397E-07  Homo sapiens

Foldseek 3Di:
DDDVLVVLVVVVCVVVVVPDPCNCPDPDDPPVVCVVDDDPVSNLVSVLVVVLVLVVVVVVVCPPPVSVVSSVSNVVVCCCPVVVVDPVSVVVSVVVSPQDCPPPVSVVVCVVCVVVVVCVVPPPVPPPDDDDD/DKDDWDWAAEQQFIKMATADPFFKWKWKAEPPDDDTGTDDDGHHGGMDTDRPRYQQDQAKMWIWIDDPPDIDIDIDRHCLQRYAYAEWAWDWDDDPQWIKIKTFAGFDCPDPDTFHPDLDPRHHGFHWWKWKFKDWAPDPHTDIDTADCVQADRGTGMDIHDDQAKMKMKMWTFRPPPRTHTYDIYDMDMDHYHHDDRDDLADALVCLVVNLVVVLVVLPVPDDPVCSVVVNVVSVVVSVVVSVVRVVVD